Protein AF-0000000074977029 (afdb_homodimer)

Nearest PDB structures (foldseek):
  6rf0-assembly1_A  TM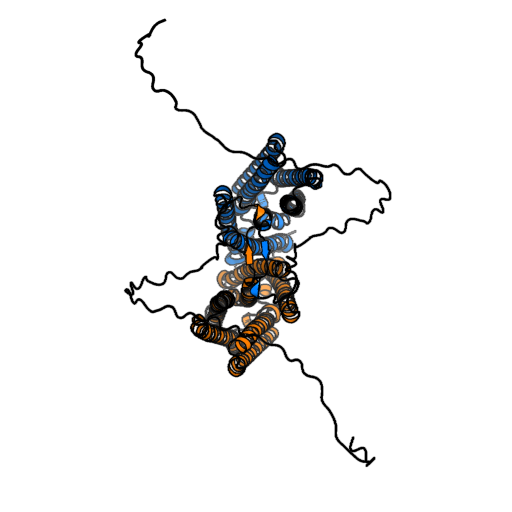=4.846E-01  e=5.371E-01  Dokdonia eikasta
  6ybz-assembly1_D  TM=4.481E-01  e=4.538E-01  Dokdonia eikasta
  4xto-assembly1_B  TM=5.433E-01  e=1.196E+00  Dokdonia eikasta
  4xto-assembly1_C  TM=4.798E-01  e=1.248E+00  Dokdonia eikasta
  4xtn-assembly2_G  TM=5.069E-01  e=1.983E+00  Dokdonia eikasta

Organism: Psilocybe cubensis (NCBI:txid181762)

Foldseek 3Di:
DPPPPPDFDDDPVNCLAVVLLVLLLVVLVVLLVLLVVLLVLLCVQCVPDDVVVVVLLVVLNVLSVVLNVVSVVLCCQCCNVCNRPVVSVFFCVCVLCSFLQSLLVLLLSLQLVLLVVLCVLVVHNVLSVVLNVLSVQLNQLSNQLSVLSVVQRTLVSSPDPRNLVSLLSNLVSSLVSLVSSLVSLVVSLVVLVPDDPVPVNVLSNQLSVLSNVLSVVLNVLSVVLSVQCPDNPRPRNSNNSRSNSSSSSSSSSSCSSSSNGQDADDVVVDPDDDRPSPPVPPDDPDPPPPPDDDPDDDPDDDPPPDDDDPPDDDPDDDDDDDDPPDD/DPPPPPDFDDDPPNCLAVVLLVLLLVVLVVLLVLLVVLLVLLCVQCVPDDPVVVVLLVVLNVLSVVLNVVSVVLCCQVCNVCNRPVVSVFFCVCVLCSFLQSLLVLLLSLQLVLLVVLCVLVVHNVLSVVLNVLSVQLNQLSNQLSVLSVVQRTLVSSPDPRNLVSLLSNLVSSLVSLVSSLVSLVVSLVVLVPDDPVPVNVLSNQLSVLSNVLSVVLNVLSVVLSVQVPDNPRPRNSNNSRSNSSSSSSSSSSCSSSSNGQDDDDVVVDPDDDRPSPPVCPDPPPDPPVDDDDPDDDPDDDPPVDDDDPDDDDDDDDDDDDPPPPD

Solvent-accessible surface area (backbone atoms only — not comparable to full-atom values): 35075 Å² total; per-residue (Å²): 129,82,77,74,32,58,71,30,68,46,64,91,68,43,34,61,47,31,33,28,41,54,51,13,51,32,50,30,27,16,43,47,20,29,36,51,51,46,53,50,50,40,55,69,49,44,76,81,54,60,63,69,59,52,50,49,52,51,49,53,46,50,52,50,49,51,32,50,53,48,48,48,51,50,49,37,43,34,51,11,68,19,50,41,36,57,72,48,59,34,43,33,80,64,51,24,50,46,31,35,32,49,24,23,52,45,44,31,53,44,48,44,51,51,23,52,54,44,23,65,72,64,72,38,61,62,66,24,47,54,42,45,50,36,32,50,49,12,28,52,15,11,45,48,29,15,51,52,42,56,71,40,49,30,54,84,60,42,85,41,71,67,44,45,52,24,41,36,38,16,23,47,28,45,19,51,37,26,48,50,51,24,52,54,40,50,54,50,48,67,60,52,76,72,59,89,57,57,67,67,45,50,52,48,45,50,44,38,53,43,45,32,52,37,25,48,50,42,20,50,43,25,44,50,24,34,54,31,58,65,41,82,90,41,86,27,55,23,44,23,41,47,54,29,47,36,44,45,35,54,41,37,50,43,52,47,64,45,62,59,52,33,64,40,65,55,67,83,74,58,73,91,76,82,81,69,71,73,66,85,69,83,66,75,82,70,77,81,71,81,76,76,85,84,84,78,80,82,84,80,90,78,89,73,86,79,95,88,81,82,76,78,80,81,83,80,80,88,86,93,82,90,70,85,81,71,124,127,83,78,74,31,57,71,31,68,45,64,91,68,43,34,61,49,32,33,28,43,54,52,12,50,31,51,29,26,16,43,47,20,30,36,52,50,47,53,50,50,40,54,68,51,44,76,81,54,59,65,70,60,53,50,49,54,52,49,53,46,51,52,51,49,50,31,50,53,47,49,48,50,49,48,36,44,32,52,11,69,19,53,42,36,56,70,48,59,35,42,34,79,63,50,22,49,46,31,36,32,48,26,24,51,45,42,31,52,43,48,45,51,51,23,52,52,44,23,65,72,64,72,36,61,62,67,26,46,54,42,46,50,36,32,50,48,10,30,52,15,12,44,48,29,13,53,51,39,56,71,38,49,30,53,85,60,43,85,40,73,66,43,47,51,24,41,36,39,16,25,46,28,45,19,52,38,27,48,50,51,24,51,53,41,50,53,49,50,67,59,52,77,73,59,89,59,57,67,66,43,49,51,48,46,50,44,38,52,42,46,34,52,38,25,49,50,44,19,50,44,25,46,51,25,34,55,30,56,66,40,81,90,41,87,26,55,24,42,23,41,48,53,29,45,36,46,45,34,52,40,36,50,43,53,46,64,46,62,60,52,34,67,38,66,51,69,83,72,59,70,91,72,82,80,70,74,77,66,85,70,84,65,74,82,69,79,82,72,82,74,81,76,84,76,82,78,77,90,76,88,76,88,69,86,80,94,85,91,80,86,74,89,76,88,79,86,88,87,91,82,87,81,72,71,78,121

Sequence (654 aa):
MSSNGTVVNIPDNIVVKTGPRILGFLFHWGLFGALCVQVYLYHLAFPRDPKRNKILVWTVFALEFTQTMMITNSAFTVFGSGYGQFADFNKVDLAWFEVPIITGIVAFIAEAFYAYRISVLAQSYWVAGVILLLATVQLAGALAAGIILKRAVLFSHLLGRSYSISAGIWNGGSAACDVIIAVVMTYYLLKRGSGTMKETNALLKRVITLVIETGSITAAVAILDLVLVVLPSQPSYYLTPSETLAKFYSNSMMVVLNSRMRIGIEPGYEGGSNSTTARIRTGVTTAATHTMDTDAYELGDGIVVAREQVLFPNGKESSIGQKGYLVMSSNGTVVNIPDNIVVKTGPRILGFLFHWGLFGALCVQVYLYHLAFPRDPKRNKILVWTVFALEFTQTMMITNSAFTVFGSGYGQFADFNKVDLAWFEVPIITGIVAFIAEAFYAYRISVLAQSYWVAGVILLLATVQLAGALAAGIILKRAVLFSHLLGRSYSISAGIWNGGSAACDVIIAVVMTYYLLKRGSGTMKETNALLKRVITLVIETGSITAAVAILDLVLVVLPSQPSYYLTPSETLAKFYSNSMMVVLNSRMRIGIEPGYEGGSNSTTARIRTGVTTAATHTMDTDAYELGDGIVVAREQVLFPNGKESSIGQKGYLV

InterPro domains:
  IPR045339 Domain of unknown function DUF6534 [PF20152] (174-261)

pLDDT: mean 74.31, std 27.16, range [16.58, 98.5]

Secondary structure (DSSP, 8-state):
-----EEEEE-TTHHHHHHHHHHHHHHHHHHHHHHHHHHHHHHHH-TT--HHHHHHHHHHHHHHHHHHHHHHHHHIIIIIITTT-HHHHTB-TTHHIIIIIHHHHHHHHHHHHHHHHHHHHHT-HHHHHHHHHHHHHHHHHHHHHHHHHHHH-BGGGTTTHHHHHHHHHHHHHHHHHHHHHHHHHHHHHHHHTT-S-HHHHHHHHHHHHHHHHHHHHHHHHHHHHHHHHH-TT-TTTTHHHHHHHHHHHHHHHHHHHHTTEEEEE-GGGS-SS------------------------------------------------------/-----EEEEE-TTHHHHHHHHHHHHHHHHHHHHHHHHHHHHHHHH-TT--HHHHHHHHHHHHHHHHHHHHHHHHHIIIIIITTT-HHHHTB-TTHHIIIIIHHHHHHHHHHHHHHHHHHHHHT-HHHHHHHHHHHHHHHHHHHHHHHHHHHH-BGGGT-SHHHHHHHHHHHHHHHHHHHHHHHHHHHHHHHHTT-S-HHHHHHHHHHHHHHHHHHHHHHHHHHHHHHHHH-TT-TTTTHHHHHHHHHHHHHHHHHHHHTTEEEEE-GGGS-SS------------------------------------------------------

Structure (mmCIF, N/CA/C/O backbone):
data_AF-0000000074977029-model_v1
#
loop_
_entity.id
_entity.type
_entity.pdbx_description
1 polymer 'DUF6534 domain-containing protein'
#
loop_
_atom_site.group_PDB
_atom_site.id
_atom_site.type_symbol
_atom_site.label_atom_id
_atom_site.label_alt_id
_atom_site.label_comp_id
_atom_site.label_asym_id
_atom_site.label_entity_id
_atom_site.label_seq_id
_atom_site.pdbx_PDB_ins_code
_atom_site.Cartn_x
_atom_site.Cartn_y
_atom_site.Cartn_z
_atom_site.occupancy
_atom_site.B_iso_or_equiv
_atom_site.auth_se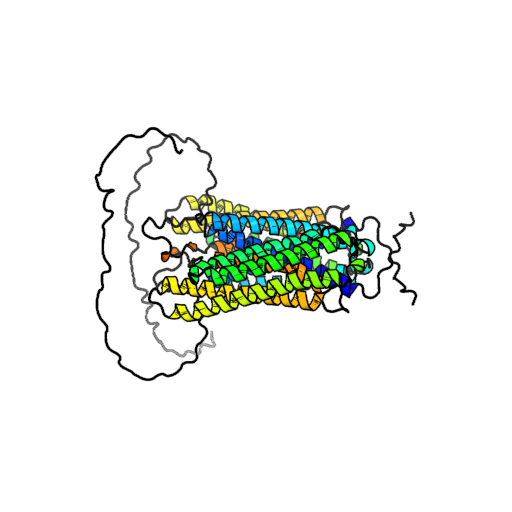q_id
_atom_site.auth_comp_id
_atom_site.auth_asym_id
_atom_site.auth_atom_id
_atom_site.pdbx_PDB_model_num
ATOM 1 N N . MET A 1 1 ? -14.078 -33.531 -25.422 1 25.72 1 MET A N 1
ATOM 2 C CA . MET A 1 1 ? -12.742 -33 -25.719 1 25.72 1 MET A CA 1
ATOM 3 C C . MET A 1 1 ? -11.805 -33.188 -24.531 1 25.72 1 MET A C 1
ATOM 5 O O . MET A 1 1 ? -12.133 -32.781 -23.406 1 25.72 1 MET A O 1
ATOM 9 N N . SER A 1 2 ? -11.031 -34.188 -24.5 1 31.23 2 SER A N 1
ATOM 10 C CA . SER A 1 2 ? -10.086 -34.625 -23.469 1 31.23 2 SER A CA 1
ATOM 11 C C . SER A 1 2 ? -9.211 -33.469 -23.016 1 31.23 2 SER A C 1
ATOM 13 O O . SER A 1 2 ? -8.453 -32.875 -23.797 1 31.23 2 SER A O 1
ATOM 15 N N . SER A 1 3 ? -9.672 -32.438 -22.281 1 39.19 3 SER A N 1
ATOM 16 C CA . SER A 1 3 ? -8.969 -31.234 -21.859 1 39.19 3 SER A CA 1
ATOM 17 C C . SER A 1 3 ? -7.535 -31.547 -21.438 1 39.19 3 SER A C 1
ATOM 19 O O . SER A 1 3 ? -7.312 -32.281 -20.469 1 39.19 3 SER A O 1
ATOM 21 N N . ASN A 1 4 ? -6.688 -31.812 -22.359 1 38.78 4 ASN A N 1
ATOM 22 C CA . ASN A 1 4 ? -5.285 -32.188 -22.25 1 38.78 4 ASN A CA 1
ATOM 23 C C . ASN A 1 4 ? -4.531 -31.297 -21.281 1 38.78 4 ASN A C 1
ATOM 25 O O . ASN A 1 4 ? -4.266 -30.125 -21.609 1 38.78 4 ASN A O 1
ATOM 29 N N . GLY A 1 5 ? -4.941 -31.281 -20.062 1 49.22 5 GLY A N 1
ATOM 30 C CA . GLY A 1 5 ? -4.145 -30.594 -19.062 1 49.22 5 GLY A CA 1
ATOM 31 C C . GLY A 1 5 ? -2.66 -30.891 -19.188 1 49.22 5 GLY A C 1
ATOM 32 O O . GLY A 1 5 ? -2.26 -31.859 -19.812 1 49.22 5 GLY A O 1
ATOM 33 N N . THR A 1 6 ? -1.832 -29.906 -19.531 1 51.75 6 THR A N 1
ATOM 34 C CA . THR A 1 6 ? -0.381 -30.047 -19.547 1 51.75 6 THR A CA 1
ATOM 35 C C . THR A 1 6 ? 0.128 -30.625 -18.234 1 51.75 6 THR A C 1
ATOM 37 O O . THR A 1 6 ? -0.274 -30.156 -17.156 1 51.75 6 THR A O 1
ATOM 40 N N . VAL A 1 7 ? 0.616 -31.828 -18.203 1 51.88 7 VAL A N 1
ATOM 41 C CA . VAL A 1 7 ? 1.271 -32.469 -17.078 1 51.88 7 VAL A CA 1
ATOM 42 C C . VAL A 1 7 ? 2.58 -31.766 -16.766 1 51.88 7 VAL A C 1
ATOM 44 O O . VAL A 1 7 ? 3.41 -31.547 -17.641 1 51.88 7 VAL A O 1
ATOM 47 N N . VAL A 1 8 ? 2.457 -30.906 -15.758 1 59.94 8 VAL A N 1
ATOM 48 C CA . VAL A 1 8 ? 3.693 -30.219 -15.391 1 59.94 8 VAL A CA 1
ATOM 49 C C . VAL A 1 8 ? 4.262 -30.844 -14.109 1 59.94 8 VAL A C 1
ATOM 51 O O . VAL A 1 8 ? 3.51 -31.328 -13.266 1 59.94 8 VAL A O 1
ATOM 54 N N . ASN A 1 9 ? 5.613 -31.109 -14.109 1 60.03 9 ASN A N 1
ATOM 55 C CA . ASN A 1 9 ? 6.344 -31.578 -12.938 1 60.03 9 ASN A CA 1
ATOM 56 C C . ASN A 1 9 ? 6.672 -30.438 -11.984 1 60.03 9 ASN A C 1
ATOM 58 O O . ASN A 1 9 ? 7.402 -29.516 -12.344 1 60.03 9 ASN A O 1
ATOM 62 N N . ILE A 1 10 ? 5.938 -30.422 -10.867 1 65.31 10 ILE A N 1
ATOM 63 C CA . ILE A 1 10 ? 6.199 -29.422 -9.828 1 65.31 10 ILE A CA 1
ATOM 64 C C . ILE A 1 10 ? 7.082 -30.031 -8.742 1 65.31 10 ILE A C 1
ATOM 66 O O . ILE A 1 10 ? 6.805 -31.125 -8.25 1 65.31 10 ILE A O 1
ATOM 70 N N . PRO A 1 11 ? 8.188 -29.406 -8.516 1 68 11 PRO A N 1
ATOM 71 C CA . PRO A 1 11 ? 9.039 -29.906 -7.438 1 68 11 PRO A CA 1
ATOM 72 C C . PRO A 1 11 ? 8.312 -29.969 -6.094 1 68 11 PRO A C 1
ATOM 74 O O . PRO A 1 11 ? 7.387 -29.188 -5.855 1 68 11 PRO A O 1
ATOM 77 N N . ASP A 1 12 ? 8.609 -30.938 -5.23 1 66.19 12 ASP A N 1
ATOM 78 C CA . ASP A 1 12 ? 7.949 -31.188 -3.953 1 66.19 12 ASP A CA 1
ATOM 79 C C . ASP A 1 12 ? 8.008 -29.969 -3.049 1 66.19 12 ASP A C 1
ATOM 81 O O . ASP A 1 12 ? 7.055 -29.672 -2.322 1 66.19 12 ASP A O 1
ATOM 85 N N . ASN A 1 13 ? 9.102 -29.25 -3.059 1 79 13 ASN A N 1
ATOM 86 C CA . ASN A 1 13 ? 9.211 -28.109 -2.15 1 79 13 ASN A CA 1
ATOM 87 C C . ASN A 1 13 ? 9.078 -26.781 -2.896 1 79 13 ASN A C 1
ATOM 89 O O . ASN A 1 13 ? 9.898 -25.891 -2.717 1 79 13 ASN A O 1
ATOM 93 N N . ILE A 1 14 ? 7.906 -26.734 -3.611 1 81.94 14 ILE A N 1
ATOM 94 C CA . ILE A 1 14 ? 7.719 -25.562 -4.469 1 81.94 14 ILE A CA 1
ATOM 95 C C . ILE A 1 14 ? 7.441 -24.328 -3.613 1 81.94 14 ILE A C 1
ATOM 97 O O . ILE A 1 14 ? 7.742 -23.203 -4.02 1 81.94 14 ILE A O 1
ATOM 101 N N . VAL A 1 15 ? 7.035 -24.562 -2.338 1 84.75 15 VAL A N 1
ATOM 102 C CA . VAL A 1 15 ? 6.648 -23.469 -1.455 1 84.75 15 VAL A CA 1
ATOM 103 C C . VAL A 1 15 ? 7.883 -22.672 -1.054 1 84.75 15 VAL A C 1
ATOM 105 O O . VAL A 1 15 ? 7.797 -21.453 -0.821 1 84.75 15 VAL A O 1
ATOM 108 N N . VAL A 1 16 ? 8.977 -23.266 -1.018 1 83.31 16 VAL A N 1
ATOM 109 C CA . VAL A 1 16 ? 10.211 -22.594 -0.631 1 83.31 16 VAL A CA 1
ATOM 110 C C . VAL A 1 16 ? 10.633 -21.609 -1.72 1 83.31 16 VAL A C 1
ATOM 112 O O . VAL A 1 16 ? 11.266 -20.594 -1.433 1 83.31 16 VAL A O 1
ATOM 115 N N . LYS A 1 17 ? 10.164 -21.859 -2.895 1 83.75 17 LYS A N 1
ATOM 116 C CA . LYS A 1 17 ? 10.508 -20.984 -4.012 1 83.75 17 LYS A CA 1
ATOM 117 C C . LYS A 1 17 ? 9.414 -19.953 -4.262 1 83.75 17 LYS A C 1
ATOM 119 O O . LYS A 1 17 ? 9.703 -18.766 -4.422 1 83.75 17 LYS A O 1
ATOM 124 N N . THR A 1 18 ? 8.227 -20.422 -4.238 1 89.12 18 THR A N 1
ATOM 125 C CA . THR A 1 18 ? 7.117 -19.547 -4.613 1 89.12 18 THR A CA 1
ATOM 126 C C . THR A 1 18 ? 6.688 -18.688 -3.434 1 89.12 18 THR A C 1
ATOM 128 O O . THR A 1 18 ? 6.227 -17.562 -3.621 1 89.12 18 THR A O 1
ATOM 131 N N . GLY A 1 19 ? 6.887 -19.125 -2.25 1 90.69 19 GLY A N 1
ATOM 132 C CA . GLY A 1 19 ? 6.438 -18.422 -1.059 1 90.69 19 GLY A CA 1
ATOM 133 C C . GLY A 1 19 ? 7.086 -17.062 -0.894 1 90.69 19 GLY A C 1
ATOM 134 O O . GLY A 1 19 ? 6.391 -16.047 -0.839 1 90.69 19 GLY A O 1
ATOM 135 N N . PRO A 1 20 ? 8.344 -17.031 -0.88 1 91.12 20 PRO A N 1
ATOM 136 C CA . PRO A 1 20 ? 9.016 -15.742 -0.727 1 91.12 20 PRO A CA 1
ATOM 137 C C . PRO A 1 20 ? 8.703 -14.781 -1.869 1 91.12 20 PRO A C 1
ATOM 139 O O . PRO A 1 20 ? 8.609 -13.57 -1.652 1 91.12 20 PRO A O 1
ATOM 142 N N . ARG A 1 21 ? 8.492 -15.328 -2.979 1 91.94 21 ARG A N 1
ATOM 143 C CA . ARG A 1 21 ? 8.234 -14.477 -4.133 1 91.94 21 ARG A CA 1
ATOM 144 C C . ARG A 1 21 ? 6.863 -13.812 -4.031 1 91.94 21 ARG A C 1
ATOM 146 O O . ARG A 1 21 ? 6.73 -12.609 -4.277 1 91.94 21 ARG A O 1
ATOM 153 N N . ILE A 1 22 ? 5.875 -14.539 -3.68 1 94.44 22 ILE A N 1
ATOM 154 C CA . ILE A 1 22 ? 4.535 -13.969 -3.572 1 94.44 22 ILE A CA 1
ATOM 155 C C . ILE A 1 22 ? 4.5 -12.945 -2.436 1 94.44 22 ILE A C 1
ATOM 157 O O . ILE A 1 22 ? 3.889 -11.883 -2.566 1 94.44 22 ILE A O 1
ATOM 161 N N . LEU A 1 23 ? 5.168 -13.25 -1.339 1 94.81 23 LEU A N 1
ATOM 162 C CA . LEU A 1 23 ? 5.223 -12.297 -0.235 1 94.81 23 LEU A CA 1
ATOM 163 C C . LEU A 1 23 ? 5.941 -11.023 -0.655 1 94.81 23 LEU A C 1
ATOM 165 O O . LEU A 1 23 ? 5.535 -9.922 -0.274 1 94.81 23 LEU A O 1
ATOM 169 N N . GLY A 1 24 ? 6.98 -11.211 -1.408 1 96.06 24 GLY A N 1
ATOM 170 C CA . GLY A 1 24 ? 7.688 -10.055 -1.928 1 96.06 24 GLY A CA 1
ATOM 171 C C . GLY A 1 24 ? 6.809 -9.141 -2.764 1 96.06 24 GLY A C 1
ATOM 172 O O . GLY A 1 24 ? 6.848 -7.918 -2.607 1 96.06 24 GLY A O 1
ATOM 173 N N . PHE A 1 25 ? 5.984 -9.742 -3.59 1 97.06 25 PHE A N 1
ATOM 174 C CA . PHE A 1 25 ? 5.086 -8.969 -4.441 1 97.06 25 PHE A CA 1
ATOM 175 C C . PHE A 1 25 ? 4.051 -8.234 -3.6 1 97.06 25 PHE A C 1
ATOM 177 O O . PHE A 1 25 ? 3.764 -7.062 -3.852 1 97.06 25 PHE A O 1
ATOM 184 N N . LEU A 1 26 ? 3.533 -8.891 -2.633 1 97.62 26 LEU A N 1
ATOM 185 C CA . LEU A 1 26 ? 2.496 -8.289 -1.801 1 97.62 26 LEU A CA 1
ATOM 186 C C . LEU A 1 26 ? 3.055 -7.129 -0.987 1 97.62 26 LEU A C 1
ATOM 188 O O . LEU A 1 26 ? 2.479 -6.039 -0.979 1 97.62 26 LEU A O 1
ATOM 192 N N . PHE A 1 27 ? 4.172 -7.359 -0.434 1 97.38 27 PHE A N 1
ATOM 193 C CA . PHE A 1 27 ? 4.773 -6.309 0.38 1 97.38 27 PHE A CA 1
ATOM 194 C C . PHE A 1 27 ? 5.211 -5.137 -0.487 1 97.38 27 PHE A C 1
ATOM 196 O O . PHE A 1 27 ? 5.129 -3.98 -0.064 1 97.38 27 PHE A O 1
ATOM 203 N N . HIS A 1 28 ? 5.66 -5.461 -1.647 1 98.25 28 HIS A N 1
ATOM 204 C CA . HIS A 1 28 ? 6.031 -4.418 -2.598 1 98.25 28 HIS A CA 1
ATOM 205 C C . HIS A 1 28 ? 4.859 -3.482 -2.873 1 98.25 28 HIS A C 1
ATOM 207 O O . HIS A 1 28 ? 5.004 -2.26 -2.785 1 98.25 28 HIS A O 1
ATOM 213 N N . TRP A 1 29 ? 3.773 -3.994 -3.1 1 98.31 29 TRP A N 1
ATOM 214 C CA . TRP A 1 29 ? 2.584 -3.197 -3.387 1 98.31 29 TRP A CA 1
ATOM 215 C C . TRP A 1 29 ? 2.123 -2.441 -2.145 1 98.31 29 TRP A C 1
ATOM 217 O O . TRP A 1 29 ? 1.643 -1.311 -2.242 1 98.31 29 TRP A O 1
ATOM 227 N N . GLY A 1 30 ? 2.201 -3.109 -0.98 1 98.25 30 GLY A N 1
ATOM 228 C CA . GLY A 1 30 ? 1.888 -2.408 0.255 1 98.25 30 GLY A CA 1
ATOM 229 C C . GLY A 1 30 ? 2.719 -1.156 0.458 1 98.25 30 GLY A C 1
ATOM 230 O O . GLY A 1 30 ? 2.18 -0.094 0.781 1 98.25 30 GLY A O 1
ATOM 231 N N . LEU A 1 31 ? 3.955 -1.314 0.226 1 98.25 31 LEU A N 1
ATOM 232 C CA . LEU A 1 31 ? 4.867 -0.188 0.393 1 98.25 31 LEU A CA 1
ATOM 233 C C . LEU A 1 31 ? 4.648 0.856 -0.696 1 98.25 31 LEU A C 1
ATOM 235 O O . LEU A 1 31 ? 4.812 2.055 -0.455 1 98.25 31 LEU A O 1
ATOM 239 N N . PHE A 1 32 ? 4.262 0.383 -1.893 1 98.5 32 PHE A N 1
ATOM 240 C CA . PHE A 1 32 ? 3.953 1.32 -2.967 1 98.5 32 PHE A CA 1
ATOM 241 C C . PHE A 1 32 ? 2.721 2.148 -2.623 1 98.5 32 PHE A C 1
ATOM 243 O O . PHE A 1 32 ? 2.668 3.344 -2.92 1 98.5 32 PHE A O 1
ATOM 250 N N . GLY A 1 33 ? 1.747 1.508 -2.049 1 97.81 33 GLY A N 1
ATOM 251 C CA . GLY A 1 33 ? 0.595 2.258 -1.575 1 97.81 33 GLY A CA 1
ATOM 252 C C . GLY A 1 33 ? 0.956 3.332 -0.568 1 97.81 33 GLY A C 1
ATOM 253 O O . GLY A 1 33 ? 0.473 4.465 -0.659 1 97.81 33 GLY A O 1
ATOM 254 N N . ALA A 1 34 ? 1.788 2.977 0.327 1 96.81 34 ALA A N 1
ATOM 255 C CA . ALA A 1 34 ? 2.273 3.945 1.307 1 96.81 34 ALA A CA 1
ATOM 256 C C . ALA A 1 34 ? 3 5.102 0.624 1 96.81 34 ALA A C 1
ATOM 258 O O . ALA A 1 34 ? 2.814 6.262 0.99 1 96.81 34 ALA A O 1
ATOM 259 N N . LEU A 1 35 ? 3.779 4.758 -0.342 1 97.75 35 LEU A N 1
ATOM 260 C CA . LEU A 1 35 ? 4.539 5.766 -1.075 1 97.75 35 LEU A CA 1
ATOM 261 C C . LEU A 1 35 ? 3.605 6.73 -1.795 1 97.75 35 LEU A C 1
ATOM 263 O O . LEU A 1 35 ? 3.85 7.941 -1.813 1 97.75 35 LEU A O 1
ATOM 267 N N . CYS A 1 36 ? 2.551 6.207 -2.332 1 96.62 36 CYS A N 1
ATOM 268 C CA . CYS A 1 36 ? 1.604 7.047 -3.055 1 96.62 36 CYS A CA 1
ATOM 269 C C . CYS A 1 36 ? 1.003 8.109 -2.139 1 96.62 36 CYS A C 1
ATOM 271 O O . CYS A 1 36 ? 0.92 9.281 -2.506 1 96.62 36 CYS A O 1
ATOM 273 N N . VAL A 1 37 ? 0.635 7.707 -0.985 1 94.06 37 VAL A N 1
ATOM 274 C CA . VAL A 1 37 ? 0.034 8.648 -0.046 1 94.06 37 VAL A CA 1
ATOM 275 C C . VAL A 1 37 ? 1.078 9.664 0.407 1 94.06 37 VAL A C 1
ATOM 277 O O . VAL A 1 37 ? 0.786 10.859 0.515 1 94.06 37 VAL A O 1
ATOM 280 N N . GLN A 1 38 ? 2.285 9.219 0.581 1 94.38 38 GLN A N 1
ATOM 281 C CA . GLN A 1 38 ? 3.35 10.117 1.024 1 94.38 38 GLN A CA 1
ATOM 282 C C . GLN A 1 38 ? 3.662 11.164 -0.036 1 94.38 38 GLN A C 1
ATOM 284 O O . GLN A 1 38 ? 3.889 12.336 0.287 1 94.38 38 GLN A O 1
ATOM 289 N N . VAL A 1 39 ? 3.697 10.719 -1.235 1 94.94 39 VAL A N 1
ATOM 290 C CA . VAL A 1 39 ? 3.967 11.656 -2.326 1 94.94 39 VAL A CA 1
ATOM 291 C C . VAL A 1 39 ? 2.818 12.656 -2.447 1 94.94 39 VAL A C 1
ATOM 293 O O . VAL A 1 39 ? 3.043 13.844 -2.664 1 94.94 39 VAL A O 1
ATOM 296 N N . TYR A 1 40 ? 1.659 12.18 -2.262 1 91.19 40 TYR A N 1
ATOM 297 C CA . TYR A 1 40 ? 0.489 13.047 -2.295 1 91.19 40 TYR A CA 1
ATOM 298 C C . TYR A 1 40 ? 0.558 14.102 -1.192 1 91.19 40 TYR A C 1
ATOM 300 O O . TYR A 1 40 ? 0.298 15.281 -1.434 1 91.19 40 TYR A O 1
ATOM 308 N N . LEU A 1 41 ? 0.879 13.719 -0.046 1 88.12 41 LEU A N 1
ATOM 309 C CA . LEU A 1 41 ? 1.008 14.625 1.089 1 88.12 41 LEU A CA 1
ATOM 310 C C . LEU A 1 41 ? 2.104 15.656 0.84 1 88.12 41 LEU A C 1
ATOM 312 O O . LEU A 1 41 ? 1.947 16.828 1.185 1 88.12 41 LEU A O 1
ATOM 316 N N . TYR A 1 42 ? 3.172 15.18 0.252 1 90.81 42 TYR A N 1
ATOM 317 C CA . TYR A 1 42 ? 4.258 16.078 -0.09 1 90.81 42 TYR A CA 1
ATOM 318 C C . TYR A 1 42 ? 3.775 17.188 -1.02 1 90.81 42 TYR A C 1
ATOM 320 O O . TYR A 1 42 ? 4.098 18.359 -0.82 1 90.81 42 TYR A O 1
ATOM 328 N N . HIS A 1 43 ? 2.994 16.859 -1.938 1 88.56 43 HIS A N 1
ATOM 329 C CA . HIS A 1 43 ? 2.506 17.828 -2.914 1 88.56 43 HIS A CA 1
ATOM 330 C C . HIS A 1 43 ? 1.53 18.812 -2.275 1 88.56 43 HIS A C 1
ATOM 332 O O . HIS A 1 43 ? 1.469 19.969 -2.672 1 88.56 43 HIS A O 1
ATOM 338 N N . LEU A 1 44 ? 0.869 18.391 -1.274 1 82.69 44 LEU A N 1
ATOM 339 C CA . LEU A 1 44 ? -0.083 19.25 -0.58 1 82.69 44 LEU A CA 1
ATOM 340 C C . LEU A 1 44 ? 0.634 20.172 0.392 1 82.69 44 LEU A C 1
ATOM 342 O O . LEU A 1 44 ? 0.28 21.344 0.508 1 82.69 44 LEU A O 1
ATOM 346 N N . ALA A 1 45 ? 1.576 19.656 0.944 1 81.69 45 ALA A N 1
ATOM 347 C CA . ALA A 1 45 ? 2.238 20.375 2.025 1 81.69 45 ALA A CA 1
ATOM 348 C C . ALA A 1 45 ? 3.277 21.359 1.475 1 81.69 45 ALA A C 1
ATOM 350 O O . ALA A 1 45 ? 3.518 22.406 2.061 1 81.69 45 ALA A O 1
ATOM 351 N N . PHE A 1 46 ? 3.871 20.984 0.337 1 85.44 46 PHE A N 1
ATOM 352 C CA . PHE A 1 46 ? 5.004 21.781 -0.12 1 85.44 46 PHE A CA 1
ATOM 353 C C . PHE A 1 46 ? 4.848 22.156 -1.592 1 85.44 46 PHE A C 1
ATOM 355 O O . PHE A 1 46 ? 5.719 21.844 -2.408 1 85.44 46 PHE A O 1
ATOM 362 N N . PRO A 1 47 ? 3.873 22.906 -1.905 1 80 47 PRO A N 1
ATOM 363 C CA . PRO A 1 47 ? 3.686 23.281 -3.307 1 80 47 PRO A CA 1
ATOM 364 C C . PRO A 1 47 ? 4.793 24.203 -3.818 1 80 47 PRO A C 1
ATOM 366 O O . PRO A 1 47 ? 5.051 24.25 -5.023 1 80 47 PRO A O 1
ATOM 369 N N . ARG A 1 48 ? 5.512 24.922 -2.902 1 82.94 48 ARG A N 1
ATOM 370 C CA . ARG A 1 48 ? 6.531 25.875 -3.312 1 82.94 48 ARG A CA 1
ATOM 371 C C . ARG A 1 48 ? 7.922 25.406 -2.912 1 82.94 48 ARG A C 1
ATOM 373 O O . ARG A 1 48 ? 8.836 26.203 -2.725 1 82.94 48 ARG A O 1
ATOM 380 N N . ASP A 1 49 ? 8.109 24.188 -2.771 1 87.88 49 ASP A N 1
ATOM 381 C CA . ASP A 1 49 ? 9.414 23.625 -2.459 1 87.88 49 ASP A CA 1
ATOM 382 C C . ASP A 1 49 ? 10.398 23.844 -3.602 1 87.88 49 ASP A C 1
ATOM 384 O O . ASP A 1 49 ? 9.992 24.031 -4.754 1 87.88 49 ASP A O 1
ATOM 388 N N . PRO A 1 50 ? 11.641 24 -3.217 1 88.25 50 PRO A N 1
ATOM 389 C CA . PRO A 1 50 ? 12.641 24.156 -4.27 1 88.25 50 PRO A CA 1
ATOM 390 C C . PRO A 1 50 ? 12.523 23.094 -5.363 1 88.25 50 PRO A C 1
ATOM 392 O O . PRO A 1 50 ? 12.141 21.953 -5.082 1 88.25 50 PRO A O 1
ATOM 395 N N . LYS A 1 51 ? 12.828 23.453 -6.578 1 90.5 51 LYS A N 1
ATOM 396 C CA . LYS A 1 51 ? 12.695 22.578 -7.742 1 90.5 51 LYS A CA 1
ATOM 397 C C . LYS A 1 51 ? 13.523 21.312 -7.574 1 90.5 51 LYS A C 1
ATOM 399 O O . LYS A 1 51 ? 13.125 20.234 -8.039 1 90.5 51 LYS A O 1
ATOM 404 N N . ARG A 1 52 ? 14.656 21.453 -6.938 1 88 52 ARG A N 1
ATOM 405 C CA . ARG A 1 52 ? 15.523 20.297 -6.738 1 88 52 ARG A CA 1
ATOM 406 C C . ARG A 1 52 ? 14.789 19.172 -6.004 1 88 52 ARG A C 1
ATOM 408 O O . ARG A 1 52 ? 14.875 18.016 -6.395 1 88 52 ARG A O 1
ATOM 415 N N . ASN A 1 53 ? 14.086 19.531 -4.949 1 91.25 53 ASN A N 1
ATOM 416 C CA . ASN A 1 53 ? 13.344 18.531 -4.188 1 91.25 53 ASN A CA 1
ATOM 417 C C . ASN A 1 53 ? 12.164 17.984 -4.988 1 91.25 53 ASN A C 1
ATOM 419 O O . ASN A 1 53 ? 11.883 16.781 -4.934 1 91.25 53 ASN A O 1
ATOM 423 N N . LYS A 1 54 ? 11.555 18.812 -5.742 1 93.12 54 LYS A N 1
ATOM 424 C CA . LYS A 1 54 ? 10.422 18.359 -6.551 1 93.12 54 LYS A CA 1
ATOM 425 C C . LYS A 1 54 ? 10.859 17.375 -7.629 1 93.12 54 LYS A C 1
ATOM 427 O O . LYS A 1 54 ? 10.203 16.359 -7.852 1 93.12 54 LYS A O 1
ATOM 432 N N . ILE A 1 55 ? 11.938 17.719 -8.203 1 93.25 55 ILE A N 1
ATOM 433 C CA . ILE A 1 55 ? 12.469 16.828 -9.234 1 93.25 55 ILE A CA 1
ATOM 434 C C . ILE A 1 55 ? 12.867 15.492 -8.625 1 93.25 55 ILE A C 1
ATOM 436 O O . ILE A 1 55 ? 12.633 14.438 -9.211 1 93.25 55 ILE A O 1
ATOM 440 N N . LEU A 1 56 ? 13.453 15.594 -7.512 1 94.75 56 LEU A N 1
ATOM 441 C CA . LEU A 1 56 ? 13.859 14.383 -6.809 1 94.75 56 LEU A CA 1
ATOM 442 C C . LEU A 1 56 ? 12.656 13.492 -6.516 1 94.75 56 LEU A C 1
ATOM 444 O O . LEU A 1 56 ? 12.68 12.289 -6.816 1 94.75 56 LEU A O 1
ATOM 448 N N . VAL A 1 57 ? 11.594 14.078 -5.922 1 96 57 VAL A N 1
ATOM 449 C CA . VAL A 1 57 ? 10.398 13.336 -5.539 1 96 57 VAL A CA 1
ATOM 450 C C . VAL A 1 57 ? 9.75 12.727 -6.777 1 96 57 VAL A C 1
ATOM 452 O O . VAL A 1 57 ? 9.414 11.539 -6.789 1 96 57 VAL A O 1
ATOM 455 N N . TRP A 1 58 ? 9.672 13.438 -7.887 1 96.31 58 TRP A N 1
ATOM 456 C CA . TRP A 1 58 ? 9.016 12.945 -9.086 1 96.31 58 TRP A CA 1
ATOM 457 C C . TRP A 1 58 ? 9.867 11.891 -9.789 1 96.31 58 TRP A C 1
ATOM 459 O O . TRP A 1 58 ? 9.336 10.945 -10.375 1 96.31 58 TRP A O 1
ATOM 469 N N . THR A 1 59 ? 11.133 12.078 -9.711 1 96.88 59 THR A N 1
ATOM 470 C CA . THR A 1 59 ? 12.016 11.086 -10.305 1 96.88 59 THR A CA 1
ATOM 471 C C . THR A 1 59 ? 11.906 9.75 -9.57 1 96.88 59 THR A C 1
ATOM 473 O O . THR A 1 59 ? 11.75 8.703 -10.195 1 96.88 59 THR A O 1
ATOM 476 N N . VAL A 1 60 ? 11.977 9.844 -8.273 1 97.44 60 VAL A N 1
ATOM 477 C CA . VAL A 1 60 ? 11.883 8.625 -7.473 1 97.44 60 VAL A CA 1
ATOM 478 C C . VAL A 1 60 ? 10.516 7.98 -7.66 1 97.44 60 VAL A C 1
ATOM 480 O O . VAL A 1 60 ? 10.414 6.762 -7.793 1 97.44 60 VAL A O 1
ATOM 483 N N . PHE A 1 61 ? 9.492 8.766 -7.758 1 98.12 61 PHE A N 1
ATOM 484 C CA . PHE A 1 61 ? 8.148 8.227 -7.945 1 98.12 61 PHE A CA 1
ATOM 485 C C . PHE A 1 61 ? 8.023 7.543 -9.305 1 98.12 61 PHE A C 1
ATOM 487 O O . PHE A 1 61 ? 7.414 6.477 -9.414 1 98.12 61 PHE A O 1
ATOM 494 N N . ALA A 1 62 ? 8.539 8.164 -10.281 1 97.88 62 ALA A N 1
ATOM 495 C CA . ALA A 1 62 ? 8.492 7.586 -11.625 1 97.88 62 ALA A CA 1
ATOM 496 C C . ALA A 1 62 ? 9.203 6.242 -11.664 1 97.88 62 ALA A C 1
ATOM 498 O O . ALA A 1 62 ? 8.711 5.289 -12.273 1 97.88 62 ALA A O 1
ATOM 499 N N . LEU A 1 63 ? 10.336 6.191 -11.062 1 98.19 63 LEU A N 1
ATOM 500 C CA . LEU A 1 63 ? 11.078 4.941 -11 1 98.19 63 LEU A CA 1
ATOM 501 C C . LEU A 1 63 ? 10.297 3.879 -10.242 1 98.19 63 LEU A C 1
ATOM 503 O O . LEU A 1 63 ? 10.203 2.732 -10.688 1 98.19 63 LEU A O 1
ATOM 507 N N . GLU A 1 64 ? 9.703 4.289 -9.156 1 98.44 64 GLU A N 1
ATOM 508 C CA . GLU A 1 64 ? 8.945 3.365 -8.32 1 98.44 64 GLU A CA 1
ATOM 509 C C . GLU A 1 64 ? 7.68 2.891 -9.039 1 98.44 64 GLU A C 1
ATOM 511 O O . GLU A 1 64 ? 7.285 1.73 -8.898 1 98.44 64 GLU A O 1
ATOM 516 N N . PHE A 1 65 ? 7.109 3.789 -9.734 1 97.81 65 PHE A N 1
ATOM 517 C CA . PHE A 1 65 ? 5.938 3.42 -10.516 1 97.81 65 PHE A CA 1
ATOM 518 C C . PHE A 1 65 ? 6.305 2.414 -11.602 1 97.81 65 PHE A C 1
ATOM 520 O O . PHE A 1 65 ? 5.629 1.396 -11.766 1 97.81 65 PHE A O 1
ATOM 527 N N . THR A 1 66 ? 7.332 2.752 -12.242 1 97.81 66 THR A N 1
ATOM 528 C CA . THR A 1 66 ? 7.809 1.853 -13.289 1 97.81 66 THR A CA 1
ATOM 529 C C . THR A 1 66 ? 8.148 0.482 -12.711 1 97.81 66 THR A C 1
ATOM 531 O O . THR A 1 66 ? 7.762 -0.546 -13.266 1 97.81 66 THR A O 1
ATOM 534 N N . GLN A 1 67 ? 8.828 0.453 -11.633 1 98.12 67 GLN A N 1
ATOM 535 C CA . GLN A 1 67 ? 9.188 -0.808 -10.992 1 98.12 67 GLN A CA 1
ATOM 536 C C . GLN A 1 67 ? 7.945 -1.6 -10.594 1 98.12 67 GLN A C 1
ATOM 538 O O . GLN A 1 67 ? 7.898 -2.818 -10.773 1 98.12 67 GLN A O 1
ATOM 543 N N . THR A 1 68 ? 7 -0.887 -10.039 1 98.25 68 THR A N 1
ATOM 544 C CA . THR A 1 68 ? 5.781 -1.552 -9.594 1 98.25 68 THR A CA 1
ATOM 545 C C . THR A 1 68 ? 5.035 -2.16 -10.773 1 98.25 68 THR A C 1
ATOM 547 O O . THR A 1 68 ? 4.512 -3.273 -10.68 1 98.25 68 THR A O 1
ATOM 550 N N . MET A 1 69 ? 5.016 -1.5 -11.891 1 97.38 69 MET A N 1
ATOM 551 C CA . MET A 1 69 ? 4.379 -2.047 -13.086 1 97.38 69 MET A CA 1
ATOM 552 C C . MET A 1 69 ? 5.129 -3.275 -13.586 1 97.38 69 MET A C 1
ATOM 554 O O . MET A 1 69 ? 4.512 -4.262 -13.992 1 97.38 69 MET A O 1
ATOM 558 N N . MET A 1 70 ? 6.387 -3.197 -13.531 1 97 70 MET A N 1
ATOM 559 C CA . MET A 1 70 ? 7.195 -4.328 -13.977 1 97 70 MET A CA 1
ATOM 560 C C . MET A 1 70 ? 7.031 -5.52 -13.039 1 97 70 MET A C 1
ATOM 562 O O . MET A 1 70 ? 6.914 -6.66 -13.484 1 97 70 MET A O 1
ATOM 566 N N . ILE A 1 71 ? 7.031 -5.227 -11.758 1 96.56 71 ILE A N 1
ATOM 567 C CA . ILE A 1 71 ? 6.867 -6.281 -10.766 1 96.56 71 ILE A CA 1
ATOM 568 C C . ILE A 1 71 ? 5.477 -6.898 -10.898 1 96.56 71 ILE A C 1
ATOM 570 O O . ILE A 1 71 ? 5.309 -8.109 -10.727 1 96.56 71 ILE A O 1
ATOM 574 N N . THR A 1 72 ? 4.543 -6.055 -11.188 1 96.31 72 THR A N 1
ATOM 575 C CA . THR A 1 72 ? 3.197 -6.559 -11.438 1 96.31 72 THR A CA 1
ATOM 576 C C . THR A 1 72 ? 3.182 -7.488 -12.648 1 96.31 72 THR A C 1
ATOM 578 O O . THR A 1 72 ? 2.545 -8.539 -12.617 1 96.31 72 THR A O 1
ATOM 581 N N . ASN A 1 73 ? 3.857 -7.105 -13.695 1 95.25 73 ASN A N 1
ATOM 582 C CA . ASN A 1 73 ? 3.971 -7.961 -14.875 1 95.25 73 ASN A CA 1
ATOM 583 C C . ASN A 1 73 ? 4.656 -9.281 -14.539 1 95.25 73 ASN A C 1
ATOM 585 O O . ASN A 1 73 ? 4.242 -10.344 -15.016 1 95.25 73 ASN A O 1
ATOM 589 N N . SER A 1 74 ? 5.656 -9.195 -13.758 1 94.06 74 SER A N 1
ATOM 590 C CA . SER A 1 74 ? 6.355 -10.406 -13.344 1 94.06 74 SER A CA 1
ATOM 591 C C . SER A 1 74 ? 5.445 -11.312 -12.508 1 94.06 74 SER A C 1
ATOM 593 O O . SER A 1 74 ? 5.441 -12.531 -12.688 1 94.06 74 SER A O 1
ATOM 595 N N . ALA A 1 75 ? 4.742 -10.711 -11.586 1 94.38 75 ALA A N 1
ATOM 596 C CA . ALA A 1 75 ? 3.797 -11.477 -10.773 1 94.38 75 ALA A CA 1
ATOM 597 C C . ALA A 1 75 ? 2.742 -12.148 -11.656 1 94.38 75 ALA A C 1
ATOM 599 O O . ALA A 1 75 ? 2.393 -13.312 -11.438 1 94.38 75 ALA A O 1
ATOM 600 N N . PHE A 1 76 ? 2.316 -11.406 -12.641 1 92.44 76 PHE A N 1
ATOM 601 C CA . PHE A 1 76 ? 1.303 -11.922 -13.555 1 92.44 76 PHE A CA 1
ATOM 602 C C . PHE A 1 76 ? 1.866 -13.055 -14.406 1 92.44 76 PHE A C 1
ATOM 604 O O . PHE A 1 76 ? 1.188 -14.062 -14.641 1 92.44 76 PHE A O 1
ATOM 611 N N . THR A 1 77 ? 3.043 -12.984 -14.789 1 90.81 77 THR A N 1
ATOM 612 C CA . THR A 1 77 ? 3.668 -14.016 -15.617 1 90.81 77 THR A CA 1
ATOM 613 C C . THR A 1 77 ? 3.922 -15.281 -14.805 1 90.81 77 THR A C 1
ATOM 615 O O . THR A 1 77 ? 3.73 -16.391 -15.305 1 90.81 77 THR A O 1
ATOM 618 N N . VAL A 1 78 ? 4.277 -15.117 -13.594 1 90.19 78 VAL A N 1
ATOM 619 C CA . VAL A 1 78 ? 4.648 -16.266 -12.773 1 90.19 78 VAL A CA 1
ATOM 620 C C . VAL A 1 78 ? 3.393 -16.906 -12.172 1 90.19 78 VAL A C 1
ATOM 622 O O . VAL A 1 78 ? 3.232 -18.125 -12.203 1 90.19 78 VAL A O 1
ATOM 625 N N . PHE A 1 79 ? 2.512 -16.078 -11.688 1 92.06 79 PHE A N 1
ATOM 626 C CA . PHE A 1 79 ? 1.401 -16.625 -10.906 1 92.06 79 PHE A CA 1
ATOM 627 C C . PHE A 1 79 ? 0.093 -16.5 -11.68 1 92.06 79 PHE A C 1
ATOM 629 O O . PHE A 1 79 ? -0.907 -17.125 -11.32 1 92.06 79 PHE A O 1
ATOM 636 N N . GLY A 1 80 ? 0.085 -15.719 -12.688 1 90.19 80 GLY A N 1
ATOM 637 C CA . GLY A 1 80 ? -1.09 -15.617 -13.539 1 90.19 80 GLY A CA 1
ATOM 638 C C . GLY A 1 80 ? -1.052 -16.578 -14.719 1 90.19 80 GLY A C 1
ATOM 639 O O . GLY A 1 80 ? -1.546 -17.703 -14.633 1 90.19 80 GLY A O 1
ATOM 640 N N . SER A 1 81 ? -0.343 -16.203 -15.734 1 87.06 81 SER A N 1
ATOM 641 C CA . SER A 1 81 ? -0.263 -17 -16.953 1 87.06 81 SER A CA 1
ATOM 642 C C . SER A 1 81 ? 0.623 -18.219 -16.75 1 87.06 81 SER A C 1
ATOM 644 O O . SER A 1 81 ? 0.411 -19.266 -17.391 1 87.06 81 SER A O 1
ATOM 646 N N . GLY A 1 82 ? 1.558 -18.156 -15.898 1 85.5 82 GLY A N 1
ATOM 647 C CA . GLY A 1 82 ? 2.498 -19.234 -15.688 1 85.5 82 GLY A CA 1
ATOM 648 C C . GLY A 1 82 ? 2.152 -20.109 -14.5 1 85.5 82 GLY A C 1
ATOM 649 O O . GLY A 1 82 ? 2.986 -20.891 -14.031 1 85.5 82 GLY A O 1
ATOM 650 N N . TYR A 1 83 ? 0.981 -20.016 -14.055 1 86.56 83 TYR A N 1
ATOM 651 C CA . TYR A 1 83 ? 0.57 -20.812 -12.914 1 86.56 83 TYR A CA 1
ATOM 652 C C . TYR A 1 83 ? 0.714 -22.297 -13.211 1 86.56 83 TYR A C 1
ATOM 654 O O . TYR A 1 83 ? 0.117 -22.812 -14.164 1 86.56 83 TYR A O 1
ATOM 662 N N . GLY A 1 84 ? 1.543 -22.906 -12.398 1 83.25 84 GLY A N 1
ATOM 663 C CA . GLY A 1 84 ? 1.772 -24.328 -12.555 1 83.25 84 GLY A CA 1
ATOM 664 C C . GLY A 1 84 ? 2.883 -24.641 -13.539 1 83.25 84 GLY A C 1
ATOM 665 O O . GLY A 1 84 ? 3.252 -25.812 -13.711 1 83.25 84 GLY A O 1
ATOM 666 N N . GLN A 1 85 ? 3.348 -23.688 -14.258 1 82.56 85 GLN A N 1
ATOM 667 C CA . GLN A 1 85 ? 4.457 -23.875 -15.188 1 82.56 85 GLN A CA 1
ATOM 668 C C . GLN A 1 85 ? 5.773 -23.406 -14.57 1 82.56 85 GLN A C 1
ATOM 670 O O . GLN A 1 85 ? 6.133 -22.234 -14.672 1 82.56 85 GLN A O 1
ATOM 675 N N . PHE A 1 86 ? 6.473 -24.391 -14.102 1 80.06 86 PHE A N 1
ATOM 676 C CA . PHE A 1 86 ? 7.691 -24.078 -13.367 1 80.06 86 PHE A CA 1
ATOM 677 C C . PHE A 1 86 ? 8.727 -23.453 -14.281 1 80.06 86 PHE A C 1
ATOM 679 O O . PHE A 1 86 ? 9.586 -22.688 -13.82 1 80.06 86 PHE A O 1
ATOM 686 N N . ALA A 1 87 ? 8.625 -23.781 -15.57 1 79.06 87 ALA A N 1
ATOM 687 C CA . ALA A 1 87 ? 9.555 -23.172 -16.516 1 79.06 87 ALA A CA 1
ATOM 688 C C . ALA A 1 87 ? 9.422 -21.641 -16.516 1 79.06 87 ALA A C 1
ATOM 690 O O . ALA A 1 87 ? 10.422 -20.938 -16.594 1 79.06 87 ALA A O 1
ATOM 691 N N . ASP A 1 88 ? 8.227 -21.203 -16.344 1 80.88 88 ASP A N 1
ATOM 692 C CA . ASP A 1 88 ? 7.988 -19.766 -16.312 1 80.88 88 ASP A CA 1
ATOM 693 C C . ASP A 1 88 ? 8.461 -19.156 -14.992 1 80.88 88 ASP A C 1
ATOM 695 O O . ASP A 1 88 ? 8.93 -18.016 -14.961 1 80.88 88 ASP A O 1
ATOM 699 N N . PHE A 1 89 ? 8.391 -19.938 -13.984 1 82.31 89 PHE A N 1
ATOM 700 C CA . PHE A 1 89 ? 8.891 -19.5 -12.688 1 82.31 89 PHE A CA 1
ATOM 701 C C . PHE A 1 89 ? 10.406 -19.344 -12.711 1 82.31 89 PHE A C 1
ATOM 703 O O . PHE A 1 89 ? 10.961 -18.453 -12.07 1 82.31 89 PHE A O 1
ATOM 710 N N . ASN A 1 90 ? 11 -20.125 -13.5 1 82.62 90 ASN A N 1
ATOM 711 C CA . ASN A 1 90 ? 12.461 -20.172 -13.531 1 82.62 90 ASN A CA 1
ATOM 712 C C . ASN A 1 90 ? 13.023 -19.125 -14.484 1 82.62 90 ASN A C 1
ATOM 714 O O . ASN A 1 90 ? 14.227 -18.844 -14.469 1 82.62 90 ASN A O 1
ATOM 718 N N . LYS A 1 91 ? 12.188 -18.422 -15.148 1 86.56 91 LYS A N 1
ATOM 719 C CA . LYS A 1 91 ? 12.648 -17.406 -16.094 1 86.56 91 LYS A CA 1
ATOM 720 C C . LYS A 1 91 ? 12.914 -16.078 -15.375 1 86.56 91 LYS A C 1
ATOM 722 O O . LYS A 1 91 ? 12.102 -15.633 -14.555 1 86.56 91 LYS A O 1
ATOM 727 N N . VAL A 1 92 ? 14.016 -15.469 -15.695 1 86.31 92 VAL A N 1
ATOM 728 C CA . VAL A 1 92 ? 14.375 -14.18 -15.102 1 86.31 92 VAL A CA 1
ATOM 729 C C . VAL A 1 92 ? 13.484 -13.078 -15.68 1 86.31 92 VAL A C 1
ATOM 731 O O . VAL A 1 92 ? 13.07 -12.164 -14.961 1 86.31 92 VAL A O 1
ATOM 734 N N . ASP A 1 93 ? 13.188 -13.102 -16.922 1 88.88 93 ASP A N 1
ATOM 735 C CA . ASP A 1 93 ? 12.383 -12.109 -17.625 1 88.88 93 ASP A CA 1
ATOM 736 C C . ASP A 1 93 ? 12.781 -10.688 -17.219 1 88.88 93 ASP A C 1
ATOM 738 O O . ASP A 1 93 ? 13.938 -10.297 -17.375 1 88.88 93 ASP A O 1
ATOM 742 N N . LEU A 1 94 ? 11.906 -9.898 -16.609 1 91.56 94 LEU A N 1
ATOM 743 C CA . LEU A 1 94 ? 12.172 -8.492 -16.297 1 91.56 94 LEU A CA 1
ATOM 744 C C . LEU A 1 94 ? 12.82 -8.359 -14.93 1 91.56 94 LEU A C 1
ATOM 746 O O . LEU A 1 94 ? 13.219 -7.262 -14.531 1 91.56 94 LEU A O 1
ATOM 750 N N . ALA A 1 95 ? 13.062 -9.438 -14.266 1 89.69 95 ALA A N 1
ATOM 751 C CA . ALA A 1 95 ? 13.562 -9.414 -12.891 1 89.69 95 ALA A CA 1
ATOM 752 C C . ALA A 1 95 ? 14.969 -8.828 -12.828 1 89.69 95 ALA A C 1
ATOM 754 O O . ALA A 1 95 ? 15.367 -8.266 -11.805 1 89.69 95 ALA A O 1
ATOM 755 N N . TRP A 1 96 ? 15.719 -8.906 -13.914 1 91.25 96 TRP A N 1
ATOM 756 C CA . TRP A 1 96 ? 17.078 -8.391 -13.945 1 91.25 96 TRP A CA 1
ATOM 757 C C . TRP A 1 96 ? 17.078 -6.867 -13.859 1 91.25 96 TRP A C 1
ATOM 759 O O . TRP A 1 96 ? 18.031 -6.273 -13.328 1 91.25 96 TRP A O 1
ATOM 769 N N . PHE A 1 97 ? 16.062 -6.258 -14.383 1 94.94 97 PHE A N 1
ATOM 770 C CA . PHE A 1 97 ? 15.992 -4.801 -14.438 1 94.94 97 PHE A CA 1
ATOM 771 C C . PHE A 1 97 ? 15.195 -4.254 -13.258 1 94.94 97 PHE A C 1
ATOM 773 O O . PHE A 1 97 ? 15.609 -3.289 -12.617 1 94.94 97 PHE A O 1
ATOM 780 N N . GLU A 1 98 ? 14.086 -4.852 -12.914 1 94.56 98 GLU A N 1
ATOM 781 C CA . GLU A 1 98 ? 13.156 -4.312 -11.93 1 94.56 98 GLU A CA 1
ATOM 782 C C . GLU A 1 98 ? 13.719 -4.426 -10.516 1 94.56 98 GLU A C 1
ATOM 784 O O . GLU A 1 98 ? 13.391 -3.613 -9.648 1 94.56 98 GLU A O 1
ATOM 789 N N . VAL A 1 99 ? 14.578 -5.418 -10.289 1 94.88 99 VAL A N 1
ATOM 790 C CA . VAL A 1 99 ? 14.984 -5.621 -8.906 1 94.88 99 VAL A CA 1
ATOM 791 C C . VAL A 1 99 ? 16.359 -5 -8.664 1 94.88 99 VAL A C 1
ATOM 793 O O . VAL A 1 99 ? 16.469 -3.936 -8.055 1 94.88 99 VAL A O 1
ATOM 796 N N . PRO A 1 100 ? 17.406 -5.551 -9.289 1 95.25 100 PRO A N 1
ATOM 797 C CA . PRO A 1 100 ? 18.703 -4.988 -8.906 1 95.25 100 PRO A CA 1
ATOM 798 C C . PRO A 1 100 ? 18.938 -3.596 -9.484 1 95.25 100 PRO A C 1
ATOM 800 O O . PRO A 1 100 ? 19.406 -2.699 -8.773 1 95.25 100 PRO A O 1
ATOM 803 N N . ILE A 1 101 ? 18.578 -3.324 -10.664 1 97.06 101 ILE A N 1
ATOM 804 C CA . ILE A 1 101 ? 18.953 -2.086 -11.344 1 97.06 101 ILE A CA 1
ATOM 805 C C . ILE A 1 101 ? 18.125 -0.927 -10.789 1 97.06 101 ILE A C 1
ATOM 807 O O . ILE A 1 101 ? 18.672 0.062 -10.297 1 97.06 101 ILE A O 1
ATOM 811 N N . ILE A 1 102 ? 16.844 -1.052 -10.828 1 98 102 ILE A N 1
ATOM 812 C CA . ILE A 1 102 ? 16 0.044 -10.344 1 98 102 ILE A CA 1
ATOM 813 C C . ILE A 1 102 ? 16.25 0.254 -8.852 1 98 102 ILE A C 1
ATOM 815 O O . ILE A 1 102 ? 16.344 1.392 -8.383 1 98 102 ILE A O 1
ATOM 819 N N . THR A 1 103 ? 16.391 -0.833 -8.109 1 98.06 103 THR A N 1
ATOM 820 C CA . THR A 1 103 ? 16.656 -0.717 -6.684 1 98.06 103 THR A CA 1
ATOM 821 C C . THR A 1 103 ? 17.984 -0.018 -6.434 1 98.06 103 THR A C 1
ATOM 823 O O . THR A 1 103 ? 18.094 0.839 -5.555 1 98.06 103 THR A O 1
ATOM 826 N N . GLY A 1 104 ? 18.984 -0.415 -7.207 1 98.06 104 GLY A N 1
ATOM 827 C CA . GLY A 1 104 ? 20.266 0.24 -7.078 1 98.06 104 GLY A CA 1
ATOM 828 C C . GLY A 1 104 ? 20.219 1.73 -7.359 1 98.06 104 GLY A C 1
ATOM 829 O O . GLY A 1 104 ? 20.828 2.523 -6.645 1 98.06 104 GLY A O 1
ATOM 830 N N . ILE A 1 105 ? 19.469 2.098 -8.312 1 98.19 105 ILE A N 1
ATOM 831 C CA . ILE A 1 105 ? 19.344 3.5 -8.695 1 98.19 105 ILE A CA 1
ATOM 832 C C . ILE A 1 105 ? 18.609 4.262 -7.598 1 98.19 105 ILE A C 1
ATOM 834 O O . ILE A 1 105 ? 19.031 5.348 -7.195 1 98.19 105 ILE A O 1
ATOM 838 N N . VAL A 1 106 ? 17.547 3.695 -7.137 1 98.12 106 VAL A N 1
ATOM 839 C CA . VAL A 1 106 ? 16.75 4.352 -6.105 1 98.12 106 VAL A CA 1
ATOM 840 C C . VAL A 1 106 ? 17.578 4.488 -4.824 1 98.12 106 VAL A C 1
ATOM 842 O O . VAL A 1 106 ? 17.547 5.531 -4.172 1 98.12 106 VAL A O 1
ATOM 845 N N . ALA A 1 107 ? 18.297 3.439 -4.488 1 97.5 107 ALA A N 1
ATOM 846 C CA . ALA A 1 107 ? 19.156 3.49 -3.311 1 97.5 107 ALA A CA 1
ATOM 847 C C . ALA A 1 107 ? 20.219 4.574 -3.457 1 97.5 107 ALA A C 1
ATOM 849 O O . ALA A 1 107 ? 20.484 5.324 -2.514 1 97.5 107 ALA A O 1
ATOM 850 N N . PHE A 1 108 ? 20.766 4.668 -4.625 1 98.06 108 PHE A N 1
ATOM 851 C CA . PHE A 1 108 ? 21.781 5.691 -4.898 1 98.06 108 PHE A CA 1
ATOM 852 C C . PHE A 1 108 ? 21.188 7.086 -4.707 1 98.06 108 PHE A C 1
ATOM 854 O O . PHE A 1 108 ? 21.812 7.941 -4.07 1 98.06 108 PHE A O 1
ATOM 861 N N . ILE A 1 109 ? 20 7.305 -5.254 1 97.31 109 ILE A N 1
ATOM 862 C CA . ILE A 1 109 ? 19.359 8.602 -5.148 1 97.31 109 ILE A CA 1
ATOM 863 C C . ILE A 1 109 ? 19.094 8.938 -3.684 1 97.31 109 ILE A C 1
ATOM 865 O O . ILE A 1 109 ? 19.359 10.055 -3.234 1 97.31 109 ILE A O 1
ATOM 869 N N . ALA A 1 110 ? 18.609 7.98 -2.951 1 95.44 110 ALA A N 1
ATOM 870 C CA . ALA A 1 110 ? 18.328 8.195 -1.534 1 95.44 110 ALA A CA 1
ATOM 871 C C . ALA A 1 110 ? 19.594 8.516 -0.763 1 95.44 110 ALA A C 1
ATOM 873 O O . ALA A 1 110 ? 19.625 9.445 0.045 1 95.44 110 ALA A O 1
ATOM 874 N N . GLU A 1 111 ? 20.625 7.77 -1.038 1 95.88 111 GLU A N 1
ATOM 875 C CA . GLU A 1 111 ? 21.906 7.969 -0.341 1 95.88 111 GLU A CA 1
ATOM 876 C C . GLU A 1 111 ? 22.516 9.312 -0.708 1 95.88 111 GLU A C 1
ATOM 878 O O . GLU A 1 111 ? 23.094 9.992 0.148 1 95.88 111 GLU A O 1
ATOM 883 N N . ALA A 1 112 ? 22.375 9.641 -1.95 1 94.69 112 ALA A N 1
ATOM 884 C CA . ALA A 1 112 ? 22.859 10.953 -2.383 1 94.69 112 ALA A CA 1
ATOM 885 C C . ALA A 1 112 ? 22.078 12.078 -1.71 1 94.69 112 ALA A C 1
ATOM 887 O O . ALA A 1 112 ? 22.641 13.109 -1.344 1 94.69 112 ALA A O 1
ATOM 888 N N . PHE A 1 113 ? 20.859 11.883 -1.562 1 92.38 113 PHE A N 1
ATOM 889 C CA . PHE A 1 113 ? 19.984 12.828 -0.864 1 92.38 113 PHE A CA 1
ATOM 890 C C . PHE A 1 113 ? 20.453 13.031 0.571 1 92.38 113 PHE A C 1
ATOM 892 O O . PHE A 1 113 ? 20.578 14.172 1.029 1 92.38 113 PHE A O 1
ATOM 899 N N . TYR A 1 114 ? 20.75 11.992 1.2 1 90.88 114 TYR A N 1
ATOM 900 C CA . TYR A 1 114 ? 21.188 12.094 2.586 1 90.88 114 TYR A CA 1
ATOM 901 C C . TYR A 1 114 ? 22.594 12.656 2.67 1 90.88 114 TYR A C 1
ATOM 903 O O . TYR A 1 114 ? 22.938 13.383 3.609 1 90.88 114 TYR A O 1
ATOM 911 N N . ALA A 1 115 ? 23.406 12.289 1.676 1 91.88 115 ALA A N 1
ATOM 912 C CA . ALA A 1 115 ? 24.766 12.844 1.629 1 91.88 115 ALA A CA 1
ATOM 913 C C . ALA A 1 115 ? 24.719 14.367 1.521 1 91.88 115 ALA A C 1
ATOM 915 O O . ALA A 1 115 ? 25.484 15.062 2.195 1 91.88 115 ALA A O 1
ATOM 916 N N . TYR A 1 116 ? 23.891 14.836 0.702 1 88.19 116 TYR A N 1
ATOM 917 C CA . TYR A 1 116 ? 23.734 16.281 0.544 1 88.19 116 TYR A CA 1
ATOM 918 C C . TYR A 1 116 ? 23.297 16.922 1.854 1 88.19 116 TYR A C 1
ATOM 920 O O . TYR A 1 116 ? 23.844 17.969 2.252 1 88.19 116 TYR A O 1
ATOM 928 N N . ARG A 1 117 ? 22.406 16.391 2.492 1 82.12 117 ARG A N 1
ATOM 929 C CA . ARG A 1 117 ? 21.906 16.922 3.754 1 82.12 117 ARG A CA 1
ATOM 930 C C . ARG A 1 117 ? 23 16.938 4.816 1 82.12 117 ARG A C 1
ATOM 932 O O . ARG A 1 117 ? 23.094 17.875 5.613 1 82.12 117 ARG A O 1
ATOM 939 N N . ILE A 1 118 ? 23.766 15.938 4.77 1 85.06 118 ILE A N 1
ATOM 940 C CA . ILE A 1 118 ? 24.875 15.828 5.719 1 85.06 118 ILE A CA 1
ATOM 941 C C . ILE A 1 118 ? 25.922 16.891 5.395 1 85.06 118 ILE A C 1
ATOM 943 O O . ILE A 1 118 ? 26.531 17.469 6.301 1 85.06 118 ILE A O 1
ATOM 947 N N . SER A 1 119 ? 26.141 17.109 4.156 1 87.44 119 SER A N 1
ATOM 948 C CA . SER A 1 119 ? 27.109 18.125 3.768 1 87.44 119 SER A CA 1
ATOM 949 C C . SER A 1 119 ? 26.703 19.516 4.262 1 87.44 119 SER A C 1
ATOM 951 O O . SER A 1 119 ? 27.547 20.328 4.648 1 87.44 119 SER A O 1
ATOM 953 N N . VAL A 1 120 ? 25.406 19.734 4.27 1 78.62 120 VAL A N 1
ATOM 954 C CA . VAL A 1 120 ? 24.875 21.016 4.723 1 78.62 120 VAL A CA 1
ATOM 955 C C . VAL A 1 120 ? 24.953 21.094 6.246 1 78.62 120 VAL A C 1
ATOM 957 O O . VAL A 1 120 ? 25.328 22.141 6.797 1 78.62 120 VAL A O 1
ATOM 960 N N . LEU A 1 121 ? 24.672 20.031 6.84 1 76.75 121 LEU A N 1
ATOM 961 C CA . LEU A 1 121 ? 24.656 19.984 8.297 1 76.75 121 LEU A CA 1
ATOM 962 C C . LEU A 1 121 ? 26.078 20.031 8.852 1 76.75 121 LEU A C 1
ATOM 964 O O . LEU A 1 121 ? 26.344 20.719 9.844 1 76.75 121 LEU A O 1
ATOM 968 N N . ALA A 1 122 ? 26.938 19.25 8.242 1 75.69 122 ALA A N 1
ATOM 969 C CA . ALA A 1 122 ? 28.312 19.141 8.711 1 75.69 122 ALA A CA 1
ATOM 970 C C . ALA A 1 122 ? 29.172 20.281 8.148 1 75.69 122 ALA A C 1
ATOM 972 O O . ALA A 1 122 ? 30.281 20.516 8.633 1 75.69 122 ALA A O 1
ATOM 973 N N . GLN A 1 123 ? 28.672 20.984 7.254 1 78.88 123 GLN A N 1
ATOM 974 C CA . GLN A 1 123 ? 29.438 22 6.551 1 78.88 123 GLN A CA 1
ATOM 975 C C . GLN A 1 123 ? 30.781 21.438 6.07 1 78.88 123 GLN A C 1
ATOM 977 O O . GLN A 1 123 ? 31.812 22.094 6.191 1 78.88 123 GLN A O 1
ATOM 982 N N . SER A 1 124 ? 30.844 20.156 5.914 1 80.06 124 SER A N 1
ATOM 983 C CA . SER A 1 124 ? 32.031 19.469 5.395 1 80.06 124 SER A CA 1
ATOM 984 C C . SER A 1 124 ? 31.656 18.547 4.238 1 80.06 124 SER A C 1
ATOM 986 O O . SER A 1 124 ? 30.688 17.766 4.336 1 80.06 124 SER A O 1
ATOM 988 N N . TYR A 1 125 ? 32.469 18.547 3.182 1 87.88 125 TYR A N 1
ATOM 989 C CA . TYR A 1 125 ? 32.188 17.766 1.977 1 87.88 125 TYR A CA 1
ATOM 990 C C . TYR A 1 125 ? 32.875 16.406 2.029 1 87.88 125 TYR A C 1
ATOM 992 O O . TYR A 1 125 ? 32.562 15.508 1.257 1 87.88 125 TYR A O 1
ATOM 1000 N N . TRP A 1 126 ? 33.719 16.25 3.002 1 87.62 126 TRP A N 1
ATOM 1001 C CA . TRP A 1 126 ? 34.469 15.008 3.043 1 87.62 126 TRP A CA 1
ATOM 1002 C C . TRP A 1 126 ? 33.562 13.836 3.41 1 87.62 126 TRP A C 1
ATOM 1004 O O . TRP A 1 126 ? 33.625 12.789 2.754 1 87.62 126 TRP A O 1
ATOM 1014 N N . VAL A 1 127 ? 32.875 14.039 4.422 1 86.19 127 VAL A N 1
ATOM 1015 C CA . VAL A 1 127 ? 31.984 12.961 4.859 1 86.19 127 VAL A CA 1
ATOM 1016 C C . VAL A 1 127 ? 30.953 12.648 3.773 1 86.19 127 VAL A C 1
ATOM 1018 O O . VAL A 1 127 ? 30.703 11.484 3.457 1 86.19 127 VAL A O 1
ATOM 1021 N N . ALA A 1 128 ? 30.406 13.641 3.172 1 91.88 128 ALA A N 1
ATOM 1022 C CA . ALA A 1 128 ? 29.453 13.477 2.074 1 91.88 128 ALA A CA 1
ATOM 1023 C C . ALA A 1 128 ? 30.109 12.758 0.892 1 91.88 128 ALA A C 1
ATOM 1025 O O . ALA A 1 128 ? 29.469 11.945 0.224 1 91.88 128 ALA A O 1
ATOM 1026 N N . GLY A 1 129 ? 31.375 13.062 0.691 1 93.81 129 GLY A N 1
ATOM 1027 C CA . GLY A 1 129 ? 32.094 12.43 -0.396 1 93.81 129 GLY A CA 1
ATOM 1028 C C . GLY A 1 129 ? 32.281 10.938 -0.208 1 93.81 129 GLY A C 1
ATOM 1029 O O . GLY A 1 129 ? 32.125 10.164 -1.156 1 93.81 129 GLY A O 1
ATOM 1030 N N . VAL A 1 130 ? 32.594 10.547 0.946 1 92.06 130 VAL A N 1
ATOM 1031 C CA . VAL A 1 130 ? 32.75 9.133 1.249 1 92.06 130 VAL A CA 1
ATOM 1032 C C . VAL A 1 130 ? 31.438 8.406 1.045 1 92.06 130 VAL A C 1
ATOM 1034 O O . VAL A 1 130 ? 31.406 7.309 0.479 1 92.06 130 VAL A O 1
ATOM 1037 N N . ILE A 1 131 ? 30.312 9 1.495 1 94.12 131 ILE A N 1
ATOM 1038 C CA . ILE A 1 131 ? 28.984 8.414 1.341 1 94.12 131 ILE A CA 1
ATOM 1039 C C . ILE A 1 131 ? 28.656 8.266 -0.143 1 94.12 131 ILE A C 1
ATOM 1041 O O . ILE A 1 131 ? 28.172 7.219 -0.574 1 94.12 131 ILE A O 1
ATOM 1045 N N . LEU A 1 132 ? 29 9.227 -0.893 1 96.25 132 LEU A N 1
ATOM 1046 C CA . LEU A 1 132 ? 28.719 9.188 -2.322 1 96.25 132 LEU A CA 1
ATOM 1047 C C . LEU A 1 132 ? 29.547 8.117 -3.02 1 96.25 132 LEU A C 1
ATOM 1049 O O . LEU A 1 132 ? 29.078 7.473 -3.959 1 96.25 132 LEU A O 1
ATOM 1053 N N . LEU A 1 133 ? 30.734 8.008 -2.545 1 96.44 133 LEU A N 1
ATOM 1054 C CA . LEU A 1 133 ? 31.594 6.973 -3.109 1 96.44 133 LEU A CA 1
ATOM 1055 C C . LEU A 1 133 ? 31.031 5.586 -2.828 1 96.44 133 LEU A C 1
ATOM 1057 O O . LEU A 1 133 ? 30.938 4.75 -3.73 1 96.44 133 LEU A O 1
ATOM 1061 N N . LEU A 1 134 ? 30.688 5.34 -1.668 1 96.38 134 LEU A N 1
ATOM 1062 C CA . LEU A 1 134 ? 30.078 4.059 -1.303 1 96.38 134 LEU A CA 1
ATOM 1063 C C . LEU A 1 134 ? 28.781 3.832 -2.062 1 96.38 134 LEU A C 1
ATOM 1065 O O . LEU A 1 134 ? 28.484 2.707 -2.465 1 96.38 134 LEU A O 1
ATOM 1069 N N . ALA A 1 135 ? 28 4.898 -2.191 1 97.94 135 ALA A N 1
ATOM 1070 C CA . ALA A 1 135 ? 26.75 4.816 -2.957 1 97.94 135 ALA A CA 1
ATOM 1071 C C . ALA A 1 135 ? 27.031 4.426 -4.406 1 97.94 135 ALA A C 1
ATOM 1073 O O . ALA A 1 135 ? 26.266 3.65 -4.996 1 97.94 135 ALA A O 1
ATOM 1074 N N . THR A 1 136 ? 28.078 4.918 -4.938 1 98.19 136 THR A N 1
ATOM 1075 C CA . THR A 1 136 ? 28.453 4.578 -6.305 1 98.19 136 THR A CA 1
ATOM 1076 C C . THR A 1 136 ? 28.875 3.117 -6.402 1 98.19 136 THR A C 1
ATOM 1078 O O . THR A 1 136 ? 28.562 2.434 -7.375 1 98.19 136 THR A O 1
ATOM 1081 N N . VAL A 1 137 ? 29.562 2.682 -5.406 1 97.5 137 VAL A N 1
ATOM 1082 C CA . VAL A 1 137 ? 30.016 1.292 -5.363 1 97.5 137 VAL A CA 1
ATOM 1083 C C . VAL A 1 137 ? 28.797 0.362 -5.312 1 97.5 137 VAL A C 1
ATOM 1085 O O . VAL A 1 137 ? 28.75 -0.637 -6.035 1 97.5 137 VAL A O 1
ATOM 1088 N N . GLN A 1 138 ? 27.875 0.666 -4.445 1 97.88 138 GLN A N 1
ATOM 1089 C CA . GLN A 1 138 ? 26.703 -0.201 -4.371 1 97.88 138 GLN A CA 1
ATOM 1090 C C . GLN A 1 138 ? 25.906 -0.155 -5.672 1 97.88 138 GLN A C 1
ATOM 1092 O O . GLN A 1 138 ? 25.312 -1.156 -6.078 1 97.88 138 GLN A O 1
ATOM 1097 N N . LEU A 1 139 ? 25.844 0.985 -6.332 1 98.5 139 LEU A N 1
ATOM 1098 C CA . LEU A 1 139 ? 25.172 1.085 -7.625 1 98.5 139 LEU A CA 1
ATOM 1099 C C . LEU A 1 139 ? 25.859 0.209 -8.664 1 98.5 139 LEU A C 1
ATOM 1101 O O . LEU A 1 139 ? 25.203 -0.49 -9.43 1 98.5 139 LEU A O 1
ATOM 1105 N N . ALA A 1 140 ? 27.156 0.28 -8.648 1 98.19 140 ALA A N 1
ATOM 1106 C CA . ALA A 1 140 ? 27.922 -0.566 -9.562 1 98.19 140 ALA A CA 1
ATOM 1107 C C . ALA A 1 140 ? 27.641 -2.045 -9.297 1 98.19 140 ALA A C 1
ATOM 1109 O O . ALA A 1 140 ? 27.5 -2.834 -10.234 1 98.19 140 ALA A O 1
ATOM 1110 N N . GLY A 1 141 ? 27.609 -2.395 -8.062 1 97.31 141 GLY A N 1
ATOM 1111 C CA . GLY A 1 141 ? 27.266 -3.76 -7.707 1 97.31 141 GLY A CA 1
ATOM 1112 C C . GLY A 1 141 ? 25.875 -4.164 -8.172 1 97.31 141 GLY A C 1
ATOM 1113 O O . GLY A 1 141 ? 25.688 -5.273 -8.672 1 97.31 141 GLY A O 1
ATOM 1114 N N . ALA A 1 142 ? 24.953 -3.268 -8.023 1 97.81 142 ALA A N 1
ATOM 1115 C CA . ALA A 1 142 ? 23.578 -3.533 -8.445 1 97.81 142 ALA A CA 1
ATOM 1116 C C . ALA A 1 142 ? 23.5 -3.693 -9.961 1 97.81 142 ALA A C 1
ATOM 1118 O O . ALA A 1 142 ? 22.812 -4.59 -10.461 1 97.81 142 ALA A O 1
ATOM 1119 N N . LEU A 1 143 ? 24.172 -2.828 -10.648 1 97.81 143 LEU A N 1
ATOM 1120 C CA . LEU A 1 143 ? 24.203 -2.918 -12.109 1 97.81 143 LEU A CA 1
ATOM 1121 C C . LEU A 1 143 ? 24.844 -4.223 -12.562 1 97.81 143 LEU A C 1
ATOM 1123 O O . LEU A 1 143 ? 24.344 -4.883 -13.477 1 97.81 143 LEU A O 1
ATOM 1127 N N . ALA A 1 144 ? 25.891 -4.59 -11.922 1 96.56 144 ALA A N 1
ATOM 1128 C CA . ALA A 1 144 ? 26.547 -5.852 -12.25 1 96.56 144 ALA A CA 1
ATOM 1129 C C . ALA A 1 144 ? 25.625 -7.039 -11.977 1 96.56 144 ALA A C 1
ATOM 1131 O O . ALA A 1 144 ? 25.547 -7.965 -12.789 1 96.56 144 ALA A O 1
ATOM 1132 N N . ALA A 1 145 ? 25 -6.977 -10.867 1 94 145 ALA A N 1
ATOM 1133 C CA . ALA A 1 145 ? 24.047 -8.039 -10.539 1 94 145 ALA A CA 1
ATOM 1134 C C . ALA A 1 145 ? 22.953 -8.148 -11.586 1 94 145 ALA A C 1
ATOM 1136 O O . ALA A 1 145 ? 22.547 -9.25 -11.969 1 94 145 ALA A O 1
ATOM 1137 N N . GLY A 1 146 ? 22.469 -6.984 -12.031 1 94.81 146 GLY A N 1
ATOM 1138 C CA . GLY A 1 146 ? 21.453 -6.984 -13.07 1 94.81 146 GLY A CA 1
ATOM 1139 C C . GLY A 1 146 ? 21.938 -7.594 -14.375 1 94.81 146 GLY A C 1
ATOM 1140 O O . GLY A 1 146 ? 21.234 -8.383 -15 1 94.81 146 GLY A O 1
ATOM 1141 N N . ILE A 1 147 ? 23.094 -7.289 -14.758 1 94.69 147 ILE A N 1
ATOM 1142 C CA . ILE A 1 147 ? 23.656 -7.793 -16 1 94.69 147 ILE A CA 1
ATOM 1143 C C . ILE A 1 147 ? 23.859 -9.305 -15.906 1 94.69 147 ILE A C 1
ATOM 1145 O O . ILE A 1 147 ? 23.578 -10.039 -16.859 1 94.69 147 ILE A O 1
ATOM 1149 N N . ILE A 1 148 ? 24.328 -9.742 -14.773 1 92.94 148 ILE A N 1
ATOM 1150 C CA . ILE A 1 148 ? 24.547 -11.164 -14.562 1 92.94 148 ILE A CA 1
ATOM 1151 C C . ILE A 1 148 ? 23.203 -11.906 -14.617 1 92.94 148 ILE A C 1
ATOM 1153 O O . ILE A 1 148 ? 23.109 -12.977 -15.219 1 92.94 148 ILE A O 1
ATOM 1157 N N . LEU A 1 149 ? 22.234 -11.336 -14.094 1 90.88 149 LEU A N 1
ATOM 1158 C CA . LEU A 1 149 ? 20.891 -11.922 -14.133 1 90.88 149 LEU A CA 1
ATOM 1159 C C . LEU A 1 149 ? 20.375 -11.977 -15.562 1 90.88 149 LEU A C 1
ATOM 1161 O O . LEU A 1 149 ? 19.766 -12.977 -15.969 1 90.88 149 LEU A O 1
ATOM 1165 N N . LYS A 1 150 ? 20.594 -10.969 -16.266 1 91.31 150 LYS A N 1
ATOM 1166 C CA . LYS A 1 150 ? 20.125 -10.922 -17.656 1 91.31 150 LYS A CA 1
ATOM 1167 C C . LYS A 1 150 ? 20.781 -12.016 -18.5 1 91.31 150 LYS A C 1
ATOM 1169 O O . LYS A 1 150 ? 20.109 -12.664 -19.312 1 91.31 150 LYS A O 1
ATOM 1174 N N . ARG A 1 151 ? 21.984 -12.266 -18.219 1 90.69 151 ARG A N 1
ATOM 1175 C CA . ARG A 1 151 ? 22.734 -13.25 -18.984 1 90.69 151 ARG A CA 1
ATOM 1176 C C . ARG A 1 151 ? 22.359 -14.672 -18.578 1 90.69 151 ARG A C 1
ATOM 1178 O O . ARG A 1 151 ? 22.422 -15.594 -19.391 1 90.69 151 ARG A O 1
ATOM 1185 N N . ALA A 1 152 ? 21.984 -14.898 -17.344 1 86.75 152 ALA A N 1
ATOM 1186 C CA . ALA A 1 152 ? 21.625 -16.219 -16.844 1 86.75 152 ALA A CA 1
ATOM 1187 C C . ALA A 1 152 ? 20.328 -16.719 -17.469 1 86.75 152 ALA A C 1
ATOM 1189 O O . ALA A 1 152 ? 20.125 -17.922 -17.641 1 86.75 152 ALA A O 1
ATOM 1190 N N . VAL A 1 153 ? 19.391 -15.906 -17.875 1 82.5 153 VAL A N 1
ATOM 1191 C CA . VAL A 1 153 ? 18.109 -16.188 -18.531 1 82.5 153 VAL A CA 1
ATOM 1192 C C . VAL A 1 153 ? 17.219 -16.969 -17.578 1 82.5 153 VAL A C 1
ATOM 1194 O O . VAL A 1 153 ? 16.016 -16.734 -17.516 1 82.5 153 VAL A O 1
ATOM 1197 N N . LEU A 1 154 ? 17.875 -17.969 -16.797 1 82.06 154 LEU A N 1
ATOM 1198 C CA . LEU A 1 154 ? 17.156 -18.766 -15.82 1 82.06 154 LEU A CA 1
ATOM 1199 C C . LEU A 1 154 ? 17.734 -18.562 -14.422 1 82.06 154 LEU A C 1
ATOM 1201 O O . LEU A 1 154 ? 18.953 -18.469 -14.25 1 82.06 154 LEU A O 1
ATOM 1205 N N . PHE A 1 155 ? 16.828 -18.531 -13.453 1 79.88 155 PHE A N 1
ATOM 1206 C CA . PHE A 1 155 ? 17.266 -18.375 -12.07 1 79.88 155 PHE A CA 1
ATOM 1207 C C . PHE A 1 155 ? 18.109 -19.578 -11.648 1 79.88 155 PHE A C 1
ATOM 1209 O O . PHE A 1 155 ? 19.031 -19.438 -10.844 1 79.88 155 PHE A O 1
ATOM 1216 N N . SER A 1 156 ? 17.812 -20.688 -12.117 1 75.06 156 SER A N 1
ATOM 1217 C CA . SER A 1 156 ? 18.547 -21.906 -11.758 1 75.06 156 SER A CA 1
ATOM 1218 C C . SER A 1 156 ? 20 -21.828 -12.211 1 75.06 156 SER A C 1
ATOM 1220 O O . SER A 1 156 ? 20.859 -22.531 -11.672 1 75.06 156 SER A O 1
ATOM 1222 N N . HIS A 1 157 ? 20.234 -20.891 -13.117 1 73.56 157 HIS A N 1
ATOM 1223 C CA . HIS A 1 157 ? 21.594 -20.75 -13.625 1 73.56 157 HIS A CA 1
ATOM 1224 C C . HIS A 1 157 ? 22.375 -19.703 -12.836 1 73.56 157 HIS A C 1
ATOM 1226 O O . HIS A 1 157 ? 23.578 -19.516 -13.07 1 73.56 157 HIS A O 1
ATOM 1232 N N . LEU A 1 158 ? 21.672 -18.969 -12.008 1 67.94 158 LEU A N 1
ATOM 1233 C CA . LEU A 1 158 ? 22.281 -17.859 -11.273 1 67.94 158 LEU A CA 1
ATOM 1234 C C . LEU A 1 158 ? 23.188 -18.391 -10.172 1 67.94 158 LEU A C 1
ATOM 1236 O O . LEU A 1 158 ? 24.156 -17.719 -9.781 1 67.94 158 LEU A O 1
ATOM 1240 N N . LEU A 1 159 ? 22.938 -19.516 -9.523 1 58.97 159 LEU A N 1
ATOM 1241 C CA . LEU A 1 159 ? 23.547 -19.906 -8.258 1 58.97 159 LEU A CA 1
ATOM 1242 C C . LEU A 1 159 ? 25.062 -20 -8.398 1 58.97 159 LEU A C 1
ATOM 1244 O O . LEU A 1 159 ? 25.75 -20.531 -7.52 1 58.97 159 LEU A O 1
ATOM 1248 N N . GLY A 1 160 ? 25.469 -19.125 -9.289 1 64.12 160 GLY A N 1
ATOM 1249 C CA . GLY A 1 160 ? 26.922 -19.203 -9.281 1 64.12 160 GLY A CA 1
ATOM 1250 C C . GLY A 1 160 ? 27.578 -18.109 -8.469 1 64.12 160 GLY A C 1
ATOM 1251 O O . GLY A 1 160 ? 26.891 -17.266 -7.883 1 64.12 160 GLY A O 1
ATOM 1252 N N . ARG A 1 161 ? 28.766 -18.219 -8.133 1 75.38 161 ARG A N 1
ATOM 1253 C CA . ARG A 1 161 ? 29.641 -17.359 -7.344 1 75.38 161 ARG A CA 1
ATOM 1254 C C . ARG A 1 161 ? 29.609 -15.922 -7.848 1 75.38 161 ARG A C 1
ATOM 1256 O O . ARG A 1 161 ? 29.656 -14.977 -7.055 1 75.38 161 ARG A O 1
ATOM 1263 N N . SER A 1 162 ? 29.312 -15.695 -9.086 1 82.75 162 SER A N 1
ATOM 1264 C CA . SER A 1 162 ? 29.375 -14.359 -9.664 1 82.75 162 SER A CA 1
ATOM 1265 C C . SER A 1 162 ? 28.203 -13.5 -9.203 1 82.75 162 SER A C 1
ATOM 1267 O O . SER A 1 162 ? 28.375 -12.32 -8.883 1 82.75 162 SER A O 1
ATOM 1269 N N . TYR A 1 163 ? 27.062 -14.023 -9.117 1 86.44 163 TYR A N 1
ATOM 1270 C CA . TYR A 1 163 ? 25.906 -13.258 -8.664 1 86.44 163 TYR A CA 1
ATOM 1271 C C . TYR A 1 163 ? 26.016 -12.938 -7.18 1 86.44 163 TYR A C 1
ATOM 1273 O O . TYR A 1 163 ? 25.688 -11.828 -6.754 1 86.44 163 TYR A O 1
ATOM 1281 N N . SER A 1 164 ? 26.516 -13.875 -6.457 1 86.06 164 SER A N 1
ATOM 1282 C CA . SER A 1 164 ? 26.641 -13.672 -5.016 1 86.06 164 SER A CA 1
ATOM 1283 C C . SER A 1 164 ? 27.594 -12.523 -4.699 1 86.06 164 SER A C 1
ATOM 1285 O O . SER A 1 164 ? 27.359 -11.742 -3.777 1 86.06 164 SER A O 1
ATOM 1287 N N . ILE A 1 165 ? 28.609 -12.398 -5.422 1 89.69 165 ILE A N 1
ATOM 1288 C CA . ILE A 1 165 ? 29.594 -11.344 -5.199 1 89.69 165 ILE A CA 1
ATOM 1289 C C . ILE A 1 165 ? 28.984 -9.992 -5.566 1 89.69 165 ILE A C 1
ATOM 1291 O O . ILE A 1 165 ? 29.078 -9.031 -4.789 1 89.69 165 ILE A O 1
ATOM 1295 N N . SER A 1 166 ? 28.406 -9.93 -6.715 1 92.69 166 SER A N 1
ATOM 1296 C CA . SER A 1 166 ? 27.828 -8.664 -7.156 1 92.69 166 SER A CA 1
ATOM 1297 C C . SER A 1 166 ? 26.688 -8.242 -6.238 1 92.69 166 SER A C 1
ATOM 1299 O O . SER A 1 166 ? 26.578 -7.074 -5.863 1 92.69 166 SER A O 1
ATOM 1301 N N . ALA A 1 167 ? 25.844 -9.195 -5.891 1 92.06 167 ALA A N 1
ATOM 1302 C CA . ALA A 1 167 ? 24.766 -8.914 -4.961 1 92.06 167 ALA A CA 1
ATOM 1303 C C . ALA A 1 167 ? 25.297 -8.523 -3.586 1 92.06 167 ALA A C 1
ATOM 1305 O O . ALA A 1 167 ? 24.703 -7.695 -2.893 1 92.06 167 ALA A O 1
ATOM 1306 N N . GLY A 1 168 ? 26.406 -9.133 -3.24 1 92.69 168 GLY A N 1
ATOM 1307 C CA . GLY A 1 168 ? 27.062 -8.766 -1.994 1 92.69 168 GLY A CA 1
ATOM 1308 C C . GLY A 1 168 ? 27.562 -7.336 -1.982 1 92.69 168 GLY A C 1
ATOM 1309 O O . GLY A 1 168 ? 27.375 -6.617 -0.997 1 92.69 168 GLY A O 1
ATOM 1310 N N . ILE A 1 169 ? 28.109 -6.941 -3.031 1 95.12 169 ILE A N 1
ATOM 1311 C CA . ILE A 1 169 ? 28.609 -5.57 -3.166 1 95.12 169 ILE A CA 1
ATOM 1312 C C . ILE A 1 169 ? 27.422 -4.602 -3.158 1 95.12 169 ILE A C 1
ATOM 1314 O O . ILE A 1 169 ? 27.484 -3.551 -2.516 1 95.12 169 ILE A O 1
ATOM 1318 N N . TRP A 1 170 ? 26.375 -4.953 -3.822 1 96.81 170 TRP A N 1
ATOM 1319 C CA . TRP A 1 170 ? 25.156 -4.148 -3.887 1 96.81 170 TRP A CA 1
ATOM 1320 C C . TRP A 1 170 ? 24.531 -3.994 -2.506 1 96.81 170 TRP A C 1
ATOM 1322 O O . TRP A 1 170 ? 24.516 -2.895 -1.946 1 96.81 170 TRP A O 1
ATOM 1332 N N . ASN A 1 171 ? 24.203 -5.074 -1.9 1 95.88 171 ASN A N 1
ATOM 1333 C CA . ASN A 1 171 ? 23.484 -5.039 -0.626 1 95.88 171 ASN A CA 1
ATOM 1334 C C . ASN A 1 171 ? 24.422 -4.656 0.522 1 95.88 171 ASN A C 1
ATOM 1336 O O . ASN A 1 171 ? 24.031 -3.891 1.407 1 95.88 171 ASN A O 1
ATOM 1340 N N . GLY A 1 172 ? 25.594 -5.207 0.504 1 94.94 172 GLY A N 1
ATOM 1341 C CA . GLY A 1 172 ? 26.562 -4.832 1.519 1 94.94 172 GLY A CA 1
ATOM 1342 C C . GLY A 1 172 ? 26.969 -3.371 1.446 1 94.94 172 GLY A C 1
ATOM 1343 O O . GLY A 1 172 ? 27.078 -2.701 2.475 1 94.94 172 GLY A O 1
ATOM 1344 N N . GLY A 1 173 ? 27.203 -2.951 0.258 1 95.94 173 GLY A N 1
ATOM 1345 C CA . GLY A 1 173 ? 27.5 -1.54 0.068 1 95.94 173 GLY A CA 1
ATOM 1346 C C . GLY A 1 173 ? 26.375 -0.625 0.506 1 95.94 173 GLY A C 1
ATOM 1347 O O . GLY A 1 173 ? 26.625 0.417 1.119 1 95.94 173 GLY A O 1
ATOM 1348 N N . SER A 1 174 ? 25.172 -0.962 0.147 1 96.12 174 SER A N 1
ATOM 1349 C CA . SER A 1 174 ? 24 -0.182 0.556 1 96.12 174 SER A CA 1
ATOM 1350 C C . SER A 1 174 ? 23.891 -0.124 2.076 1 96.12 174 SER A C 1
ATOM 1352 O O . SER A 1 174 ? 23.688 0.951 2.646 1 96.12 174 SER A O 1
ATOM 1354 N N . ALA A 1 175 ? 24.016 -1.294 2.66 1 95.19 175 ALA A N 1
ATOM 1355 C CA . ALA A 1 175 ? 23.906 -1.354 4.117 1 95.19 175 ALA A CA 1
ATOM 1356 C C . ALA A 1 175 ? 25 -0.514 4.781 1 95.19 175 ALA A C 1
ATOM 1358 O O . ALA A 1 175 ? 24.719 0.225 5.73 1 95.19 175 ALA A O 1
ATOM 1359 N N . ALA A 1 176 ? 26.156 -0.647 4.32 1 94.69 176 ALA A N 1
ATOM 1360 C CA . ALA A 1 176 ? 27.266 0.121 4.871 1 94.69 176 ALA A CA 1
ATOM 1361 C C . ALA A 1 176 ? 27.016 1.62 4.746 1 94.69 176 ALA A C 1
ATOM 1363 O O . ALA A 1 176 ? 27.25 2.375 5.695 1 94.69 176 ALA A O 1
ATOM 1364 N N . CYS A 1 177 ? 26.609 2.002 3.613 1 95.12 177 CYS A N 1
ATOM 1365 C CA . CYS A 1 177 ? 26.297 3.408 3.375 1 95.12 177 CYS A CA 1
ATOM 1366 C C . CYS A 1 177 ? 25.234 3.9 4.348 1 95.12 177 CYS A C 1
ATOM 1368 O O . CYS A 1 177 ? 25.391 4.953 4.969 1 95.12 177 CYS A O 1
ATOM 1370 N N . ASP A 1 178 ? 24.203 3.162 4.508 1 94.38 178 ASP A N 1
ATOM 1371 C CA . ASP A 1 178 ? 23.094 3.543 5.383 1 94.38 178 ASP A CA 1
ATOM 1372 C C . ASP A 1 178 ? 23.547 3.627 6.836 1 94.38 178 ASP A C 1
ATOM 1374 O O . ASP A 1 178 ? 23.141 4.531 7.57 1 94.38 178 ASP A O 1
ATOM 1378 N N . VAL A 1 179 ? 24.391 2.717 7.191 1 90.94 179 VAL A N 1
ATOM 1379 C CA . VAL A 1 179 ? 24.906 2.717 8.555 1 90.94 179 VAL A CA 1
ATOM 1380 C C . VAL A 1 179 ? 25.75 3.959 8.789 1 90.94 179 VAL A C 1
ATOM 1382 O O . VAL A 1 179 ? 25.625 4.625 9.82 1 90.94 179 VAL A O 1
ATOM 1385 N N . ILE A 1 180 ? 26.547 4.285 7.879 1 91.75 180 ILE A N 1
ATOM 1386 C CA . ILE A 1 180 ? 27.391 5.461 7.992 1 91.75 180 ILE A CA 1
ATOM 1387 C C . ILE A 1 180 ? 26.531 6.719 8.078 1 91.75 180 ILE A C 1
ATOM 1389 O O . ILE A 1 180 ? 26.781 7.602 8.898 1 91.75 180 ILE A O 1
ATOM 1393 N N . ILE A 1 181 ? 25.547 6.809 7.273 1 91.25 181 ILE A N 1
ATOM 1394 C CA . ILE A 1 181 ? 24.641 7.949 7.289 1 91.25 181 ILE A CA 1
ATOM 1395 C C . ILE A 1 181 ? 23.984 8.062 8.664 1 91.25 181 ILE A C 1
ATOM 1397 O O . ILE A 1 181 ? 23.953 9.148 9.258 1 91.25 181 ILE A O 1
ATOM 1401 N N . ALA A 1 182 ? 23.516 6.941 9.172 1 86.94 182 ALA A N 1
ATOM 1402 C CA . ALA A 1 182 ? 22.844 6.941 10.469 1 86.94 182 ALA A CA 1
ATOM 1403 C C . ALA A 1 182 ? 23.812 7.359 11.578 1 86.94 182 ALA A C 1
ATOM 1405 O O . ALA A 1 182 ? 23.453 8.156 12.453 1 86.94 182 ALA A O 1
ATOM 1406 N N . VAL A 1 183 ? 25 6.879 11.5 1 86 183 VAL A N 1
ATOM 1407 C CA . VAL A 1 183 ? 26 7.16 12.531 1 86 183 VAL A CA 1
ATOM 1408 C C . VAL A 1 183 ? 26.391 8.633 12.477 1 86 183 VAL A C 1
ATOM 1410 O O . VAL A 1 183 ? 26.469 9.305 13.508 1 86 183 VAL A O 1
ATOM 1413 N N . VAL A 1 184 ? 26.609 9.156 11.336 1 86.19 184 VAL A N 1
ATOM 1414 C CA . VAL A 1 184 ? 27.016 10.555 11.164 1 86.19 184 VAL A CA 1
ATOM 1415 C C . VAL A 1 184 ? 25.875 11.469 11.609 1 86.19 184 VAL A C 1
ATOM 1417 O O . VAL A 1 184 ? 26.109 12.461 12.305 1 86.19 184 VAL A O 1
ATOM 1420 N N . MET A 1 185 ? 24.703 11.133 11.18 1 83.5 185 MET A N 1
ATOM 1421 C CA . MET A 1 185 ? 23.547 11.93 11.578 1 83.5 185 MET A CA 1
ATOM 1422 C C . MET A 1 185 ? 23.359 11.898 13.094 1 83.5 185 MET A C 1
ATOM 1424 O O . MET A 1 185 ? 23 12.906 13.695 1 83.5 185 MET A O 1
ATOM 1428 N N . THR A 1 186 ? 23.562 10.766 13.672 1 79.5 186 THR A N 1
ATOM 1429 C CA . THR A 1 186 ? 23.469 10.641 15.125 1 79.5 186 THR A CA 1
ATOM 1430 C C . THR A 1 186 ? 24.516 11.516 15.812 1 79.5 186 THR A C 1
ATOM 1432 O O . THR A 1 186 ? 24.219 12.172 16.812 1 79.5 186 THR A O 1
ATOM 1435 N N . TYR A 1 187 ? 25.656 11.516 15.289 1 81.88 187 TYR A N 1
ATOM 1436 C CA . TYR A 1 187 ? 26.734 12.344 15.812 1 81.88 187 TYR A CA 1
ATOM 1437 C C . TYR A 1 187 ? 26.344 13.82 15.797 1 81.88 187 TYR A C 1
ATOM 1439 O O . TYR A 1 187 ? 26.516 14.523 16.797 1 81.88 187 TYR A O 1
ATOM 1447 N N . TYR A 1 188 ? 25.75 14.305 14.773 1 77.94 188 TYR A N 1
ATOM 1448 C CA . TYR A 1 188 ? 25.391 15.711 14.648 1 77.94 188 TYR A CA 1
ATOM 1449 C C . TYR A 1 188 ? 24.156 16.031 15.484 1 77.94 188 TYR A C 1
ATOM 1451 O O . TYR A 1 188 ? 24 17.156 15.969 1 77.94 188 TYR A O 1
ATOM 1459 N N . LEU A 1 189 ? 23.281 15.07 15.594 1 74.88 189 LEU A N 1
ATOM 1460 C CA . LEU A 1 189 ? 22.141 15.242 16.5 1 74.88 189 LEU A CA 1
ATOM 1461 C C . LEU A 1 189 ? 22.625 15.484 17.922 1 74.88 189 LEU A C 1
ATOM 1463 O O . LEU A 1 189 ? 22.078 16.344 18.625 1 74.88 189 LEU A O 1
ATOM 1467 N N . LEU A 1 190 ? 23.609 14.852 18.328 1 73.69 190 LEU A N 1
ATOM 1468 C CA . LEU A 1 190 ? 24.141 14.961 19.672 1 73.69 190 LEU A CA 1
ATOM 1469 C C . LEU A 1 190 ? 24.906 16.266 19.859 1 73.69 190 LEU A C 1
ATOM 1471 O O . LEU A 1 190 ? 24.875 16.859 20.938 1 73.69 190 LEU A O 1
ATOM 1475 N N . LYS A 1 191 ? 25.391 16.75 18.875 1 73.06 191 LYS A N 1
ATOM 1476 C CA . LYS A 1 191 ? 26.188 17.969 18.938 1 73.06 191 LYS A CA 1
ATOM 1477 C C . LYS A 1 191 ? 25.297 19.203 18.875 1 73.06 191 LYS A C 1
ATOM 1479 O O . LYS A 1 191 ? 25.578 20.219 19.516 1 73.06 191 LYS A O 1
ATOM 1484 N N . ARG A 1 192 ? 24.234 19.281 18.047 1 64.56 192 ARG A N 1
ATOM 1485 C CA . ARG A 1 192 ? 23.359 20.422 17.859 1 64.56 192 ARG A CA 1
ATOM 1486 C C . ARG A 1 192 ? 22.391 20.562 19.031 1 64.56 192 ARG A C 1
ATOM 1488 O O . ARG A 1 192 ? 21.828 21.641 19.25 1 64.56 192 ARG A O 1
ATOM 1495 N N . GLY A 1 193 ? 21.891 19.578 19.797 1 57.28 193 GLY A N 1
ATOM 1496 C CA . GLY A 1 193 ? 21.078 19.781 20.984 1 57.28 193 GLY A CA 1
ATOM 1497 C C . GLY A 1 193 ? 21.578 20.922 21.859 1 57.28 193 GLY A C 1
ATOM 1498 O O . GLY A 1 193 ? 20.844 21.375 22.75 1 57.28 193 GLY A O 1
ATOM 1499 N N . SER A 1 194 ? 22.672 21.516 21.562 1 52.03 194 SER A N 1
ATOM 1500 C CA . SER A 1 194 ? 23.234 22.484 22.484 1 52.03 194 SER A CA 1
ATOM 1501 C C . SER A 1 194 ? 22.984 23.922 22.016 1 52.03 194 SER A C 1
ATOM 1503 O O . SER A 1 194 ? 23.297 24.875 22.719 1 52.03 194 SER A O 1
ATOM 1505 N N . GLY A 1 195 ? 22.266 24.062 20.875 1 50.91 195 GLY A N 1
ATOM 1506 C CA . GLY A 1 195 ? 22.266 25.453 20.422 1 50.91 195 GLY A CA 1
ATOM 1507 C C . GLY A 1 195 ? 20.969 26.172 20.734 1 50.91 195 GLY A C 1
ATOM 1508 O O . GLY A 1 195 ? 20 25.562 21.156 1 50.91 195 GLY A O 1
ATOM 1509 N N . THR A 1 196 ? 20.875 27.609 20.672 1 47.72 196 THR A N 1
ATOM 1510 C CA . THR A 1 196 ? 19.953 28.641 21.156 1 47.72 196 THR A CA 1
ATOM 1511 C C . THR A 1 196 ? 18.672 28.656 20.328 1 47.72 196 THR A C 1
ATOM 1513 O O . THR A 1 196 ? 17.672 29.266 20.719 1 47.72 196 THR A O 1
ATOM 1516 N N . MET A 1 197 ? 18.703 28.328 18.938 1 54 197 MET A N 1
ATOM 1517 C CA . MET A 1 197 ? 17.469 28.469 18.188 1 54 197 MET A CA 1
ATOM 1518 C C . MET A 1 197 ? 16.609 27.219 18.281 1 54 197 MET A C 1
ATOM 1520 O O . MET A 1 197 ? 16.781 26.281 17.484 1 54 197 MET A O 1
ATOM 1524 N N . LYS A 1 198 ? 15.695 27.266 19.203 1 57.34 198 LYS A N 1
ATOM 1525 C CA . LYS A 1 198 ? 14.977 26.125 19.734 1 57.34 198 LYS A CA 1
ATOM 1526 C C . LYS A 1 198 ? 14.094 25.484 18.656 1 57.34 198 LYS A C 1
ATOM 1528 O O . LYS A 1 198 ? 14.086 24.266 18.5 1 57.34 198 LYS A O 1
ATOM 1533 N N . GLU A 1 199 ? 13.398 26.391 17.797 1 59.12 199 GLU A N 1
ATOM 1534 C CA . GLU A 1 199 ? 12.438 25.828 16.844 1 59.12 199 GLU A CA 1
ATOM 1535 C C . GLU A 1 199 ? 13.141 25.125 15.695 1 59.12 199 GLU A C 1
ATOM 1537 O O . GLU A 1 199 ? 12.758 24.016 15.312 1 59.12 199 GLU A O 1
ATOM 1542 N N . THR A 1 200 ? 14.141 25.844 15.148 1 62.03 200 THR A N 1
ATOM 1543 C CA . THR A 1 200 ? 14.938 25.25 14.078 1 62.03 200 THR A CA 1
ATOM 1544 C C . THR A 1 200 ? 15.68 24.016 14.578 1 62.03 200 THR A C 1
ATOM 1546 O O . THR A 1 200 ? 15.781 23.016 13.867 1 62.03 200 THR A O 1
ATOM 1549 N N . ASN A 1 201 ? 15.898 24.094 15.883 1 70.38 201 ASN A N 1
ATOM 1550 C CA . ASN A 1 201 ? 16.609 22.953 16.453 1 70.38 201 ASN A CA 1
ATOM 1551 C C . ASN A 1 201 ? 15.695 21.75 16.656 1 70.38 201 ASN A C 1
ATOM 1553 O O . ASN A 1 201 ? 16.109 20.609 16.469 1 70.38 201 ASN A O 1
ATOM 1557 N N . ALA A 1 202 ? 14.406 22.156 16.922 1 71.81 202 ALA A N 1
ATOM 1558 C CA . ALA A 1 202 ? 13.461 21.062 17.125 1 71.81 202 ALA A CA 1
ATOM 1559 C C . ALA A 1 202 ? 13.156 20.359 15.812 1 71.81 202 ALA A C 1
ATOM 1561 O O . ALA A 1 202 ? 13.078 19.125 15.773 1 71.81 202 ALA A O 1
ATOM 1562 N N . LEU A 1 203 ? 13.008 21.094 14.828 1 72.44 203 LEU A N 1
ATOM 1563 C CA . LEU A 1 203 ? 12.758 20.531 13.508 1 72.44 203 LEU A CA 1
ATOM 1564 C C . LEU A 1 203 ? 13.953 19.719 13.023 1 72.44 203 LEU A C 1
ATOM 1566 O O . LEU A 1 203 ? 13.797 18.625 12.492 1 72.44 203 LEU A O 1
ATOM 1570 N N . LEU A 1 204 ? 15.039 20.312 13.258 1 73 204 LEU A N 1
ATOM 1571 C CA . LEU A 1 204 ? 16.266 19.641 12.844 1 73 204 LEU A CA 1
ATOM 1572 C C . LEU A 1 204 ? 16.453 18.328 13.594 1 73 204 LEU A C 1
ATOM 1574 O O . LEU A 1 204 ? 16.828 17.312 13 1 73 204 LEU A O 1
ATOM 1578 N N . LYS A 1 205 ? 16.156 18.359 14.836 1 76.44 205 LYS A N 1
ATOM 1579 C CA . LYS A 1 205 ? 16.25 17.141 15.633 1 76.44 205 LYS A CA 1
ATOM 1580 C C . LYS A 1 205 ? 15.258 16.078 15.125 1 76.44 205 LYS A C 1
ATOM 1582 O O . LYS A 1 205 ? 15.602 14.898 15.062 1 76.44 205 LYS A O 1
ATOM 1587 N N . ARG A 1 206 ? 14.164 16.547 14.742 1 77.69 206 ARG A N 1
ATOM 1588 C CA . ARG A 1 206 ? 13.156 15.625 14.219 1 77.69 206 ARG A CA 1
ATOM 1589 C C . ARG A 1 206 ? 13.617 15 12.906 1 77.69 206 ARG A C 1
ATOM 1591 O O . ARG A 1 206 ? 13.523 13.781 12.719 1 77.69 206 ARG A O 1
ATOM 1598 N N . VAL A 1 207 ? 14.102 15.773 12.109 1 73.06 207 VAL A N 1
ATOM 1599 C CA . VAL A 1 207 ? 14.586 15.297 10.812 1 73.06 207 VAL A CA 1
ATOM 1600 C C . VAL A 1 207 ? 15.742 14.328 11.016 1 73.06 207 VAL A C 1
ATOM 1602 O O . VAL A 1 207 ? 15.781 13.258 10.406 1 73.06 207 VAL A O 1
ATOM 1605 N N . ILE A 1 208 ? 16.594 14.664 11.891 1 74.69 208 ILE A N 1
ATOM 1606 C CA . ILE A 1 208 ? 17.766 13.828 12.148 1 74.69 208 ILE A CA 1
ATOM 1607 C C . ILE A 1 208 ? 17.312 12.484 12.719 1 74.69 208 ILE A C 1
ATOM 1609 O O . ILE A 1 208 ? 17.781 11.43 12.273 1 74.69 208 ILE A O 1
ATOM 1613 N N . THR A 1 209 ? 16.422 12.5 13.633 1 79.06 209 THR A N 1
ATOM 1614 C CA . THR A 1 209 ? 15.945 11.266 14.242 1 79.06 209 THR A CA 1
ATOM 1615 C C . THR A 1 209 ? 15.258 10.383 13.211 1 79.06 209 THR A C 1
ATOM 1617 O O . THR A 1 209 ? 15.453 9.164 13.195 1 79.06 209 THR A O 1
ATOM 1620 N N . LEU A 1 210 ? 14.562 10.961 12.359 1 77.44 210 LEU A N 1
ATOM 1621 C CA . LEU A 1 210 ? 13.875 10.211 11.312 1 77.44 210 LEU A CA 1
ATOM 1622 C C . LEU A 1 210 ? 14.875 9.602 10.336 1 77.44 210 LEU A C 1
ATOM 1624 O O . LEU A 1 210 ? 14.695 8.477 9.875 1 77.44 210 LEU A O 1
ATOM 1628 N N . VAL A 1 211 ? 15.883 10.336 10.078 1 75.25 211 VAL A N 1
ATOM 1629 C CA . VAL A 1 211 ? 16.906 9.828 9.18 1 75.25 211 VAL A CA 1
ATOM 1630 C C . VAL A 1 211 ? 17.594 8.609 9.805 1 75.25 211 VAL A C 1
ATOM 1632 O O . VAL A 1 211 ? 17.844 7.617 9.117 1 75.25 211 VAL A O 1
ATOM 1635 N N . ILE A 1 212 ? 17.797 8.68 11.023 1 77.5 212 ILE A N 1
ATOM 1636 C CA . ILE A 1 212 ? 18.406 7.559 11.734 1 77.5 212 ILE A CA 1
ATOM 1637 C C . ILE A 1 212 ? 17.469 6.355 11.711 1 77.5 212 ILE A C 1
ATOM 1639 O O . ILE A 1 212 ? 17.891 5.238 11.406 1 77.5 212 ILE A O 1
ATOM 1643 N N . GLU A 1 213 ? 16.266 6.609 11.953 1 81.69 213 GLU A N 1
ATOM 1644 C CA . GLU A 1 213 ? 15.281 5.535 12.008 1 81.69 213 GLU A CA 1
ATOM 1645 C C . GLU A 1 213 ? 15.07 4.902 10.641 1 81.69 213 GLU A C 1
ATOM 1647 O O . GLU A 1 213 ? 15.109 3.676 10.5 1 81.69 213 GLU A O 1
ATOM 1652 N N . THR A 1 214 ? 14.852 5.707 9.695 1 83 214 THR A N 1
ATOM 1653 C CA . THR A 1 214 ? 14.602 5.203 8.352 1 83 214 THR A CA 1
ATOM 1654 C C . THR A 1 214 ? 15.867 4.578 7.77 1 83 214 THR A C 1
ATOM 1656 O O . THR A 1 214 ? 15.797 3.566 7.07 1 83 214 THR A O 1
ATOM 1659 N N . GLY A 1 215 ? 17.031 5.203 8.086 1 85.25 215 GLY A N 1
ATOM 1660 C CA . GLY A 1 215 ? 18.297 4.617 7.668 1 85.25 215 GLY A CA 1
ATOM 1661 C C . GLY A 1 215 ? 18.562 3.256 8.281 1 85.25 215 GLY A C 1
ATOM 1662 O O . GLY A 1 215 ? 19.078 2.357 7.617 1 85.25 215 GLY A O 1
ATOM 1663 N N . SER A 1 216 ? 18.141 3.145 9.516 1 87.31 216 SER A N 1
ATOM 1664 C CA . SER A 1 216 ? 18.297 1.86 10.195 1 87.31 216 SER A CA 1
ATOM 1665 C C . SER A 1 216 ? 17.406 0.795 9.555 1 87.31 216 SER A C 1
ATOM 1667 O O . SER A 1 216 ? 17.812 -0.359 9.414 1 87.31 216 SER A O 1
ATOM 1669 N N . ILE A 1 217 ? 16.266 1.176 9.117 1 91.31 217 ILE A N 1
ATOM 1670 C CA . ILE A 1 217 ? 15.344 0.227 8.508 1 91.31 217 ILE A CA 1
ATOM 1671 C C . ILE A 1 217 ? 15.891 -0.221 7.152 1 91.31 217 ILE A C 1
ATOM 1673 O O . ILE A 1 217 ? 15.914 -1.415 6.848 1 91.31 217 ILE A O 1
ATOM 1677 N N . THR A 1 218 ? 16.328 0.71 6.328 1 94.75 218 THR A N 1
ATOM 1678 C CA . THR A 1 218 ? 16.875 0.358 5.023 1 94.75 218 THR A CA 1
ATOM 1679 C C . THR A 1 218 ? 18.141 -0.479 5.172 1 94.75 218 THR A C 1
ATOM 1681 O O . THR A 1 218 ? 18.344 -1.434 4.422 1 94.75 218 THR A O 1
ATOM 1684 N N . ALA A 1 219 ? 18.953 -0.157 6.176 1 94.38 219 ALA A N 1
ATOM 1685 C CA . ALA A 1 219 ? 20.156 -0.952 6.441 1 94.38 219 ALA A CA 1
ATOM 1686 C C . ALA A 1 219 ? 19.781 -2.377 6.852 1 94.38 219 ALA A C 1
ATOM 1688 O O . ALA A 1 219 ? 20.391 -3.34 6.379 1 94.38 219 ALA A O 1
ATOM 1689 N N . ALA A 1 220 ? 18.812 -2.48 7.703 1 94.44 220 ALA A N 1
ATOM 1690 C CA . ALA A 1 220 ? 18.391 -3.793 8.172 1 94.44 220 ALA A CA 1
ATOM 1691 C C . ALA A 1 220 ? 17.891 -4.652 7.02 1 94.44 220 ALA A C 1
ATOM 1693 O O . ALA A 1 220 ? 18.219 -5.836 6.93 1 94.44 220 ALA A O 1
ATOM 1694 N N . VAL A 1 221 ? 17.109 -4.078 6.172 1 95.94 221 VAL A N 1
ATOM 1695 C CA . VAL A 1 221 ? 16.547 -4.82 5.047 1 95.94 221 VAL A CA 1
ATOM 1696 C C . VAL A 1 221 ? 17.672 -5.188 4.07 1 95.94 221 VAL A C 1
ATOM 1698 O O . VAL A 1 221 ? 17.688 -6.293 3.525 1 95.94 221 VAL A O 1
ATOM 1701 N N . ALA A 1 222 ? 18.594 -4.289 3.875 1 95.88 222 ALA A N 1
ATOM 1702 C CA . ALA A 1 222 ? 19.719 -4.574 2.994 1 95.88 222 ALA A CA 1
ATOM 1703 C C . ALA A 1 222 ? 20.594 -5.691 3.562 1 95.88 222 ALA A C 1
ATOM 1705 O O . ALA A 1 222 ? 21.047 -6.562 2.822 1 95.88 222 ALA A O 1
ATOM 1706 N N . ILE A 1 223 ? 20.797 -5.676 4.82 1 94.44 223 ILE A N 1
ATOM 1707 C CA . ILE A 1 223 ? 21.578 -6.723 5.473 1 94.44 223 ILE A CA 1
ATOM 1708 C C . ILE A 1 223 ? 20.844 -8.055 5.371 1 94.44 223 ILE A C 1
ATOM 1710 O O . ILE A 1 223 ? 21.453 -9.094 5.102 1 94.44 223 ILE A O 1
ATOM 1714 N N . LEU A 1 224 ? 19.562 -7.988 5.648 1 93.62 224 LEU A N 1
ATOM 1715 C CA . LEU A 1 224 ? 18.766 -9.195 5.516 1 93.62 224 LEU A CA 1
ATOM 1716 C C . LEU A 1 224 ? 18.891 -9.781 4.109 1 93.62 224 LEU A C 1
ATOM 1718 O O . LEU A 1 224 ? 19.062 -10.992 3.945 1 93.62 224 LEU A O 1
ATOM 1722 N N . ASP A 1 225 ? 18.781 -8.922 3.135 1 93.94 225 ASP A N 1
ATOM 1723 C CA . ASP A 1 225 ? 18.922 -9.359 1.75 1 93.94 225 ASP A CA 1
ATOM 1724 C C . ASP A 1 225 ? 20.297 -9.969 1.507 1 93.94 225 ASP A C 1
ATOM 1726 O O . ASP A 1 225 ? 20.406 -11.023 0.877 1 93.94 225 ASP A O 1
ATOM 1730 N N . LEU A 1 226 ? 21.344 -9.391 2.035 1 91.94 226 LEU A N 1
ATOM 1731 C CA . LEU A 1 226 ? 22.703 -9.867 1.894 1 91.94 226 LEU A CA 1
ATOM 1732 C C . LEU A 1 226 ? 22.875 -11.25 2.508 1 91.94 226 LEU A C 1
ATOM 1734 O O . LEU A 1 226 ? 23.422 -12.156 1.874 1 91.94 226 LEU A O 1
ATOM 1738 N N . VAL A 1 227 ? 22.344 -11.438 3.689 1 90.69 227 VAL A N 1
ATOM 1739 C CA . VAL A 1 227 ? 22.453 -12.711 4.402 1 90.69 227 VAL A CA 1
ATOM 1740 C C . VAL A 1 227 ? 21.719 -13.805 3.643 1 90.69 227 VAL A C 1
ATOM 1742 O O . VAL A 1 227 ? 22.234 -14.914 3.473 1 90.69 227 VAL A O 1
ATOM 1745 N N . LEU A 1 228 ? 20.594 -13.461 3.109 1 89.5 228 LEU A N 1
ATOM 1746 C CA . LEU A 1 228 ? 19.766 -14.461 2.443 1 89.5 228 LEU A CA 1
ATOM 1747 C C . LEU A 1 228 ? 20.328 -14.812 1.073 1 89.5 228 LEU A C 1
ATOM 1749 O O . LEU A 1 228 ? 20.188 -15.945 0.609 1 89.5 228 LEU A O 1
ATOM 1753 N N . VAL A 1 229 ? 20.953 -13.898 0.422 1 84.81 229 VAL A N 1
ATOM 1754 C CA . VAL A 1 229 ? 21.531 -14.156 -0.892 1 84.81 229 VAL A CA 1
ATOM 1755 C C . VAL A 1 229 ? 22.75 -15.062 -0.748 1 84.81 229 VAL A C 1
ATOM 1757 O O . VAL A 1 229 ? 23.031 -15.891 -1.62 1 84.81 229 VAL A O 1
ATOM 1760 N N . VAL A 1 230 ? 23.469 -14.961 0.325 1 81.06 230 VAL A N 1
ATOM 1761 C CA . VAL A 1 230 ? 24.719 -15.703 0.51 1 81.06 230 VAL A CA 1
ATOM 1762 C C . VAL A 1 230 ? 24.422 -17.062 1.131 1 81.06 230 VAL A C 1
ATOM 1764 O O . VAL A 1 230 ? 25.203 -18 0.982 1 81.06 230 VAL A O 1
ATOM 1767 N N . LEU A 1 231 ? 23.234 -17.25 1.684 1 77.06 231 LEU A N 1
ATOM 1768 C CA . LEU A 1 231 ? 22.906 -18.547 2.291 1 77.06 231 LEU A CA 1
ATOM 1769 C C . LEU A 1 231 ? 22.625 -19.594 1.222 1 77.06 231 LEU A C 1
ATOM 1771 O O . LEU A 1 231 ? 21.828 -19.359 0.315 1 77.06 231 LEU A O 1
ATOM 1775 N N . PRO A 1 232 ? 23.391 -20.656 1.087 1 63.25 232 PRO A N 1
ATOM 1776 C CA . PRO A 1 232 ? 23.344 -21.672 0.027 1 63.25 232 PRO A CA 1
ATOM 1777 C C . PRO A 1 232 ? 22 -22.391 -0.045 1 63.25 232 PRO A C 1
ATOM 1779 O O . PRO A 1 232 ? 21.562 -22.781 -1.13 1 63.25 232 PRO A O 1
ATOM 1782 N N . SER A 1 233 ? 21.344 -22.75 0.983 1 58.28 233 SER A N 1
ATOM 1783 C CA . SER A 1 233 ? 20.25 -23.719 0.992 1 58.28 233 SER A CA 1
ATOM 1784 C C . SER A 1 233 ? 18.922 -23.062 0.679 1 58.28 233 SER A C 1
ATOM 1786 O O . SER A 1 233 ? 17.922 -23.766 0.475 1 58.28 233 SER A O 1
ATOM 1788 N N . GLN A 1 234 ? 18.938 -21.75 0.521 1 60.62 234 GLN A N 1
ATOM 1789 C CA . GLN A 1 234 ? 17.594 -21.188 0.44 1 60.62 234 GLN A CA 1
ATOM 1790 C C . GLN A 1 234 ? 17.484 -20.156 -0.675 1 60.62 234 GLN A C 1
ATOM 1792 O O . GLN A 1 234 ? 17.531 -18.953 -0.417 1 60.62 234 GLN A O 1
ATOM 1797 N N . PRO A 1 235 ? 17.297 -20.734 -1.963 1 65.06 235 PRO A N 1
ATOM 1798 C CA . PRO A 1 235 ? 17.641 -19.875 -3.094 1 65.06 235 PRO A CA 1
ATOM 1799 C C . PRO A 1 235 ? 16.609 -18.766 -3.344 1 65.06 235 PRO A C 1
ATOM 1801 O O . PRO A 1 235 ? 16.922 -17.766 -3.984 1 65.06 235 PRO A O 1
ATOM 1804 N N . SER A 1 236 ? 15.469 -18.859 -2.621 1 80.38 236 SER A N 1
ATOM 1805 C CA . SER A 1 236 ? 14.531 -17.844 -3.117 1 80.38 236 SER A CA 1
ATOM 1806 C C . SER A 1 236 ? 14.102 -16.891 -2.006 1 80.38 236 SER A C 1
ATOM 1808 O O . SER A 1 236 ? 13.367 -15.938 -2.252 1 80.38 236 SER A O 1
ATOM 1810 N N . TYR A 1 237 ? 14.664 -17 -0.782 1 85 237 TYR A N 1
ATOM 1811 C CA . TYR A 1 237 ? 14.227 -16.172 0.341 1 85 237 TYR A CA 1
ATOM 1812 C C . TYR A 1 237 ? 14.664 -14.727 0.158 1 85 237 TYR A C 1
ATOM 1814 O O . TYR A 1 237 ? 14 -13.805 0.648 1 85 237 TYR A O 1
ATOM 1822 N N . TYR A 1 238 ? 15.719 -14.539 -0.543 1 87.75 238 TYR A N 1
ATOM 1823 C CA . TYR A 1 238 ? 16.25 -13.195 -0.728 1 87.75 238 TYR A CA 1
ATOM 1824 C C . TYR A 1 238 ? 15.336 -12.367 -1.624 1 87.75 238 TYR A C 1
ATOM 1826 O O . TYR A 1 238 ? 15.438 -11.133 -1.655 1 87.75 238 TYR A O 1
ATOM 1834 N N . LEU A 1 239 ? 14.43 -13 -2.273 1 88.31 239 LEU A N 1
ATOM 1835 C CA . LEU A 1 239 ? 13.578 -12.297 -3.227 1 88.31 239 LEU A CA 1
ATOM 1836 C C . LEU A 1 239 ? 12.633 -11.344 -2.508 1 88.31 239 LEU A C 1
ATOM 1838 O O . LEU A 1 239 ? 12.32 -10.266 -3.02 1 88.31 239 LEU A O 1
ATOM 1842 N N . THR A 1 240 ? 12.219 -11.688 -1.312 1 92.56 240 THR A N 1
ATOM 1843 C CA . THR A 1 240 ? 11.289 -10.844 -0.572 1 92.56 240 THR A CA 1
ATOM 1844 C C . THR A 1 240 ? 11.938 -9.508 -0.207 1 92.56 240 THR A C 1
ATOM 1846 O O . THR A 1 240 ? 11.445 -8.445 -0.587 1 92.56 240 THR A O 1
ATOM 1849 N N . PRO A 1 241 ? 13.031 -9.547 0.449 1 94.5 241 PRO A N 1
ATOM 1850 C CA . PRO A 1 241 ? 13.641 -8.258 0.776 1 94.5 241 PRO A CA 1
ATOM 1851 C C . PRO A 1 241 ? 14.18 -7.535 -0.454 1 94.5 241 PRO A C 1
ATOM 1853 O O . PRO A 1 241 ? 14.164 -6.301 -0.507 1 94.5 241 PRO A O 1
ATOM 1856 N N . SER A 1 242 ? 14.641 -8.242 -1.431 1 93.25 242 SER A N 1
ATOM 1857 C CA . SER A 1 242 ? 15.188 -7.617 -2.631 1 93.25 242 SER A CA 1
ATOM 1858 C C . SER A 1 242 ? 14.117 -6.836 -3.385 1 93.25 242 SER A C 1
ATOM 1860 O O . SER A 1 242 ? 14.375 -5.738 -3.887 1 93.25 242 SER A O 1
ATOM 1862 N N . GLU A 1 243 ? 12.93 -7.363 -3.424 1 94.69 243 GLU A N 1
ATOM 1863 C CA . GLU A 1 243 ? 11.844 -6.742 -4.176 1 94.69 243 GLU A CA 1
ATOM 1864 C C . GLU A 1 243 ? 11.266 -5.547 -3.422 1 94.69 243 GLU A C 1
ATOM 1866 O O . GLU A 1 243 ? 10.602 -4.695 -4.016 1 94.69 243 GLU A O 1
ATOM 1871 N N . THR A 1 244 ? 11.5 -5.477 -2.191 1 97.06 244 THR A N 1
ATOM 1872 C CA . THR A 1 244 ? 10.875 -4.426 -1.397 1 97.06 244 THR A CA 1
ATOM 1873 C C . THR A 1 244 ? 11.891 -3.348 -1.032 1 97.06 244 THR A C 1
ATOM 1875 O O . THR A 1 244 ? 11.516 -2.246 -0.622 1 97.06 244 THR A O 1
ATOM 1878 N N . LEU A 1 245 ? 13.164 -3.6 -1.184 1 97.06 245 LEU A N 1
ATOM 1879 C CA . LEU A 1 245 ? 14.234 -2.736 -0.694 1 97.06 245 LEU A CA 1
ATOM 1880 C C . LEU A 1 245 ? 14.117 -1.334 -1.283 1 97.06 245 LEU A C 1
ATOM 1882 O O . LEU A 1 245 ? 14.25 -0.341 -0.565 1 97.06 245 LEU A O 1
ATOM 1886 N N . ALA A 1 246 ? 13.883 -1.226 -2.545 1 97.75 246 ALA A N 1
ATOM 1887 C CA . ALA A 1 246 ? 13.734 0.077 -3.191 1 97.75 246 ALA A CA 1
ATOM 1888 C C . ALA A 1 246 ? 12.633 0.896 -2.535 1 97.75 246 ALA A C 1
ATOM 1890 O O . ALA A 1 246 ? 12.773 2.107 -2.344 1 97.75 246 ALA A O 1
ATOM 1891 N N . LYS A 1 247 ? 11.547 0.253 -2.168 1 98 247 LYS A N 1
ATOM 1892 C CA . LYS A 1 247 ? 10.406 0.937 -1.565 1 98 247 LYS A CA 1
ATOM 1893 C C . LYS A 1 247 ? 10.75 1.469 -0.178 1 98 247 LYS A C 1
ATOM 1895 O O . LYS A 1 247 ? 10.227 2.5 0.246 1 98 247 LYS A O 1
ATOM 1900 N N . PHE A 1 248 ? 11.594 0.71 0.486 1 96.94 248 PHE A N 1
ATOM 1901 C CA . PHE A 1 248 ? 12.023 1.2 1.788 1 96.94 248 PHE A CA 1
ATOM 1902 C C . PHE A 1 248 ? 12.836 2.48 1.642 1 96.94 248 PHE A C 1
ATOM 1904 O O . PHE A 1 248 ? 12.688 3.41 2.438 1 96.94 248 PHE A O 1
ATOM 1911 N N . TYR A 1 249 ? 13.656 2.555 0.649 1 97.06 249 TYR A N 1
ATOM 1912 C CA . TYR A 1 249 ? 14.445 3.758 0.403 1 97.06 249 TYR A CA 1
ATOM 1913 C C . TYR A 1 249 ? 13.539 4.934 0.051 1 97.06 249 TYR A C 1
ATOM 1915 O O . TYR A 1 249 ? 13.68 6.023 0.614 1 97.06 249 TYR A O 1
ATOM 1923 N N . SER A 1 250 ? 12.641 4.719 -0.842 1 97.25 250 SER A N 1
ATOM 1924 C CA . SER A 1 250 ? 11.773 5.797 -1.308 1 97.25 250 SER A CA 1
ATOM 1925 C C . SER A 1 250 ? 10.852 6.281 -0.196 1 97.25 250 SER A C 1
ATOM 1927 O O . SER A 1 250 ? 10.688 7.488 0.002 1 97.25 250 SER A O 1
ATOM 1929 N N . ASN A 1 251 ? 10.266 5.328 0.489 1 96.31 251 ASN A N 1
ATOM 1930 C CA . ASN A 1 251 ? 9.398 5.707 1.602 1 96.31 251 ASN A CA 1
ATOM 1931 C C . ASN A 1 251 ? 10.18 6.445 2.688 1 96.31 251 ASN A C 1
ATOM 1933 O O . ASN A 1 251 ? 9.68 7.402 3.275 1 96.31 251 ASN A O 1
ATOM 1937 N N . SER A 1 252 ? 11.391 5.98 2.961 1 93.38 252 SER A N 1
ATOM 1938 C CA . SER A 1 252 ? 12.227 6.641 3.957 1 93.38 252 SER A CA 1
ATOM 1939 C C . SER A 1 252 ? 12.523 8.078 3.562 1 93.38 252 SER A C 1
ATOM 1941 O O . SER A 1 252 ? 12.453 8.984 4.395 1 93.38 252 SER A O 1
ATOM 1943 N N . MET A 1 253 ? 12.852 8.281 2.344 1 93.62 253 MET A N 1
ATOM 1944 C CA . MET A 1 253 ? 13.117 9.625 1.842 1 93.62 253 MET A CA 1
ATOM 1945 C C . MET A 1 253 ? 11.883 10.508 1.977 1 93.62 253 MET A C 1
ATOM 1947 O O . MET A 1 253 ? 11.977 11.656 2.426 1 93.62 253 MET A O 1
ATOM 1951 N N . MET A 1 254 ? 10.742 9.969 1.673 1 94.12 254 MET A N 1
ATOM 1952 C CA . MET A 1 254 ? 9.5 10.742 1.711 1 94.12 254 MET A CA 1
ATOM 1953 C C . MET A 1 254 ? 9.117 11.078 3.146 1 94.12 254 MET A C 1
ATOM 1955 O O . MET A 1 254 ? 8.609 12.172 3.42 1 94.12 254 MET A O 1
ATOM 1959 N N . VAL A 1 255 ? 9.336 10.133 4.031 1 90.75 255 VAL A N 1
ATOM 1960 C CA . VAL A 1 255 ? 9.039 10.375 5.438 1 90.75 255 VAL A CA 1
ATOM 1961 C C . VAL A 1 255 ? 9.867 11.555 5.941 1 90.75 255 VAL A C 1
ATOM 1963 O O . VAL A 1 255 ? 9.352 12.414 6.664 1 90.75 255 VAL A O 1
ATOM 1966 N N . VAL A 1 256 ? 11.094 11.641 5.531 1 87.56 256 VAL A N 1
ATOM 1967 C CA . VAL A 1 256 ? 11.984 12.711 5.965 1 87.56 256 VAL A CA 1
ATOM 1968 C C . VAL A 1 256 ? 11.547 14.039 5.336 1 87.56 256 VAL A C 1
ATOM 1970 O O . VAL A 1 256 ? 11.484 15.062 6.016 1 87.56 256 VAL A O 1
ATOM 1973 N N . LEU A 1 257 ? 11.195 14.031 4.094 1 88 257 LEU A N 1
ATOM 1974 C CA . LEU A 1 257 ? 10.742 15.242 3.422 1 88 257 LEU A CA 1
ATOM 1975 C C . LEU A 1 257 ? 9.43 15.742 4.023 1 88 257 LEU A C 1
ATOM 1977 O O . LEU A 1 257 ? 9.242 16.938 4.203 1 88 257 LEU A O 1
ATOM 1981 N N . ASN A 1 258 ? 8.57 14.844 4.41 1 87.31 258 ASN A N 1
ATOM 1982 C CA . ASN A 1 258 ? 7.246 15.188 4.93 1 87.31 258 ASN A CA 1
ATOM 1983 C C . ASN A 1 258 ? 7.305 15.57 6.406 1 87.31 258 ASN A C 1
ATOM 1985 O O . ASN A 1 258 ? 6.363 16.172 6.934 1 87.31 258 ASN A O 1
ATOM 1989 N N . SER A 1 259 ? 8.359 15.25 7.012 1 83.06 259 SER A N 1
ATOM 1990 C CA . SER A 1 259 ? 8.484 15.555 8.438 1 83.06 259 SER A CA 1
ATOM 1991 C C . SER A 1 259 ? 8.555 17.062 8.672 1 83.06 259 SER A C 1
ATOM 1993 O O . SER A 1 259 ? 8.367 17.516 9.805 1 83.06 259 SER A O 1
ATOM 1995 N N . ARG A 1 260 ? 8.75 17.719 7.664 1 76 260 ARG A N 1
ATOM 1996 C CA . ARG A 1 260 ? 8.797 19.172 7.758 1 76 260 ARG A CA 1
ATOM 1997 C C . ARG A 1 260 ? 7.395 19.766 7.859 1 76 260 ARG A C 1
ATOM 1999 O O . ARG A 1 260 ? 7.234 20.953 8.172 1 76 260 ARG A O 1
ATOM 2006 N N . MET A 1 261 ? 6.48 18.938 7.629 1 77.12 261 MET A N 1
ATOM 2007 C CA . MET A 1 261 ? 5.094 19.406 7.617 1 77.12 261 MET A CA 1
ATOM 2008 C C . MET A 1 261 ? 4.578 19.609 9.039 1 77.12 261 MET A C 1
ATOM 2010 O O . MET A 1 261 ? 4.922 18.859 9.945 1 77.12 261 MET A O 1
ATOM 2014 N N . ARG A 1 262 ? 3.893 20.781 9.266 1 69.12 262 ARG A N 1
ATOM 2015 C CA . ARG A 1 262 ? 3.145 21.016 10.5 1 69.12 262 ARG A CA 1
ATOM 2016 C C . ARG A 1 262 ? 1.697 20.562 10.352 1 69.12 262 ARG A C 1
ATOM 2018 O O . ARG A 1 262 ? 1.017 20.922 9.391 1 69.12 262 ARG A O 1
ATOM 2025 N N . ILE A 1 263 ? 1.447 19.672 11.195 1 62.91 263 ILE A N 1
ATOM 2026 C CA . ILE A 1 263 ? 0.078 19.172 11.188 1 62.91 263 ILE A CA 1
ATOM 2027 C C . ILE A 1 263 ? -0.728 19.859 12.297 1 62.91 263 ILE A C 1
ATOM 2029 O O . ILE A 1 263 ? -0.29 19.906 13.445 1 62.91 263 ILE A O 1
ATOM 2033 N N . GLY A 1 264 ? -1.486 20.828 12.031 1 61.34 264 GLY A N 1
ATOM 2034 C CA . GLY A 1 264 ? -2.316 21.5 13.016 1 61.34 264 GLY A CA 1
ATOM 2035 C C . GLY A 1 264 ? -3.803 21.344 12.75 1 61.34 264 GLY A C 1
ATOM 2036 O O . GLY A 1 264 ? -4.199 20.75 11.75 1 61.34 264 GLY A O 1
ATOM 2037 N N . ILE A 1 265 ? -4.566 21.469 13.914 1 56.78 265 ILE A N 1
ATOM 2038 C CA . ILE A 1 265 ? -6.02 21.5 13.781 1 56.78 265 ILE A CA 1
ATOM 2039 C C . ILE A 1 265 ? -6.469 22.875 13.336 1 56.78 265 ILE A C 1
ATOM 2041 O O . ILE A 1 265 ? -5.867 23.891 13.711 1 56.78 265 ILE A O 1
ATOM 2045 N N . GLU A 1 266 ? -7.324 23.016 12.438 1 51.75 266 GLU A N 1
ATOM 2046 C CA . GLU A 1 266 ? -7.875 24.312 12.07 1 51.75 266 GLU A CA 1
ATOM 2047 C C . GLU A 1 266 ? -8.438 25.047 13.289 1 51.75 266 GLU A C 1
ATOM 2049 O O . GLU A 1 266 ? -9.117 24.438 14.125 1 51.75 266 GLU A O 1
ATOM 2054 N N . PRO A 1 267 ? -7.855 26.281 13.734 1 45.16 267 PRO A N 1
ATOM 2055 C CA . PRO A 1 267 ? -8.297 27.047 14.906 1 45.16 267 PRO A CA 1
ATOM 2056 C C . PRO A 1 267 ? -9.812 27.031 15.086 1 45.16 267 PRO A C 1
ATOM 2058 O O . PRO A 1 267 ? -10.305 27.281 16.188 1 45.16 267 PRO A O 1
ATOM 2061 N N . GLY A 1 268 ? -10.602 27.125 14.133 1 42.09 268 GLY A N 1
ATOM 2062 C CA . GLY A 1 268 ? -12.016 27.344 14.391 1 42.09 268 GLY A CA 1
ATOM 2063 C C . GLY A 1 268 ? -12.633 26.234 15.234 1 42.09 268 GLY A C 1
ATOM 2064 O O . GLY A 1 268 ? -13.805 26.312 15.602 1 42.09 268 GLY A O 1
ATOM 2065 N N . TYR A 1 269 ? -12.164 25.109 15.18 1 39.72 269 TYR A N 1
ATOM 2066 C CA . TYR A 1 269 ? -12.844 24.094 15.961 1 39.72 269 TYR A CA 1
ATOM 2067 C C . TYR A 1 269 ? -12.523 24.234 17.438 1 39.72 269 TYR A C 1
ATOM 2069 O O . TYR A 1 269 ? -13.023 23.453 18.266 1 39.72 269 TYR A O 1
ATOM 2077 N N . GLU A 1 270 ? -11.266 24.625 17.953 1 35.06 270 GLU A N 1
ATOM 2078 C CA . GLU A 1 270 ? -11.18 24.844 19.391 1 35.06 270 GLU A CA 1
ATOM 2079 C C . GLU A 1 270 ? -11.969 26.078 19.812 1 35.06 270 GLU A C 1
ATOM 2081 O O . GLU A 1 270 ? -11.727 27.188 19.312 1 35.06 270 GLU A O 1
ATOM 2086 N N . GLY A 1 271 ? -13.18 26.281 20.203 1 32.62 271 GLY A N 1
ATOM 2087 C CA . GLY A 1 271 ? -13.539 27.422 21.031 1 32.62 271 GLY A CA 1
ATOM 2088 C C . GLY A 1 271 ? -12.344 28.047 21.734 1 32.62 271 GLY A C 1
ATOM 2089 O O . GLY A 1 271 ? -11.203 27.641 21.516 1 32.62 271 GLY A O 1
ATOM 2090 N N . GLY A 1 272 ? -12.484 28.609 23.203 1 31.11 272 GLY A N 1
ATOM 2091 C CA . GLY A 1 272 ? -11.672 29.438 24.062 1 31.11 272 GLY A CA 1
ATOM 2092 C C . GLY A 1 272 ? -10.219 29.016 24.125 1 31.11 272 GLY A C 1
ATOM 2093 O O . GLY A 1 272 ? -9.312 29.844 24.141 1 31.11 272 GLY A O 1
ATOM 2094 N N . SER A 1 273 ? -9.867 27.828 24.891 1 30.8 273 SER A N 1
ATOM 2095 C CA . SER A 1 273 ? -8.594 27.797 25.609 1 30.8 273 SER A CA 1
ATOM 2096 C C . SER A 1 273 ? -7.414 27.719 24.641 1 30.8 273 SER A C 1
ATOM 2098 O O . SER A 1 273 ? -7.586 27.406 23.469 1 30.8 273 SER A O 1
ATOM 2100 N N . ASN A 1 274 ? -6.074 27.516 25.219 1 28.78 274 ASN A N 1
ATOM 2101 C CA . ASN A 1 274 ? -4.652 27.562 24.891 1 28.78 274 ASN A CA 1
ATOM 2102 C C . ASN A 1 274 ? -4.309 26.625 23.734 1 28.78 274 ASN A C 1
ATOM 2104 O O . ASN A 1 274 ? -4.59 25.438 23.797 1 28.78 274 ASN A O 1
ATOM 2108 N N . SER A 1 275 ? -4.363 27.062 22.578 1 34.5 275 SER A N 1
ATOM 2109 C CA . SER A 1 275 ? -3.846 26.5 21.328 1 34.5 275 SER A CA 1
ATOM 2110 C C . SER A 1 275 ? -2.605 25.641 21.578 1 34.5 275 SER A C 1
ATOM 2112 O O . SER A 1 275 ? -1.486 26.156 21.609 1 34.5 275 SER A O 1
ATOM 2114 N N . THR A 1 276 ? -2.604 24.703 22.594 1 29.2 276 THR A N 1
ATOM 2115 C CA . THR A 1 276 ? -1.424 23.859 22.703 1 29.2 276 THR A CA 1
ATOM 2116 C C . THR A 1 276 ? -1.166 23.109 21.391 1 29.2 276 THR A C 1
ATOM 2118 O O . THR A 1 276 ? -1.986 22.297 20.969 1 29.2 276 THR A O 1
ATOM 2121 N N . THR A 1 277 ? -0.672 23.75 20.469 1 32.62 277 THR A N 1
ATOM 2122 C CA . THR A 1 277 ? -0.033 23.125 19.328 1 32.62 277 THR A CA 1
ATOM 2123 C C . THR A 1 277 ? 0.612 21.797 19.719 1 32.62 277 THR A C 1
ATOM 2125 O O . THR A 1 277 ? 1.525 21.766 20.547 1 32.62 277 THR A O 1
ATOM 2128 N N . ALA A 1 278 ? -0.142 20.797 19.891 1 33.25 278 ALA A N 1
ATOM 2129 C CA . ALA A 1 278 ? 0.478 19.516 20.188 1 33.25 278 ALA A CA 1
ATOM 2130 C C . ALA A 1 278 ? 1.636 19.234 19.234 1 33.25 278 ALA A C 1
ATOM 2132 O O . ALA A 1 278 ? 1.429 19.047 18.031 1 33.25 278 ALA A O 1
ATOM 2133 N N . ARG A 1 279 ? 2.768 19.75 19.453 1 34.28 279 ARG A N 1
ATOM 2134 C CA . ARG A 1 279 ? 4.086 19.344 18.969 1 34.28 279 ARG A CA 1
ATOM 2135 C C . ARG A 1 279 ? 4.305 17.844 19.156 1 34.28 279 ARG A C 1
ATOM 2137 O O . ARG A 1 279 ? 4.129 17.328 20.266 1 34.28 279 ARG A O 1
ATOM 2144 N N . ILE A 1 280 ? 3.943 17.078 18.344 1 31.86 280 ILE A N 1
ATOM 2145 C CA . ILE A 1 280 ? 4.281 15.664 18.438 1 31.86 280 ILE A CA 1
ATOM 2146 C C . ILE A 1 280 ? 5.691 15.508 19 1 31.86 280 ILE A C 1
ATOM 2148 O O . ILE A 1 280 ? 6.676 15.82 18.328 1 31.86 280 ILE A O 1
ATOM 2152 N N . ARG A 1 281 ? 5.938 15.766 20.375 1 28.08 281 ARG A N 1
ATOM 2153 C CA . ARG A 1 281 ? 7.148 15.391 21.094 1 28.08 281 ARG A CA 1
ATOM 2154 C C . ARG A 1 281 ? 7.363 13.883 21.062 1 28.08 281 ARG A C 1
ATOM 2156 O O . ARG A 1 281 ? 6.613 13.133 21.688 1 28.08 281 ARG A O 1
ATOM 2163 N N . THR A 1 282 ? 7.715 13.289 20.047 1 29.09 282 THR A N 1
ATOM 2164 C CA . THR A 1 282 ? 8.227 11.93 20.219 1 29.09 282 THR A CA 1
ATOM 2165 C C . THR A 1 282 ? 9.297 11.883 21.297 1 29.09 282 THR A C 1
ATOM 2167 O O . THR A 1 282 ? 10.445 12.25 21.062 1 29.09 282 THR A O 1
ATOM 2170 N N . GLY A 1 283 ? 9.102 12.359 22.562 1 26.42 283 GLY A N 1
ATOM 2171 C CA . GLY A 1 283 ? 10 12.344 23.719 1 26.42 283 GLY A CA 1
ATOM 2172 C C . GLY A 1 283 ? 10.477 10.945 24.078 1 26.42 283 GLY A C 1
ATOM 2173 O O . GLY A 1 283 ? 9.664 10.055 24.312 1 26.42 283 GLY A O 1
ATOM 2174 N N . VAL A 1 284 ? 11.562 10.5 23.547 1 26 284 VAL A N 1
ATOM 2175 C CA . VAL A 1 284 ? 12.289 9.445 24.234 1 26 284 VAL A CA 1
ATOM 2176 C C . VAL A 1 284 ? 12.383 9.766 25.734 1 26 284 VAL A C 1
ATOM 2178 O O . VAL A 1 284 ? 12.719 10.891 26.109 1 26 284 VAL A O 1
ATOM 2181 N N . THR A 1 285 ? 11.656 9.031 26.625 1 26.23 285 THR A N 1
ATOM 2182 C CA . THR A 1 285 ? 11.844 8.969 28.062 1 26.23 285 THR A CA 1
ATOM 2183 C C . THR A 1 285 ? 13.328 8.953 28.422 1 26.23 285 THR A C 1
ATOM 2185 O O . THR A 1 285 ? 14.039 7.988 28.125 1 26.23 285 THR A O 1
ATOM 2188 N N . THR A 1 286 ? 14.078 9.961 28.312 1 24.23 286 THR A N 1
ATOM 2189 C CA . THR A 1 286 ? 15.391 10.016 28.953 1 24.23 286 THR A CA 1
ATOM 2190 C C . THR A 1 286 ? 15.289 9.609 30.422 1 24.23 286 THR A C 1
ATOM 2192 O O . THR A 1 286 ? 14.406 10.078 31.141 1 24.23 286 THR A O 1
ATOM 2195 N N . ALA A 1 287 ? 16 8.5 30.875 1 26.56 287 ALA A N 1
ATOM 2196 C CA . ALA A 1 287 ? 16.344 8.086 32.219 1 26.56 287 ALA A CA 1
ATOM 2197 C C . ALA A 1 287 ? 16.688 9.289 33.094 1 26.56 287 ALA A C 1
ATOM 2199 O O . ALA A 1 287 ? 17.297 10.25 32.625 1 26.56 287 ALA A O 1
ATOM 2200 N N . ALA A 1 288 ? 15.938 9.477 34.188 1 28.03 288 ALA A N 1
ATOM 2201 C CA . ALA A 1 288 ? 16.078 10.344 35.344 1 28.03 288 ALA A CA 1
ATOM 2202 C C . ALA A 1 288 ? 17.516 10.328 35.875 1 28.03 288 ALA A C 1
ATOM 2204 O O . ALA A 1 288 ? 17.922 9.391 36.562 1 28.03 288 ALA A O 1
ATOM 2205 N N . THR A 1 289 ? 18.562 10.492 35.031 1 22.11 289 THR A N 1
ATOM 2206 C CA . THR A 1 289 ? 19.75 10.703 35.875 1 22.11 289 THR A CA 1
ATOM 2207 C C . THR A 1 289 ? 19.547 11.852 36.844 1 22.11 289 THR A C 1
ATOM 2209 O O . THR A 1 289 ? 19.172 12.961 36.438 1 22.11 289 THR A O 1
ATOM 2212 N N . HIS A 1 290 ? 19.328 11.555 38.125 1 23.67 290 HIS A N 1
ATOM 2213 C CA . HIS A 1 290 ? 19.406 12.383 39.312 1 23.67 290 HIS A CA 1
ATOM 2214 C C . HIS A 1 290 ? 20.656 13.258 39.312 1 23.67 290 HIS A C 1
ATOM 2216 O O . HIS A 1 290 ? 21.672 12.898 39.906 1 23.67 290 HIS A O 1
ATOM 2222 N N . THR A 1 291 ? 21.094 13.812 38.188 1 21.48 291 THR A N 1
ATOM 2223 C CA . THR A 1 291 ? 22.25 14.641 38.469 1 21.48 291 THR A CA 1
ATOM 2224 C C . THR A 1 291 ? 21.922 15.734 39.469 1 21.48 291 THR A C 1
ATOM 2226 O O . THR A 1 291 ? 20.891 16.406 39.344 1 21.48 291 THR A O 1
ATOM 2229 N N . MET A 1 292 ? 22.516 15.758 40.625 1 21.53 292 MET A N 1
ATOM 2230 C CA . MET A 1 292 ? 22.656 16.688 41.719 1 21.53 292 MET A CA 1
ATOM 2231 C C . MET A 1 292 ? 22.891 18.109 41.25 1 21.53 292 MET A C 1
ATOM 2233 O O . MET A 1 292 ? 22.219 19.047 41.688 1 21.53 292 MET A O 1
ATOM 2237 N N . ASP A 1 293 ? 24.203 18.438 40.969 1 20.92 293 ASP A N 1
ATOM 2238 C CA . ASP A 1 293 ? 24.859 19.547 41.656 1 20.92 293 ASP A CA 1
ATOM 2239 C C . ASP A 1 293 ? 24.391 20.891 41.094 1 20.92 293 ASP A C 1
ATOM 2241 O O . ASP A 1 293 ? 23.953 21.766 41.844 1 20.92 293 ASP A O 1
ATOM 2245 N N . THR A 1 294 ? 25.281 21.562 40.062 1 20.8 294 THR A N 1
ATOM 2246 C CA . THR A 1 294 ? 26.109 22.766 40.094 1 20.8 294 THR A CA 1
ATOM 2247 C C . THR A 1 294 ? 25.328 23.953 39.531 1 20.8 294 THR A C 1
ATOM 2249 O O . THR A 1 294 ? 24.625 23.844 38.531 1 20.8 294 THR A O 1
ATOM 2252 N N . ASP A 1 295 ? 25.312 25.188 40.25 1 20.55 295 ASP A N 1
ATOM 2253 C CA . ASP A 1 295 ? 24.844 26.562 40.219 1 20.55 295 ASP A CA 1
ATOM 2254 C C . ASP A 1 295 ? 25.312 27.297 38.969 1 20.55 295 ASP A C 1
ATOM 2256 O O . ASP A 1 295 ? 26.172 28.172 39.031 1 20.55 295 ASP A O 1
ATOM 2260 N N . ALA A 1 296 ? 25.656 26.625 37.812 1 20.05 296 ALA A N 1
ATOM 2261 C CA . ALA A 1 296 ? 26.406 27.438 36.875 1 20.05 296 ALA A CA 1
ATOM 2262 C C . ALA A 1 296 ? 25.688 28.75 36.562 1 20.05 296 ALA A C 1
ATOM 2264 O O . ALA A 1 296 ? 24.453 28.812 36.625 1 20.05 296 ALA A O 1
ATOM 2265 N N . TYR A 1 297 ? 26.562 29.859 36.188 1 18.28 297 TYR A N 1
ATOM 2266 C CA . TYR A 1 297 ? 26.672 31.297 35.969 1 18.28 297 TYR A CA 1
ATOM 2267 C C . TYR A 1 297 ? 25.766 31.719 34.812 1 18.28 297 TYR A C 1
ATOM 2269 O O . TYR A 1 297 ? 25.547 30.953 33.875 1 18.28 297 TYR A O 1
ATOM 2277 N N . GLU A 1 298 ? 25.141 32.906 34.844 1 18.81 298 GLU A N 1
ATOM 2278 C CA . GLU A 1 298 ? 24.188 33.844 34.25 1 18.81 298 GLU A CA 1
ATOM 2279 C C . GLU A 1 298 ? 24.688 34.312 32.875 1 18.81 298 GLU A C 1
ATOM 2281 O O . GLU A 1 298 ? 25.469 35.25 32.781 1 18.81 298 GLU A O 1
ATOM 2286 N N . LEU A 1 299 ? 25.375 33.5 31.969 1 17.73 299 LEU A N 1
ATOM 2287 C CA . LEU A 1 299 ? 25.906 34.25 30.828 1 17.73 299 LEU A CA 1
ATOM 2288 C C . LEU A 1 299 ? 24.828 35.125 30.219 1 17.73 299 LEU A C 1
ATOM 2290 O O . LEU A 1 299 ? 23.734 34.656 29.891 1 17.73 299 LEU A O 1
ATOM 2294 N N . GLY A 1 300 ? 25.047 36.5 30.156 1 17.69 300 GLY A N 1
ATOM 2295 C CA . GLY A 1 300 ? 24.5 37.812 29.891 1 17.69 300 GLY A CA 1
ATOM 2296 C C . GLY A 1 300 ? 23.969 37.969 28.484 1 17.69 300 GLY A C 1
ATOM 2297 O O . GLY A 1 300 ? 24.047 37.062 27.672 1 17.69 300 GLY A O 1
ATOM 2298 N N . ASP A 1 301 ? 24.484 39.125 27.578 1 19.5 301 ASP A N 1
ATOM 2299 C CA . ASP A 1 301 ? 23.906 40.281 26.875 1 19.5 301 ASP A CA 1
ATOM 2300 C C . ASP A 1 301 ? 23.422 39.875 25.484 1 19.5 301 ASP A C 1
ATOM 2302 O O . ASP A 1 301 ? 23.812 38.812 24.969 1 19.5 301 ASP A O 1
ATOM 2306 N N . GLY A 1 302 ? 22.781 41 24.594 1 19.22 302 GLY A N 1
ATOM 2307 C CA . GLY A 1 302 ? 21.797 41.469 23.609 1 19.22 302 GLY A CA 1
ATOM 2308 C C . GLY A 1 302 ? 22.312 41.438 22.188 1 19.22 302 GLY A C 1
ATOM 2309 O O . GLY A 1 302 ? 22.203 42.406 21.453 1 19.22 302 GLY A O 1
ATOM 2310 N N . ILE A 1 303 ? 23.391 40.688 21.797 1 18.61 303 ILE A N 1
ATOM 2311 C CA . ILE A 1 303 ? 23.969 41.125 20.516 1 18.61 303 ILE A CA 1
ATOM 2312 C C . ILE A 1 303 ? 22.891 41.156 19.438 1 18.61 303 ILE A C 1
ATOM 2314 O O . ILE A 1 303 ? 22.281 40.125 19.141 1 18.61 303 ILE A O 1
ATOM 2318 N N . VAL A 1 304 ? 22.516 42.438 18.984 1 19.47 304 VAL A N 1
ATOM 2319 C CA . VAL A 1 304 ? 21.641 43.062 18.016 1 19.47 304 VAL A CA 1
ATOM 2320 C C . VAL A 1 304 ? 22.188 42.844 16.609 1 19.47 304 VAL A C 1
ATOM 2322 O O . VAL A 1 304 ? 23.266 43.312 16.266 1 19.47 304 VAL A O 1
ATOM 2325 N N . VAL A 1 305 ? 22.328 41.844 15.922 1 20.55 305 VAL A N 1
ATOM 2326 C CA . VAL A 1 305 ? 22.938 41.781 14.602 1 20.55 305 VAL A CA 1
ATOM 2327 C C . VAL A 1 305 ? 22.094 42.562 13.602 1 20.55 305 VAL A C 1
ATOM 2329 O O . VAL A 1 305 ? 20.969 42.156 13.273 1 20.55 305 VAL A O 1
ATOM 2332 N N . ALA A 1 306 ? 22.328 43.969 13.477 1 19.55 306 ALA A N 1
ATOM 2333 C CA . ALA A 1 306 ? 21.594 44.906 12.648 1 19.55 306 ALA A CA 1
ATOM 2334 C C . ALA A 1 306 ? 21.75 44.562 11.172 1 19.55 306 ALA A C 1
ATOM 2336 O O . ALA A 1 306 ? 20.75 44.344 10.477 1 19.55 306 ALA A O 1
ATOM 2337 N N . ARG A 1 307 ? 22.641 45.469 10.195 1 19.25 307 ARG A N 1
ATOM 2338 C CA . ARG A 1 307 ? 22.266 46.5 9.242 1 19.25 307 ARG A CA 1
ATOM 2339 C C . ARG A 1 307 ? 22.234 45.969 7.82 1 19.25 307 ARG A C 1
ATOM 2341 O O . ARG A 1 307 ? 22.781 44.875 7.551 1 19.25 307 ARG A O 1
ATOM 2348 N N . GLU A 1 308 ? 22.422 47 6.645 1 19.58 308 GLU A N 1
ATOM 2349 C CA . GLU A 1 308 ? 21.891 47.531 5.391 1 19.58 308 GLU A CA 1
ATOM 2350 C C . GLU A 1 308 ? 22.609 46.938 4.191 1 19.58 308 GLU A C 1
ATOM 2352 O O . GLU A 1 308 ? 21.984 46.344 3.311 1 19.58 308 GLU A O 1
ATOM 2357 N N . GLN A 1 309 ? 23.719 47.75 3.391 1 19.81 309 GLN A N 1
ATOM 2358 C CA . GLN A 1 309 ? 23.656 48.469 2.117 1 19.81 309 GLN A CA 1
ATOM 2359 C C . GLN A 1 309 ? 24.391 47.688 1.021 1 19.81 309 GLN A C 1
ATOM 2361 O O . GLN A 1 309 ? 25.594 47.438 1.123 1 19.81 309 GLN A O 1
ATOM 2366 N N . VAL A 1 310 ? 23.984 46.906 0.188 1 19.61 310 VAL A N 1
ATOM 2367 C CA . VAL A 1 310 ? 24.781 46.281 -0.837 1 19.61 310 VAL A CA 1
ATOM 2368 C C . VAL A 1 310 ? 25.047 47.25 -1.985 1 19.61 310 VAL A C 1
ATOM 2370 O O . VAL A 1 310 ? 24.125 47.562 -2.74 1 19.61 310 VAL A O 1
ATOM 2373 N N . LEU A 1 311 ? 25.719 48.5 -1.813 1 21.02 311 LEU A N 1
ATOM 2374 C CA . LEU A 1 311 ? 25.781 49.281 -3.043 1 21.02 311 LEU A CA 1
ATOM 2375 C C . LEU A 1 311 ? 26.828 48.719 -4 1 21.02 311 LEU A C 1
ATOM 2377 O O . LEU A 1 311 ? 28 48.594 -3.654 1 21.02 311 LEU A O 1
ATOM 2381 N N . PHE A 1 312 ? 26.641 47.812 -4.859 1 18.55 312 PHE A N 1
ATOM 2382 C CA . PHE A 1 312 ? 27.75 47.438 -5.723 1 18.55 312 PHE A CA 1
ATOM 2383 C C . PHE A 1 312 ? 28.078 48.562 -6.699 1 18.55 312 PHE A C 1
ATOM 2385 O O . PHE A 1 312 ? 27.172 49.125 -7.34 1 18.55 312 PHE A O 1
ATOM 2392 N N . PRO A 1 313 ? 29.203 49.219 -6.621 1 19.42 313 PRO A N 1
ATOM 2393 C CA . PRO A 1 313 ? 29.688 50.344 -7.438 1 19.42 313 PRO A CA 1
ATOM 2394 C C . PRO A 1 313 ? 29.625 50.062 -8.938 1 19.42 313 PRO A C 1
ATOM 2396 O O . PRO A 1 313 ? 29.594 48.875 -9.344 1 19.42 313 PRO A O 1
ATOM 2399 N N . ASN A 1 314 ? 29.547 51.156 -9.812 1 20.2 314 ASN A N 1
ATOM 2400 C CA . ASN A 1 314 ? 29.453 51.594 -11.203 1 20.2 314 ASN A CA 1
ATOM 2401 C C . ASN A 1 314 ? 30.656 51.125 -12.016 1 20.2 314 ASN A C 1
ATOM 2403 O O . ASN A 1 314 ? 31.781 51.531 -11.719 1 20.2 314 ASN A O 1
ATOM 2407 N N . GLY A 1 315 ? 30.844 49.906 -12.359 1 19.47 315 GLY A N 1
ATOM 2408 C CA . GLY A 1 315 ? 31.953 49.625 -13.25 1 19.47 315 GLY A CA 1
ATOM 2409 C C . GLY A 1 315 ? 32.094 50.656 -14.367 1 19.47 315 GLY A C 1
ATOM 2410 O O . GLY A 1 315 ? 31.125 50.969 -15.062 1 19.47 315 GLY A O 1
ATOM 2411 N N . LYS A 1 316 ? 33.031 51.531 -14.328 1 20.47 316 LYS A N 1
ATOM 2412 C CA . LYS A 1 316 ? 33.625 52.438 -15.297 1 20.47 316 LYS A CA 1
ATOM 2413 C C . LYS A 1 316 ? 33.844 51.75 -16.641 1 20.47 316 LYS A C 1
ATOM 2415 O O . LYS A 1 316 ? 34.25 50.594 -16.688 1 20.47 316 LYS A O 1
ATOM 2420 N N . GLU A 1 317 ? 33.656 52.344 -17.891 1 21.53 317 GLU A N 1
ATOM 2421 C CA . GLU A 1 317 ? 33.469 52.281 -19.344 1 21.53 317 GLU A CA 1
ATOM 2422 C C . GLU A 1 317 ? 34.781 51.938 -20.031 1 21.53 317 GLU A C 1
ATOM 2424 O O . GLU A 1 317 ? 34.781 51.562 -21.203 1 21.53 317 GLU A O 1
ATOM 2429 N N . SER A 1 318 ? 36.062 52.219 -19.422 1 19.28 318 SER A N 1
ATOM 2430 C CA . SER A 1 318 ? 36.969 52.812 -20.391 1 19.28 318 SER A CA 1
ATOM 2431 C C . SER A 1 318 ? 37.156 51.938 -21.609 1 19.28 318 SER A C 1
ATOM 2433 O O . SER A 1 318 ? 36.906 50.719 -21.547 1 19.28 318 SER A O 1
ATOM 2435 N N . SER A 1 319 ? 38.062 52.375 -22.672 1 19.19 319 SER A N 1
ATOM 2436 C CA . SER A 1 319 ? 38.406 52.75 -24.031 1 19.19 319 SER A CA 1
ATOM 2437 C C . SER A 1 319 ? 39.094 51.625 -24.797 1 19.19 319 SER A C 1
ATOM 2439 O O . SER A 1 319 ? 38.656 51.281 -25.891 1 19.19 319 SER A O 1
ATOM 2441 N N . ILE A 1 320 ? 40.594 51.562 -24.859 1 20.12 320 ILE A N 1
ATOM 2442 C CA . ILE A 1 320 ? 41.5 51.656 -26 1 20.12 320 ILE A CA 1
ATOM 2443 C C . ILE A 1 320 ? 41.625 50.281 -26.656 1 20.12 320 ILE A C 1
ATOM 2445 O O . ILE A 1 320 ? 41.438 49.25 -25.984 1 20.12 320 ILE A O 1
ATOM 2449 N N . GLY A 1 321 ? 42.344 50.125 -27.875 1 19.8 321 GLY A N 1
ATOM 2450 C CA . GLY A 1 321 ? 42.781 49.812 -29.234 1 19.8 321 GLY A CA 1
ATOM 2451 C C . GLY A 1 321 ? 43.625 48.562 -29.312 1 19.8 321 GLY A C 1
ATOM 2452 O O . GLY A 1 321 ? 43.562 47.844 -30.297 1 19.8 321 GLY A O 1
ATOM 2453 N N . GLN A 1 322 ? 44.875 48.625 -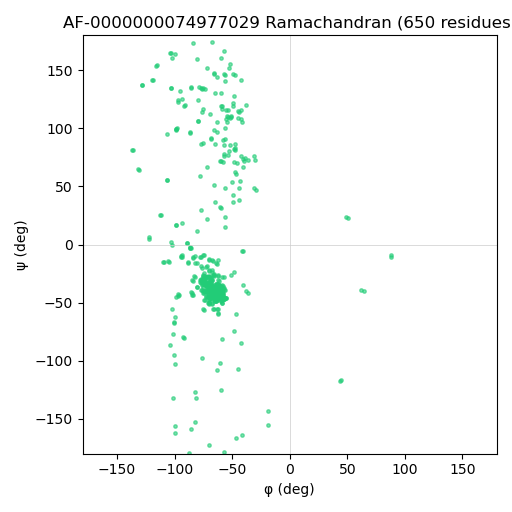28.578 1 18.64 322 GLN A N 1
ATOM 2454 C CA . GLN A 1 322 ? 46.125 48.312 -29.25 1 18.64 322 GLN A CA 1
ATOM 2455 C C . GLN A 1 322 ? 46.219 46.812 -29.516 1 18.64 322 GLN A C 1
ATOM 2457 O O . GLN A 1 322 ? 45.75 46 -28.719 1 18.64 322 GLN A O 1
ATOM 2462 N N . LYS A 1 323 ? 47 46.438 -30.656 1 21.2 323 LYS A N 1
ATOM 2463 C CA . LYS A 1 323 ? 47.594 45.719 -31.781 1 21.2 323 LYS A CA 1
ATOM 2464 C C . LYS A 1 323 ? 48.562 44.625 -31.312 1 21.2 323 LYS A C 1
ATOM 2466 O O . LYS A 1 323 ? 49.094 43.844 -32.125 1 21.2 323 LYS A O 1
ATOM 2471 N N . GLY A 1 324 ? 49.281 44.812 -30.062 1 18.06 324 GLY A N 1
ATOM 2472 C CA . GLY A 1 324 ? 50.5 44.062 -30.234 1 18.06 324 GLY A CA 1
ATOM 2473 C C . GLY A 1 324 ? 50.281 42.562 -30.406 1 18.06 324 GLY A C 1
ATOM 2474 O O . GLY A 1 324 ? 49.406 42 -29.75 1 18.06 324 GLY A O 1
ATOM 2475 N N . TYR A 1 325 ? 50.469 42.156 -31.797 1 19.06 325 TYR A N 1
ATOM 2476 C CA . TYR A 1 325 ? 50.938 40.812 -32.156 1 19.06 325 TYR A CA 1
ATOM 2477 C C . TYR A 1 325 ? 52.031 40.344 -31.234 1 19.06 325 TYR A C 1
ATOM 2479 O O . TYR A 1 325 ? 52.469 39.188 -31.297 1 19.06 325 TYR A O 1
ATOM 2487 N N . LEU A 1 326 ? 52.906 41.469 -30.812 1 17.56 326 LEU A N 1
ATOM 2488 C CA . LEU A 1 326 ? 54.312 41.125 -30.75 1 17.56 326 LEU A CA 1
ATOM 2489 C C . LEU A 1 326 ? 54.531 39.781 -30.062 1 17.56 326 LEU A C 1
ATOM 2491 O O . LEU A 1 326 ? 55.281 38.938 -30.562 1 17.56 326 LEU A O 1
ATOM 2495 N N . VAL A 1 327 ? 54.938 40.219 -29.156 1 16.58 327 VAL A N 1
ATOM 2496 C CA . VAL A 1 327 ? 56.25 40.562 -28.609 1 16.58 327 VAL A CA 1
ATOM 2497 C C . VAL A 1 327 ? 56.75 39.438 -27.688 1 16.58 327 VAL A C 1
ATOM 2499 O O . VAL A 1 327 ? 55.938 38.875 -26.922 1 16.58 327 VAL A O 1
ATOM 2502 N N . MET B 1 1 ? 16.719 -40.562 -7.48 1 25.55 1 MET B N 1
ATOM 2503 C CA . MET B 1 1 ? 15.336 -40.562 -7.016 1 25.55 1 MET B CA 1
ATOM 2504 C C . MET B 1 1 ? 14.438 -39.812 -7.977 1 25.55 1 MET B C 1
ATOM 2506 O O . MET B 1 1 ? 14.734 -38.688 -8.344 1 25.55 1 MET B O 1
ATOM 2510 N N . SER B 1 2 ? 13.742 -40.438 -8.844 1 31.02 2 SER B N 1
ATOM 2511 C CA . SER B 1 2 ? 12.828 -39.969 -9.867 1 31.02 2 SER B CA 1
ATOM 2512 C C . SER B 1 2 ? 11.867 -38.906 -9.305 1 31.02 2 SER B C 1
ATOM 2514 O O . SER B 1 2 ? 11.094 -39.188 -8.391 1 31.02 2 SER B O 1
ATOM 2516 N N . SER B 1 3 ? 12.242 -37.688 -8.969 1 38.81 3 SER B N 1
ATOM 2517 C CA . SER B 1 3 ? 11.477 -36.656 -8.32 1 38.81 3 SER B CA 1
ATOM 2518 C C . SER B 1 3 ? 10.062 -36.562 -8.875 1 38.81 3 SER B C 1
ATOM 2520 O O . SER B 1 3 ? 9.859 -36.312 -10.062 1 38.81 3 SER B O 1
ATOM 2522 N N . ASN B 1 4 ? 9.234 -37.469 -8.5 1 38.66 4 ASN B N 1
ATOM 2523 C CA . ASN B 1 4 ? 7.855 -37.719 -8.914 1 38.66 4 ASN B CA 1
ATOM 2524 C C . ASN B 1 4 ? 7.039 -36.438 -8.891 1 38.66 4 ASN B C 1
ATOM 2526 O O . ASN B 1 4 ? 6.73 -35.906 -7.824 1 38.66 4 ASN B O 1
ATOM 2530 N N . GLY B 1 5 ? 7.438 -35.5 -9.703 1 48.34 5 GLY B N 1
ATOM 2531 C CA . GLY B 1 5 ? 6.586 -34.312 -9.875 1 48.34 5 GLY B CA 1
ATOM 2532 C C . GLY B 1 5 ? 5.121 -34.688 -10.039 1 48.34 5 GLY B C 1
ATOM 2533 O O . GLY B 1 5 ? 4.781 -35.812 -10.344 1 48.34 5 GLY B O 1
ATOM 2534 N N . THR B 1 6 ? 4.27 -34.312 -9.086 1 51.34 6 THR B N 1
ATOM 2535 C CA . THR B 1 6 ? 2.828 -34.5 -9.211 1 51.34 6 THR B CA 1
ATOM 2536 C C . THR B 1 6 ? 2.318 -33.938 -10.539 1 51.34 6 THR B C 1
ATOM 2538 O O . THR B 1 6 ? 2.682 -32.844 -10.93 1 51.34 6 THR B O 1
ATOM 2541 N N . VAL B 1 7 ? 1.903 -34.781 -11.469 1 51.47 7 VAL B N 1
ATOM 2542 C CA . VAL B 1 7 ? 1.26 -34.438 -12.727 1 51.47 7 VAL B CA 1
ATOM 2543 C C . VAL B 1 7 ? -0.088 -33.75 -12.453 1 51.47 7 VAL B C 1
ATOM 2545 O O . VAL B 1 7 ? -0.914 -34.312 -11.711 1 51.47 7 VAL B O 1
ATOM 2548 N N . VAL B 1 8 ? -0.024 -32.438 -12.492 1 59.59 8 VAL B N 1
ATOM 2549 C CA . VAL B 1 8 ? -1.298 -31.766 -12.273 1 59.59 8 VAL B CA 1
ATOM 2550 C C . VAL B 1 8 ? -1.859 -31.266 -13.602 1 59.59 8 VAL B C 1
ATOM 2552 O O . VAL B 1 8 ? -1.103 -30.922 -14.516 1 59.59 8 VAL B O 1
ATOM 2555 N N . ASN B 1 9 ? -3.209 -31.516 -13.828 1 60.16 9 ASN B N 1
ATOM 2556 C CA . ASN B 1 9 ? -3.939 -31 -14.984 1 60.16 9 ASN B CA 1
ATOM 2557 C C . ASN B 1 9 ? -4.352 -29.547 -14.797 1 60.16 9 ASN B C 1
ATOM 2559 O O . AS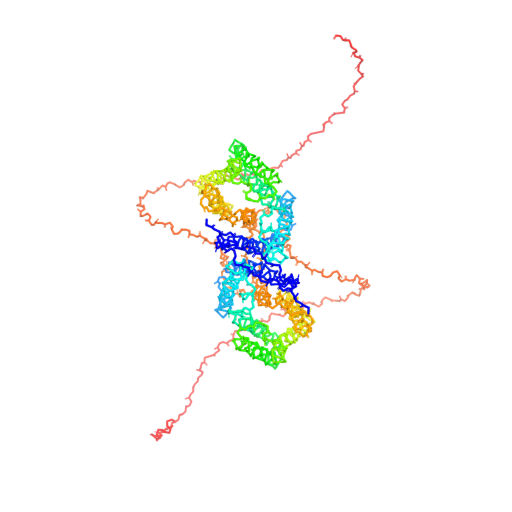N B 1 9 ? -5.129 -29.234 -13.891 1 60.16 9 ASN B O 1
ATOM 2563 N N . ILE B 1 10 ? -3.637 -28.672 -15.523 1 65.25 10 ILE B N 1
ATOM 2564 C CA . ILE B 1 10 ? -3.975 -27.25 -15.484 1 65.25 10 ILE B CA 1
ATOM 2565 C C . ILE B 1 10 ? -4.848 -26.906 -16.688 1 65.25 10 ILE B C 1
ATOM 2567 O O . ILE B 1 10 ? -4.52 -27.25 -17.828 1 65.25 10 ILE B O 1
ATOM 2571 N N . PRO B 1 11 ? -5.996 -26.359 -16.422 1 67.88 11 PRO B N 1
ATOM 2572 C CA . PRO B 1 11 ? -6.844 -25.953 -17.531 1 67.88 11 PRO B CA 1
ATOM 2573 C C . PRO B 1 11 ? -6.152 -24.969 -18.469 1 67.88 11 PRO B C 1
ATOM 2575 O O . PRO B 1 11 ? -5.27 -24.219 -18.031 1 67.88 11 PRO B O 1
ATOM 2578 N N . ASP B 1 12 ? -6.418 -24.984 -19.781 1 66.31 12 ASP B N 1
ATOM 2579 C CA . ASP B 1 12 ? -5.781 -24.172 -20.812 1 66.31 12 ASP B CA 1
ATOM 2580 C C . ASP B 1 12 ? -5.934 -22.688 -20.531 1 66.31 12 ASP B C 1
ATOM 2582 O O . ASP B 1 12 ? -5.02 -21.906 -20.797 1 66.31 12 ASP B O 1
ATOM 2586 N N . ASN B 1 13 ? -7.059 -22.281 -20.016 1 79.31 13 ASN B N 1
ATOM 2587 C CA . ASN B 1 13 ? -7.258 -20.859 -19.781 1 79.31 13 ASN B CA 1
ATOM 2588 C C . ASN B 1 13 ? -7.176 -20.5 -18.297 1 79.31 13 ASN B C 1
ATOM 2590 O O . ASN B 1 13 ? -8.047 -19.828 -17.766 1 79.31 13 ASN B O 1
ATOM 2594 N N . ILE B 1 14 ? -6.004 -20.906 -17.75 1 81.94 14 ILE B N 1
ATOM 2595 C CA . ILE B 1 14 ? -5.855 -20.766 -16.312 1 81.94 14 ILE B CA 1
ATOM 2596 C C . ILE B 1 14 ? -5.668 -19.281 -15.961 1 81.94 14 ILE B C 1
ATOM 2598 O O . ILE B 1 14 ? -6.02 -18.844 -14.859 1 81.94 14 ILE B O 1
ATOM 2602 N N . VAL B 1 15 ? -5.277 -18.469 -16.969 1 84.81 15 VAL B N 1
ATOM 2603 C CA . VAL B 1 15 ? -4.977 -17.062 -16.75 1 84.81 15 VAL B CA 1
ATOM 2604 C C . VAL B 1 15 ? -6.266 -16.297 -16.453 1 84.81 15 VAL B C 1
ATOM 2606 O O . VAL B 1 15 ? -6.254 -15.32 -15.711 1 84.81 15 VAL B O 1
ATOM 2609 N N . VAL B 1 16 ? -7.328 -16.734 -16.938 1 83.75 16 VAL B N 1
ATOM 2610 C CA . VAL B 1 16 ? -8.617 -16.078 -16.734 1 83.75 16 VAL B CA 1
ATOM 2611 C C . VAL B 1 16 ? -9.062 -16.25 -15.289 1 83.75 16 VAL B C 1
ATOM 2613 O O . VAL B 1 16 ? -9.766 -15.391 -14.742 1 83.75 16 VAL B O 1
ATOM 2616 N N . LYS B 1 17 ? -8.531 -17.25 -14.664 1 83.88 17 LYS B N 1
ATOM 2617 C CA . LYS B 1 17 ? -8.898 -17.516 -13.273 1 83.88 17 LYS B CA 1
ATOM 2618 C C . LYS B 1 17 ? -7.855 -16.953 -12.312 1 83.88 17 LYS B C 1
ATOM 2620 O O . LYS B 1 17 ? -8.195 -16.297 -11.336 1 83.88 17 LYS B O 1
ATOM 2625 N N . THR B 1 18 ? -6.652 -17.188 -12.648 1 89.19 18 THR B N 1
ATOM 2626 C CA . THR B 1 18 ? -5.582 -16.812 -11.727 1 89.19 18 THR B CA 1
ATOM 2627 C C . THR B 1 18 ? -5.234 -15.336 -11.867 1 89.19 18 THR B C 1
ATOM 2629 O O . THR B 1 18 ? -4.844 -14.695 -10.891 1 89.19 18 THR B O 1
ATOM 2632 N N . GLY B 1 19 ? -5.434 -14.766 -13.008 1 90.62 19 GLY B N 1
ATOM 2633 C CA . GLY B 1 19 ? -5.062 -13.391 -13.273 1 90.62 19 GLY B CA 1
ATOM 2634 C C . GLY B 1 19 ? -5.793 -12.391 -12.391 1 90.62 19 GLY B C 1
ATOM 2635 O O . GLY B 1 19 ? -5.164 -11.625 -11.656 1 90.62 19 GLY B O 1
ATOM 2636 N N . PRO B 1 20 ? -7.059 -12.445 -12.414 1 91.12 20 PRO B N 1
ATOM 2637 C CA . PRO B 1 20 ? -7.805 -11.508 -11.578 1 91.12 20 PRO B CA 1
ATOM 2638 C C . PRO B 1 20 ? -7.523 -11.688 -10.086 1 91.12 20 PRO B C 1
ATOM 2640 O O . PRO B 1 20 ? -7.512 -10.719 -9.328 1 91.12 20 PRO B O 1
ATOM 2643 N N . ARG B 1 21 ? -7.242 -12.859 -9.734 1 91.94 21 ARG B N 1
ATOM 2644 C CA . ARG B 1 21 ? -7.004 -13.133 -8.32 1 91.94 21 ARG B CA 1
ATOM 2645 C C . ARG B 1 21 ? -5.68 -12.531 -7.867 1 91.94 21 ARG B C 1
ATOM 2647 O O . ARG B 1 21 ? -5.609 -11.898 -6.812 1 91.94 21 ARG B O 1
ATOM 2654 N N . ILE B 1 22 ? -4.664 -12.695 -8.609 1 94.44 22 ILE B N 1
ATOM 2655 C CA . ILE B 1 22 ? -3.361 -12.156 -8.227 1 94.44 22 ILE B CA 1
ATOM 2656 C C . ILE B 1 22 ? -3.412 -10.625 -8.234 1 94.44 22 ILE B C 1
ATOM 2658 O O . ILE B 1 22 ? -2.863 -9.977 -7.336 1 94.44 22 ILE B O 1
ATOM 2662 N N . LEU B 1 23 ? -4.082 -10.055 -9.219 1 94.88 23 LEU B N 1
ATOM 2663 C CA . LEU B 1 23 ? -4.219 -8.602 -9.258 1 94.88 23 LEU B CA 1
ATOM 2664 C C . LEU B 1 23 ? -5 -8.102 -8.047 1 94.88 23 LEU B C 1
ATOM 2666 O O . LEU B 1 23 ? -4.668 -7.062 -7.473 1 94.88 23 LEU B O 1
ATOM 2670 N N . GLY B 1 24 ? -6.008 -8.844 -7.711 1 96.12 24 GLY B N 1
ATOM 2671 C CA . GLY B 1 24 ? -6.766 -8.5 -6.52 1 96.12 24 GLY B CA 1
ATOM 2672 C C . GLY B 1 24 ? -5.922 -8.453 -5.262 1 96.12 24 GLY B C 1
ATOM 2673 O O . GLY B 1 24 ? -6.031 -7.523 -4.465 1 96.12 24 GLY B O 1
ATOM 2674 N N . PHE B 1 25 ? -5.043 -9.43 -5.125 1 97.06 25 PHE B N 1
ATOM 2675 C CA . PHE B 1 25 ? -4.172 -9.492 -3.961 1 97.06 25 PHE B CA 1
ATOM 2676 C C . PHE B 1 25 ? -3.199 -8.32 -3.951 1 97.06 25 PHE B C 1
ATOM 2678 O O . PHE B 1 25 ? -2.973 -7.703 -2.906 1 97.06 25 PHE B O 1
ATOM 2685 N N . LEU B 1 26 ? -2.662 -8.008 -5.07 1 97.56 26 LEU B N 1
ATOM 2686 C CA . LEU B 1 26 ? -1.68 -6.938 -5.16 1 97.56 26 LEU B CA 1
ATOM 2687 C C . LEU B 1 26 ? -2.32 -5.586 -4.859 1 97.56 26 LEU B C 1
ATOM 2689 O O . LEU B 1 26 ? -1.808 -4.82 -4.039 1 97.56 26 LEU B O 1
ATOM 2693 N N . PHE B 1 27 ? -3.436 -5.387 -5.441 1 97.5 27 PHE B N 1
ATOM 2694 C CA . PHE B 1 27 ? -4.113 -4.113 -5.227 1 97.5 27 PHE B CA 1
ATOM 2695 C C . PHE B 1 27 ? -4.598 -3.994 -3.785 1 97.5 27 PHE B C 1
ATOM 2697 O O . PHE B 1 27 ? -4.59 -2.904 -3.211 1 97.5 27 PHE B O 1
ATOM 2704 N N . HIS B 1 28 ? -5.008 -5.094 -3.256 1 98.25 28 HIS B N 1
ATOM 2705 C CA . HIS B 1 28 ? -5.414 -5.117 -1.855 1 98.25 28 HIS B CA 1
ATOM 2706 C C . HIS B 1 28 ? -4.289 -4.641 -0.946 1 98.25 28 HIS B C 1
ATOM 2708 O O . HIS B 1 28 ? -4.496 -3.766 -0.101 1 98.25 28 HIS B O 1
ATOM 2714 N N . TRP B 1 29 ? -3.174 -5.102 -1.141 1 98.31 29 TRP B N 1
ATOM 2715 C CA . TRP B 1 29 ? -2.023 -4.723 -0.326 1 98.31 29 TRP B CA 1
ATOM 2716 C C . TRP B 1 29 ? -1.628 -3.273 -0.581 1 98.31 29 TRP B C 1
ATOM 2718 O O . TRP B 1 29 ? -1.206 -2.566 0.338 1 98.31 29 TRP B O 1
ATOM 2728 N N . GLY B 1 30 ? -1.699 -2.854 -1.859 1 98.25 30 GLY B N 1
ATOM 2729 C CA . GLY B 1 30 ? -1.451 -1.451 -2.154 1 98.25 30 GLY B CA 1
ATOM 2730 C C . GLY B 1 30 ? -2.355 -0.51 -1.381 1 98.25 30 GLY B C 1
ATOM 2731 O O . GLY B 1 30 ? -1.886 0.466 -0.791 1 98.25 30 GLY B O 1
ATOM 2732 N N . LEU B 1 31 ? -3.578 -0.852 -1.377 1 98.31 31 LEU B N 1
ATOM 2733 C CA . LEU B 1 31 ? -4.555 -0.027 -0.676 1 98.31 31 LEU B CA 1
ATOM 2734 C C . LEU B 1 31 ? -4.367 -0.125 0.833 1 98.31 31 LEU B C 1
ATOM 2736 O O . LEU B 1 31 ? -4.605 0.845 1.558 1 98.31 31 LEU B O 1
ATOM 2740 N N . PHE B 1 32 ? -3.934 -1.311 1.296 1 98.5 32 PHE B N 1
ATOM 2741 C CA . PHE B 1 32 ? -3.65 -1.463 2.719 1 98.5 32 PHE B CA 1
ATOM 2742 C C . PHE B 1 32 ? -2.475 -0.586 3.133 1 98.5 32 PHE B C 1
ATOM 2744 O O . PHE B 1 32 ? -2.479 -0.007 4.219 1 98.5 32 PHE B O 1
ATOM 2751 N N . GLY B 1 33 ? -1.477 -0.532 2.289 1 97.88 33 GLY B N 1
ATOM 2752 C CA . GLY B 1 33 ? -0.379 0.384 2.557 1 97.88 33 GLY B CA 1
ATOM 2753 C C . GLY B 1 33 ? -0.823 1.83 2.67 1 97.88 33 GLY B C 1
ATOM 2754 O O . GLY B 1 33 ? -0.4 2.545 3.582 1 97.88 33 GLY B O 1
ATOM 2755 N N . ALA B 1 34 ? -1.654 2.207 1.779 1 96.94 34 ALA B N 1
ATOM 2756 C CA . ALA B 1 34 ? -2.215 3.555 1.828 1 96.94 34 ALA B CA 1
ATOM 2757 C C . ALA B 1 34 ? -2.988 3.781 3.125 1 96.94 34 ALA B C 1
ATOM 2759 O O . ALA B 1 34 ? -2.875 4.84 3.746 1 96.94 34 ALA B O 1
ATOM 2760 N N . LEU B 1 35 ? -3.723 2.801 3.514 1 97.75 35 LEU B N 1
ATOM 2761 C CA . LEU B 1 35 ? -4.516 2.891 4.734 1 97.75 35 LEU B CA 1
ATOM 2762 C C . LEU B 1 35 ? -3.619 3.053 5.957 1 97.75 35 LEU B C 1
ATOM 2764 O O . LEU B 1 35 ? -3.926 3.834 6.859 1 97.75 35 LEU B O 1
ATOM 2768 N N . CYS B 1 36 ? -2.521 2.363 5.945 1 96.75 36 CYS B N 1
ATOM 2769 C CA . CYS B 1 36 ? -1.604 2.438 7.078 1 96.75 36 CYS B CA 1
ATOM 2770 C C . CYS B 1 36 ? -1.08 3.857 7.262 1 96.75 36 CYS B C 1
ATOM 2772 O O . CYS B 1 36 ? -1.05 4.371 8.383 1 96.75 36 CYS B O 1
ATOM 2774 N N . VAL B 1 37 ? -0.728 4.461 6.203 1 94.25 37 VAL B N 1
ATOM 2775 C CA . VAL B 1 37 ? -0.201 5.82 6.285 1 94.25 37 VAL B CA 1
ATOM 2776 C C . VAL B 1 37 ? -1.311 6.781 6.711 1 94.25 37 VAL B C 1
ATOM 2778 O O . VAL B 1 37 ? -1.085 7.672 7.531 1 94.25 37 VAL B O 1
ATOM 2781 N N . GLN B 1 38 ? -2.506 6.547 6.238 1 94.38 38 GLN B N 1
ATOM 2782 C CA . GLN B 1 38 ? -3.625 7.418 6.578 1 94.38 38 GLN B CA 1
ATOM 2783 C C . GLN B 1 38 ? -3.971 7.32 8.062 1 94.38 38 GLN B C 1
ATOM 2785 O O . GLN B 1 38 ? -4.262 8.328 8.703 1 94.38 38 GLN B O 1
ATOM 2790 N N . VAL B 1 39 ? -3.949 6.113 8.531 1 94.94 39 VAL B N 1
ATOM 2791 C CA . VAL B 1 39 ? -4.246 5.918 9.945 1 94.94 39 VAL B CA 1
ATOM 2792 C C . VAL B 1 39 ? -3.148 6.559 10.797 1 94.94 39 VAL B C 1
ATOM 2794 O O . VAL B 1 39 ? -3.432 7.184 11.82 1 94.94 39 VAL B O 1
ATOM 2797 N N . TYR B 1 40 ? -1.965 6.441 10.344 1 91.12 40 TYR B N 1
ATOM 2798 C CA . TYR B 1 40 ? -0.843 7.066 11.039 1 91.12 40 TYR B CA 1
ATOM 2799 C C . TYR B 1 40 ? -0.997 8.578 11.078 1 91.12 40 TYR B C 1
ATOM 2801 O O . TYR B 1 40 ? -0.8 9.203 12.125 1 91.12 40 TYR B O 1
ATOM 2809 N N . LEU B 1 41 ? -1.324 9.156 10.016 1 88.12 41 LEU B N 1
ATOM 2810 C CA . LEU B 1 41 ? -1.53 10.602 9.922 1 88.12 41 LEU B CA 1
ATOM 2811 C C . LEU B 1 41 ? -2.672 11.039 10.828 1 88.12 41 LEU B C 1
ATOM 2813 O O . LEU B 1 41 ? -2.59 12.094 11.477 1 88.12 41 LEU B O 1
ATOM 2817 N N . TYR B 1 42 ? -3.703 10.227 10.844 1 91 42 TYR B N 1
ATOM 2818 C CA . TYR B 1 42 ? -4.832 10.523 11.719 1 91 42 TYR B CA 1
ATOM 2819 C C . TYR B 1 42 ? -4.387 10.602 13.18 1 91 42 TYR B C 1
ATOM 2821 O O . TYR B 1 42 ? -4.773 11.516 13.906 1 91 42 TYR B O 1
ATOM 2829 N N . HIS B 1 43 ? -3.566 9.727 13.562 1 88.69 43 HIS B N 1
ATOM 2830 C CA . HIS B 1 43 ? -3.105 9.68 14.945 1 88.69 43 HIS B CA 1
ATOM 2831 C C . HIS B 1 43 ? -2.203 10.867 15.266 1 88.69 43 HIS B C 1
ATOM 2833 O O . HIS B 1 43 ? -2.199 11.352 16.391 1 88.69 43 HIS B O 1
ATOM 2839 N N . LEU B 1 44 ? -1.541 11.359 14.297 1 83.06 44 LEU B N 1
ATOM 2840 C CA . LEU B 1 44 ? -0.656 12.5 14.492 1 83.06 44 LEU B CA 1
ATOM 2841 C C . LEU B 1 44 ? -1.449 13.805 14.516 1 83.06 44 LEU B C 1
ATOM 2843 O O . LEU B 1 44 ? -1.161 14.695 15.32 1 83.06 44 LEU B O 1
ATOM 2847 N N . ALA B 1 45 ? -2.395 13.82 13.742 1 81.69 45 ALA B N 1
ATOM 2848 C CA . ALA B 1 45 ? -3.123 15.07 13.539 1 81.69 45 ALA B CA 1
ATOM 2849 C C . ALA B 1 45 ? -4.199 15.25 14.609 1 81.69 45 ALA B C 1
ATOM 2851 O O . ALA B 1 45 ? -4.512 16.375 14.992 1 81.69 45 ALA B O 1
ATOM 2852 N N . PHE B 1 46 ? -4.738 14.125 15.086 1 85.75 46 PHE B N 1
ATOM 2853 C CA . PHE B 1 46 ? -5.902 14.258 15.961 1 85.75 46 PHE B CA 1
ATOM 2854 C C . PHE B 1 46 ? -5.734 13.414 17.219 1 85.75 46 PHE B C 1
ATOM 2856 O O . PHE B 1 46 ? -6.566 12.555 17.516 1 85.75 46 PHE B O 1
ATOM 2863 N N . PRO B 1 47 ? -4.797 13.75 18.016 1 80.25 47 PRO B N 1
ATOM 2864 C CA . PRO B 1 47 ? -4.602 12.977 19.25 1 80.25 47 PRO B CA 1
ATOM 2865 C C . PRO B 1 47 ? -5.746 13.148 20.234 1 80.25 47 PRO B C 1
ATOM 2867 O O . PRO B 1 47 ? -5.988 12.266 21.062 1 80.25 47 PRO B O 1
ATOM 2870 N N . ARG B 1 48 ? -6.516 14.266 20.156 1 83.38 48 ARG B N 1
ATOM 2871 C CA . ARG B 1 48 ? -7.582 14.547 21.109 1 83.38 48 ARG B CA 1
ATOM 2872 C C . ARG B 1 48 ? -8.953 14.453 20.453 1 83.38 48 ARG B C 1
ATOM 2874 O O . ARG B 1 48 ? -9.914 15.086 20.891 1 83.38 48 ARG B O 1
ATOM 2881 N N . ASP B 1 49 ? -9.07 13.742 19.453 1 87.94 49 ASP B N 1
ATOM 2882 C CA . ASP B 1 49 ? -10.352 13.531 18.781 1 87.94 49 ASP B CA 1
ATOM 2883 C C . ASP B 1 49 ? -11.328 12.781 19.672 1 87.94 49 ASP B C 1
ATOM 2885 O O . ASP B 1 49 ? -10.906 12.062 20.594 1 87.94 49 ASP B O 1
ATOM 2889 N N . PRO B 1 50 ? -12.586 13.109 19.516 1 88.62 50 PRO B N 1
ATOM 2890 C CA . PRO B 1 50 ? -13.57 12.375 20.297 1 88.62 50 PRO B CA 1
ATOM 2891 C C . PRO B 1 50 ? -13.367 10.859 20.25 1 88.62 50 PRO B C 1
ATOM 2893 O O . PRO B 1 50 ? -12.922 10.328 19.234 1 88.62 50 PRO B O 1
ATOM 2896 N N . LYS B 1 51 ? -13.664 10.188 21.312 1 90.69 51 LYS B N 1
ATOM 2897 C CA . LYS B 1 51 ? -13.461 8.742 21.453 1 90.69 51 LYS B CA 1
ATOM 2898 C C . LYS B 1 51 ? -14.211 7.973 20.375 1 90.69 51 LYS B C 1
ATOM 2900 O O . LYS B 1 51 ? -13.742 6.938 19.906 1 90.69 51 LYS B O 1
ATOM 2905 N N . ARG B 1 52 ? -15.352 8.469 20.031 1 88.5 52 ARG B N 1
ATOM 2906 C CA . ARG B 1 52 ? -16.156 7.801 19.016 1 88.5 52 ARG B CA 1
ATOM 2907 C C . ARG B 1 52 ? -15.375 7.637 17.703 1 88.5 52 ARG B C 1
ATOM 2909 O O . ARG B 1 52 ? -15.391 6.562 17.109 1 88.5 52 ARG B O 1
ATOM 2916 N N . ASN B 1 53 ? -14.727 8.695 17.266 1 91.5 53 ASN B N 1
ATOM 2917 C CA . ASN B 1 53 ? -13.945 8.633 16.031 1 91.5 53 ASN B CA 1
ATOM 2918 C C . ASN B 1 53 ? -12.727 7.73 16.188 1 91.5 53 ASN B C 1
ATOM 2920 O O . ASN B 1 53 ? -12.375 6.984 15.281 1 91.5 53 ASN B O 1
ATOM 2924 N N . LYS B 1 54 ? -12.141 7.758 17.344 1 93.19 54 LYS B N 1
ATOM 2925 C CA . LYS B 1 54 ? -10.969 6.926 17.578 1 93.19 54 LYS B CA 1
ATOM 2926 C C . LYS B 1 54 ? -11.328 5.441 17.562 1 93.19 54 LYS B C 1
ATOM 2928 O O . LYS B 1 54 ? -10.609 4.633 16.969 1 93.19 54 LYS B O 1
ATOM 2933 N N . ILE B 1 55 ? -12.406 5.18 18.156 1 93.38 55 ILE B N 1
ATOM 2934 C CA . ILE B 1 55 ? -12.859 3.797 18.188 1 93.38 55 ILE B CA 1
ATOM 2935 C C . ILE B 1 55 ? -13.203 3.336 16.781 1 93.38 55 ILE B C 1
ATOM 2937 O O . ILE B 1 55 ? -12.898 2.203 16.391 1 93.38 55 ILE B O 1
ATOM 2941 N N . LEU B 1 56 ? -13.82 4.184 16.078 1 95.06 56 LEU B N 1
ATOM 2942 C CA . LEU B 1 56 ? -14.18 3.875 14.703 1 95.06 56 LEU B CA 1
ATOM 2943 C C . LEU B 1 56 ? -12.938 3.561 13.875 1 95.06 56 LEU B C 1
ATOM 2945 O O . LEU B 1 56 ? -12.883 2.541 13.188 1 95.06 56 LEU B O 1
ATOM 2949 N N . VAL B 1 57 ? -11.906 4.453 13.938 1 96.06 57 VAL B N 1
ATOM 2950 C CA . VAL B 1 57 ? -10.68 4.305 13.156 1 96.06 57 VAL B CA 1
ATOM 2951 C C . VAL B 1 57 ? -9.969 3.012 13.555 1 96.06 57 VAL B C 1
ATOM 2953 O O . VAL B 1 57 ? -9.562 2.227 12.695 1 96.06 57 VAL B O 1
ATOM 2956 N N . TRP B 1 58 ? -9.922 2.67 14.828 1 96.31 58 TRP B N 1
ATOM 2957 C CA . TRP B 1 58 ? -9.203 1.485 15.289 1 96.31 58 TRP B CA 1
ATOM 2958 C C . TRP B 1 58 ? -9.977 0.215 14.953 1 96.31 58 TRP B C 1
ATOM 2960 O O . TRP B 1 58 ? -9.383 -0.826 14.664 1 96.31 58 TRP B O 1
ATOM 2970 N N . THR B 1 59 ? -11.258 0.335 15.008 1 96.94 59 THR B N 1
ATOM 2971 C CA . THR B 1 59 ? -12.07 -0.82 14.641 1 96.94 59 THR B CA 1
ATOM 2972 C C . THR B 1 59 ? -11.898 -1.159 13.164 1 96.94 59 THR B C 1
ATOM 2974 O O . THR B 1 59 ? -11.664 -2.316 12.812 1 96.94 59 THR B O 1
ATOM 2977 N N . VAL B 1 60 ? -12 -0.151 12.367 1 97.5 60 VAL B N 1
A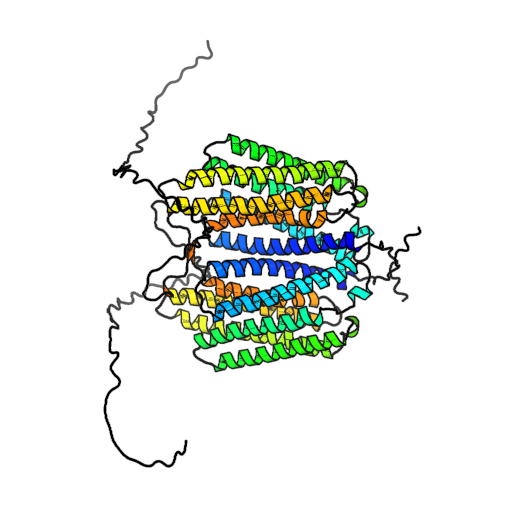TOM 2978 C CA . VAL B 1 60 ? -11.859 -0.365 10.93 1 97.5 60 VAL B CA 1
ATOM 2979 C C . VAL B 1 60 ? -10.453 -0.863 10.617 1 97.5 60 VAL B C 1
ATOM 2981 O O . VAL B 1 60 ? -10.273 -1.771 9.797 1 97.5 60 VAL B O 1
ATOM 2984 N N . PHE B 1 61 ? -9.469 -0.351 11.289 1 98.19 61 PHE B N 1
ATOM 2985 C CA . PHE B 1 61 ? -8.094 -0.772 11.047 1 98.19 61 PHE B CA 1
ATOM 2986 C C . PHE B 1 61 ? -7.891 -2.227 11.453 1 98.19 61 PHE B C 1
ATOM 2988 O O . PHE B 1 61 ? -7.219 -2.988 10.758 1 98.19 61 PHE B O 1
ATOM 2995 N N . ALA B 1 62 ? -8.422 -2.572 12.57 1 97.94 62 ALA B N 1
ATOM 2996 C CA . ALA B 1 62 ? -8.305 -3.949 13.039 1 97.94 62 ALA B CA 1
ATOM 2997 C C . ALA B 1 62 ? -8.945 -4.922 12.047 1 97.94 62 ALA B C 1
ATOM 2999 O O . ALA B 1 62 ? -8.383 -5.984 11.766 1 97.94 62 ALA B O 1
ATOM 3000 N N . LEU B 1 63 ? -10.086 -4.57 11.578 1 98.19 63 LEU B N 1
ATOM 3001 C CA . LEU B 1 63 ? -10.758 -5.398 10.586 1 98.19 63 LEU B CA 1
ATOM 3002 C C . LEU B 1 63 ? -9.93 -5.508 9.312 1 98.19 63 LEU B C 1
ATOM 3004 O O . LEU B 1 63 ? -9.758 -6.602 8.766 1 98.19 63 LEU B O 1
ATOM 3008 N N . GLU B 1 64 ? -9.398 -4.391 8.906 1 98.38 64 GLU B N 1
ATOM 3009 C CA . GLU B 1 64 ? -8.602 -4.348 7.684 1 98.38 64 GLU B CA 1
ATOM 3010 C C . GLU B 1 64 ? -7.297 -5.121 7.84 1 98.38 64 GLU B C 1
ATOM 3012 O O . GLU B 1 64 ? -6.836 -5.77 6.898 1 98.38 64 GLU B O 1
ATOM 3017 N N . PHE B 1 65 ? -6.766 -5 8.984 1 97.81 65 PHE B N 1
ATOM 3018 C CA . PHE B 1 65 ? -5.555 -5.762 9.273 1 97.81 65 PHE B CA 1
ATOM 3019 C C . PHE B 1 65 ? -5.84 -7.262 9.242 1 97.81 65 PHE B C 1
ATOM 3021 O O . PHE B 1 65 ? -5.102 -8.023 8.617 1 97.81 65 PHE B O 1
ATOM 3028 N N . THR B 1 66 ? -6.863 -7.574 9.906 1 97.81 66 THR B N 1
ATOM 3029 C CA . THR B 1 66 ? -7.262 -8.977 9.922 1 97.81 66 THR B CA 1
ATOM 3030 C C . THR B 1 66 ? -7.539 -9.484 8.508 1 97.81 66 THR B C 1
ATOM 3032 O O . THR B 1 66 ? -7.082 -10.562 8.133 1 97.81 66 THR B O 1
ATOM 3035 N N . GLN B 1 67 ? -8.25 -8.734 7.754 1 98.19 67 GLN B N 1
ATOM 3036 C CA . GLN B 1 67 ? -8.555 -9.125 6.383 1 98.19 67 GLN B CA 1
ATOM 3037 C C . GLN B 1 67 ? -7.277 -9.289 5.559 1 98.19 67 GLN B C 1
ATOM 3039 O O . GLN B 1 67 ? -7.156 -10.234 4.777 1 98.19 67 GLN B O 1
ATOM 3044 N N . THR B 1 68 ? -6.387 -8.344 5.738 1 98.25 68 THR B N 1
ATOM 3045 C CA . THR B 1 68 ? -5.145 -8.391 4.977 1 98.25 68 THR B CA 1
ATOM 3046 C C . THR B 1 68 ? -4.332 -9.633 5.336 1 98.25 68 THR B C 1
ATOM 3048 O O . THR B 1 68 ? -3.752 -10.273 4.461 1 98.25 68 THR B O 1
ATOM 3051 N N . MET B 1 69 ? -4.324 -10.031 6.566 1 97.44 69 MET B N 1
ATOM 3052 C CA . MET B 1 69 ? -3.629 -11.25 6.977 1 97.44 69 MET B CA 1
ATOM 3053 C C . MET B 1 69 ? -4.297 -12.484 6.383 1 97.44 69 MET B C 1
ATOM 3055 O O . MET B 1 69 ? -3.617 -13.414 5.934 1 97.44 69 MET B O 1
ATOM 3059 N N . MET B 1 70 ? -5.559 -12.461 6.375 1 97.06 70 MET B N 1
ATOM 3060 C CA . MET B 1 70 ? -6.293 -13.594 5.812 1 97.06 70 MET B CA 1
ATOM 3061 C C . MET B 1 70 ? -6.082 -13.68 4.305 1 97.06 70 MET B C 1
ATOM 3063 O O . MET B 1 70 ? -5.891 -14.766 3.764 1 97.06 70 MET B O 1
ATOM 3067 N N . ILE B 1 71 ? -6.133 -12.523 3.674 1 96.69 71 ILE B N 1
ATOM 3068 C CA . ILE B 1 71 ? -5.93 -12.484 2.229 1 96.69 71 ILE B CA 1
ATOM 3069 C C . ILE B 1 71 ? -4.504 -12.922 1.897 1 96.69 71 ILE B C 1
ATOM 3071 O O . ILE B 1 71 ? -4.273 -13.594 0.89 1 96.69 71 ILE B O 1
ATOM 3075 N N . THR B 1 72 ? -3.613 -12.516 2.74 1 96.38 72 THR B N 1
ATOM 3076 C CA . THR B 1 72 ? -2.236 -12.961 2.566 1 96.38 72 THR B CA 1
ATOM 3077 C C . THR B 1 72 ? -2.139 -14.477 2.689 1 96.38 72 THR B C 1
ATOM 3079 O O . THR B 1 72 ? -1.443 -15.125 1.903 1 96.38 72 THR B O 1
ATOM 3082 N N . ASN B 1 73 ? -2.805 -15.047 3.66 1 95.31 73 ASN B N 1
ATOM 3083 C CA . ASN B 1 73 ? -2.842 -16.5 3.809 1 95.31 73 ASN B CA 1
ATOM 3084 C C . ASN B 1 73 ? -3.461 -17.172 2.588 1 95.31 73 ASN B C 1
ATOM 3086 O O . ASN B 1 73 ? -2.977 -18.203 2.133 1 95.31 73 ASN B O 1
ATOM 3090 N N . SER B 1 74 ? -4.488 -16.594 2.107 1 94.19 74 SER B N 1
ATOM 3091 C CA . SER B 1 74 ? -5.125 -17.125 0.91 1 94.19 74 SER B CA 1
ATOM 3092 C C . SER B 1 74 ? -4.188 -17.062 -0.29 1 94.19 74 SER B C 1
ATOM 3094 O O . SER B 1 74 ? -4.109 -18.016 -1.075 1 94.19 74 SER B O 1
ATOM 3096 N N . ALA B 1 75 ? -3.539 -15.938 -0.449 1 94.5 75 ALA B N 1
ATOM 3097 C CA . ALA B 1 75 ? -2.57 -15.797 -1.533 1 94.5 75 ALA B CA 1
ATOM 3098 C C . ALA B 1 75 ? -1.461 -16.844 -1.415 1 94.5 75 ALA B C 1
ATOM 3100 O O . ALA B 1 75 ? -1.05 -17.438 -2.414 1 94.5 75 ALA B O 1
ATOM 3101 N N . PHE B 1 76 ? -1.054 -17.062 -0.185 1 92.44 76 PHE B N 1
ATOM 3102 C CA . PHE B 1 76 ? 0.008 -18.016 0.069 1 92.44 76 PHE B CA 1
ATOM 3103 C C . PHE B 1 76 ? -0.469 -19.438 -0.221 1 92.44 76 PHE B C 1
ATOM 3105 O O . PHE B 1 76 ? 0.273 -20.25 -0.787 1 92.44 76 PHE B O 1
ATOM 3112 N N . THR B 1 77 ? -1.638 -19.75 0.053 1 90.94 77 THR B N 1
ATOM 3113 C CA . THR B 1 77 ? -2.184 -21.094 -0.17 1 90.94 77 THR B CA 1
ATOM 3114 C C . THR B 1 77 ? -2.381 -21.344 -1.66 1 90.94 77 THR B C 1
ATOM 3116 O O . THR B 1 77 ? -2.107 -22.453 -2.145 1 90.94 77 THR B O 1
ATOM 3119 N N . VAL B 1 78 ? -2.77 -20.359 -2.371 1 90.31 78 VAL B N 1
ATOM 3120 C CA . VAL B 1 78 ? -3.092 -20.547 -3.783 1 90.31 78 VAL B CA 1
ATOM 3121 C C . VAL B 1 78 ? -1.816 -20.453 -4.621 1 90.31 78 VAL B C 1
ATOM 3123 O O . VAL B 1 78 ? -1.585 -21.281 -5.504 1 90.31 78 VAL B O 1
ATOM 3126 N N . PHE B 1 79 ? -0.998 -19.484 -4.305 1 92.12 79 PHE B N 1
ATOM 3127 C CA . PHE B 1 79 ? 0.121 -19.203 -5.195 1 92.12 79 PHE B CA 1
ATOM 3128 C C . PHE B 1 79 ? 1.44 -19.625 -4.559 1 92.12 79 PHE B C 1
ATOM 3130 O O . PHE B 1 79 ? 2.465 -19.703 -5.238 1 92.12 79 PHE B O 1
ATOM 3137 N N . GLY B 1 80 ? 1.425 -19.859 -3.291 1 90.25 80 GLY B N 1
ATOM 3138 C CA . GLY B 1 80 ? 2.615 -20.359 -2.619 1 90.25 80 GLY B CA 1
ATOM 3139 C C . GLY B 1 80 ? 2.658 -21.875 -2.529 1 90.25 80 GLY B C 1
ATOM 3140 O O . GLY B 1 80 ? 3.217 -22.531 -3.406 1 90.25 80 GLY B O 1
ATOM 3141 N N . SER B 1 81 ? 1.956 -22.406 -1.601 1 87.19 81 SER B N 1
ATOM 3142 C CA . SER B 1 81 ? 1.952 -23.844 -1.368 1 87.19 81 SER B CA 1
ATOM 3143 C C . SER B 1 81 ? 1.133 -24.578 -2.428 1 87.19 81 SER B C 1
ATOM 3145 O O . SER B 1 81 ? 1.423 -25.719 -2.76 1 87.19 81 SER B O 1
ATOM 3147 N N . GLY B 1 82 ? 0.177 -23.938 -2.973 1 85.5 82 GLY B N 1
ATOM 3148 C CA . GLY B 1 82 ? -0.703 -24.578 -3.939 1 85.5 82 GLY B CA 1
ATOM 3149 C C . GLY B 1 82 ? -0.339 -24.266 -5.379 1 85.5 82 GLY B C 1
ATOM 3150 O O . GLY B 1 82 ? -1.142 -24.469 -6.289 1 85.5 82 GLY B O 1
ATOM 3151 N N . TYR B 1 83 ? 0.812 -23.797 -5.562 1 86.62 83 TYR B N 1
ATOM 3152 C CA . TYR B 1 83 ? 1.236 -23.453 -6.918 1 86.62 83 TYR B CA 1
ATOM 3153 C C . TYR B 1 83 ? 1.178 -24.672 -7.828 1 86.62 83 TYR B C 1
ATOM 3155 O O . TYR B 1 83 ? 1.823 -25.688 -7.555 1 86.62 83 TYR B O 1
ATOM 3163 N N . GLY B 1 84 ? 0.361 -24.516 -8.836 1 83.19 84 GLY B N 1
ATOM 3164 C CA . GLY B 1 84 ? 0.214 -25.594 -9.805 1 83.19 84 GLY B CA 1
ATOM 3165 C C . GLY B 1 84 ? -0.853 -26.609 -9.414 1 83.19 84 GLY B C 1
ATOM 3166 O O . GLY B 1 84 ? -1.156 -27.516 -10.18 1 83.19 84 GLY B O 1
ATOM 3167 N N . GLN B 1 85 ? -1.351 -26.516 -8.234 1 82.69 85 GLN B N 1
ATOM 3168 C CA . GLN B 1 85 ? -2.422 -27.391 -7.781 1 82.69 85 GLN B CA 1
ATOM 3169 C C . GLN B 1 85 ? -3.781 -26.719 -7.887 1 82.69 85 GLN B C 1
ATOM 3171 O O . GLN B 1 85 ? -4.199 -26.016 -6.961 1 82.69 85 GLN B O 1
ATOM 3176 N N . PHE B 1 86 ? -4.438 -27.062 -8.945 1 80.12 86 PHE B N 1
ATOM 3177 C CA . PHE B 1 86 ? -5.695 -26.391 -9.242 1 80.12 86 PHE B CA 1
ATOM 3178 C C . PHE B 1 86 ? -6.742 -26.703 -8.18 1 80.12 86 PHE B C 1
ATOM 3180 O O . PHE B 1 86 ? -7.656 -25.922 -7.941 1 80.12 86 PHE B O 1
ATOM 3187 N N . ALA B 1 87 ? -6.578 -27.875 -7.559 1 78.81 87 ALA B N 1
ATOM 3188 C CA . ALA B 1 87 ? -7.512 -28.234 -6.492 1 78.81 87 ALA B CA 1
ATOM 3189 C C . ALA B 1 87 ? -7.469 -27.203 -5.363 1 78.81 87 ALA B C 1
ATOM 3191 O O . ALA B 1 87 ? -8.508 -26.859 -4.793 1 78.81 87 ALA B O 1
ATOM 3192 N N . ASP B 1 88 ? -6.305 -26.719 -5.117 1 80.94 88 ASP B N 1
ATOM 3193 C CA . ASP B 1 88 ? -6.152 -25.719 -4.062 1 80.94 88 ASP B CA 1
ATOM 3194 C C . ASP B 1 88 ? -6.691 -24.359 -4.504 1 80.94 88 ASP B C 1
ATOM 3196 O O . ASP B 1 88 ? -7.223 -23.609 -3.689 1 80.94 88 ASP B O 1
ATOM 3200 N N . PHE B 1 89 ? -6.605 -24.125 -5.758 1 82.44 89 PHE B N 1
ATOM 3201 C CA . PHE B 1 89 ? -7.156 -22.891 -6.305 1 82.44 89 PHE B CA 1
ATOM 3202 C C . PHE B 1 89 ? -8.68 -22.891 -6.211 1 82.44 89 PHE B C 1
ATOM 3204 O O . PHE B 1 89 ? -9.289 -21.844 -6.008 1 82.44 89 PHE B O 1
ATOM 3211 N N . ASN B 1 90 ? -9.203 -24.031 -6.289 1 82.69 90 ASN B N 1
ATOM 3212 C CA . ASN B 1 90 ? -10.656 -24.172 -6.332 1 82.69 90 ASN B CA 1
ATOM 3213 C C . ASN B 1 90 ? -11.258 -24.203 -4.934 1 82.69 90 ASN B C 1
ATOM 3215 O O . ASN B 1 90 ? -12.477 -24.094 -4.773 1 82.69 90 ASN B O 1
ATOM 3219 N N . LYS B 1 91 ? -10.445 -24.172 -3.941 1 86.75 91 LYS B N 1
ATOM 3220 C CA . LYS B 1 91 ? -10.938 -24.219 -2.568 1 86.75 91 LYS B CA 1
ATOM 3221 C C . LYS B 1 91 ? -11.297 -22.828 -2.074 1 86.75 91 LYS B C 1
ATOM 3223 O O . LYS B 1 91 ? -10.547 -21.875 -2.285 1 86.75 91 LYS B O 1
ATOM 3228 N N . VAL B 1 92 ? -12.438 -22.703 -1.432 1 86.69 92 VAL B N 1
ATOM 3229 C CA . VAL B 1 92 ? -12.883 -21.422 -0.889 1 86.69 92 VAL B CA 1
ATOM 3230 C C . VAL B 1 92 ? -12.055 -21.062 0.343 1 86.69 92 VAL B C 1
ATOM 3232 O O . VAL B 1 92 ? -11.711 -19.891 0.552 1 86.69 92 VAL B O 1
ATOM 3235 N N . ASP B 1 93 ? -11.742 -21.969 1.177 1 89.31 93 ASP B N 1
ATOM 3236 C CA . ASP B 1 93 ? -10.977 -21.781 2.408 1 89.31 93 ASP B CA 1
ATOM 3237 C C . ASP B 1 93 ? -11.461 -20.562 3.174 1 89.31 93 ASP B C 1
ATOM 3239 O O . ASP B 1 93 ? -12.633 -20.469 3.549 1 89.31 93 ASP B O 1
ATOM 3243 N N . LEU B 1 94 ? -10.633 -19.531 3.365 1 91.88 94 LEU B N 1
ATOM 3244 C CA . LEU B 1 94 ? -10.977 -18.375 4.18 1 91.88 94 LEU B CA 1
ATOM 3245 C C . LEU B 1 94 ? -11.664 -17.297 3.338 1 91.88 94 LEU B C 1
ATOM 3247 O O . LEU B 1 94 ? -12.125 -16.297 3.871 1 91.88 94 LEU B O 1
ATOM 3251 N N . ALA B 1 95 ? -11.859 -17.547 2.088 1 90.12 95 ALA B N 1
ATOM 3252 C CA . ALA B 1 95 ? -12.383 -16.547 1.168 1 90.12 95 ALA B CA 1
ATOM 3253 C C . ALA B 1 95 ? -13.82 -16.172 1.521 1 90.12 95 ALA B C 1
ATOM 3255 O O . ALA B 1 95 ? -14.273 -15.062 1.245 1 90.12 95 ALA B O 1
ATOM 3256 N N . TRP B 1 96 ? -14.555 -17.078 2.17 1 91.5 96 TRP B N 1
ATOM 3257 C CA . TRP B 1 96 ? -15.945 -16.828 2.547 1 91.5 96 TRP B CA 1
ATOM 3258 C C . TRP B 1 96 ? -16.031 -15.742 3.613 1 91.5 96 TRP B C 1
ATOM 3260 O O . TRP B 1 96 ? -17.016 -15 3.678 1 91.5 96 TRP B O 1
ATOM 3270 N N . PHE B 1 97 ? -15.023 -15.656 4.441 1 94.94 97 PHE B N 1
ATOM 3271 C CA . PHE B 1 97 ? -15.023 -14.727 5.562 1 94.94 97 PHE B CA 1
ATOM 3272 C C . PHE B 1 97 ? -14.281 -13.445 5.199 1 94.94 97 PHE B C 1
ATOM 3274 O O . PHE B 1 97 ? -14.766 -12.344 5.477 1 94.94 97 PHE B O 1
ATOM 3281 N N . GLU B 1 98 ? -13.164 -13.531 4.539 1 94.81 98 GLU B N 1
ATOM 3282 C CA . GLU B 1 98 ? -12.281 -12.391 4.305 1 94.81 98 GLU B CA 1
ATOM 3283 C C . GLU B 1 98 ? -12.867 -11.445 3.258 1 94.81 98 GLU B C 1
ATOM 3285 O O . GLU B 1 98 ? -12.602 -10.242 3.283 1 94.81 98 GLU B O 1
ATOM 3290 N N . VAL B 1 99 ? -13.68 -11.977 2.354 1 94.94 99 VAL B N 1
ATOM 3291 C CA . VAL B 1 99 ? -14.109 -11.109 1.264 1 94.94 99 VAL B CA 1
ATOM 3292 C C . VAL B 1 99 ? -15.523 -10.594 1.534 1 94.94 99 VAL B C 1
ATOM 3294 O O . VAL B 1 99 ? -15.703 -9.438 1.921 1 94.94 99 VAL B O 1
ATOM 3297 N N . PRO B 1 100 ? -16.531 -11.477 1.506 1 95.31 100 PRO B N 1
ATOM 3298 C CA . PRO B 1 100 ? -17.859 -10.883 1.632 1 95.31 100 PRO B CA 1
ATOM 3299 C C . PRO B 1 100 ? -18.156 -10.398 3.047 1 95.31 100 PRO B C 1
ATOM 3301 O O . PRO B 1 100 ? -18.688 -9.305 3.227 1 95.31 100 PRO B O 1
ATOM 3304 N N . ILE B 1 101 ? -17.797 -11.078 4.055 1 97.12 101 ILE B N 1
ATOM 3305 C CA . ILE B 1 101 ? -18.219 -10.773 5.418 1 97.12 101 ILE B CA 1
ATOM 3306 C C . ILE B 1 101 ? -17.469 -9.539 5.926 1 97.12 101 ILE B C 1
ATOM 3308 O O . ILE B 1 101 ? -18.094 -8.547 6.316 1 97.12 101 ILE B O 1
ATOM 3312 N N . ILE B 1 102 ? -16.172 -9.594 5.895 1 98 102 ILE B N 1
ATOM 3313 C CA . ILE B 1 102 ? -15.422 -8.453 6.402 1 98 102 ILE B CA 1
ATOM 3314 C C . ILE B 1 102 ? -15.711 -7.219 5.551 1 98 102 ILE B C 1
ATOM 3316 O O . ILE B 1 102 ? -15.875 -6.117 6.082 1 98 102 ILE B O 1
ATOM 3320 N N . THR B 1 103 ? -15.797 -7.402 4.254 1 98.06 103 THR B N 1
ATOM 3321 C CA . THR B 1 103 ? -16.094 -6.277 3.373 1 98.06 103 THR B CA 1
ATOM 3322 C C . THR B 1 103 ? -17.469 -5.695 3.691 1 98.06 103 THR B C 1
ATOM 3324 O O . THR B 1 103 ? -17.641 -4.477 3.736 1 98.06 103 THR B O 1
ATOM 3327 N N . GLY B 1 104 ? -18.438 -6.582 3.895 1 98.12 104 GLY B N 1
ATOM 3328 C CA . GLY B 1 104 ? -19.766 -6.117 4.258 1 98.12 104 GLY B CA 1
ATOM 3329 C C . GLY B 1 104 ? -19.781 -5.324 5.551 1 98.12 104 GLY B C 1
ATOM 3330 O O . GLY B 1 104 ? -20.469 -4.301 5.645 1 98.12 104 GLY B O 1
ATOM 3331 N N . ILE B 1 105 ? -19.047 -5.754 6.484 1 98.19 105 ILE B N 1
ATOM 3332 C CA . ILE B 1 105 ? -18.984 -5.086 7.777 1 98.19 105 ILE B CA 1
ATOM 3333 C C . ILE B 1 105 ? -18.312 -3.727 7.629 1 98.19 105 ILE B C 1
ATOM 3335 O O . ILE B 1 105 ? -18.812 -2.723 8.148 1 98.19 105 ILE B O 1
ATOM 3339 N N . VAL B 1 106 ? -17.219 -3.721 6.922 1 98.19 106 VAL B N 1
ATOM 3340 C CA . VAL B 1 106 ? -16.484 -2.473 6.734 1 98.19 106 VAL B CA 1
ATOM 3341 C C . VAL B 1 106 ? -17.344 -1.479 5.961 1 98.19 106 VAL B C 1
ATOM 3343 O O . VAL B 1 106 ? -17.406 -0.294 6.305 1 98.19 106 VAL B O 1
ATOM 3346 N N . ALA B 1 107 ? -18.016 -1.957 4.945 1 97.56 107 ALA B N 1
ATOM 3347 C CA . ALA B 1 107 ? -18.922 -1.098 4.176 1 97.56 107 ALA B CA 1
ATOM 3348 C C . ALA B 1 107 ? -20.031 -0.54 5.055 1 97.56 107 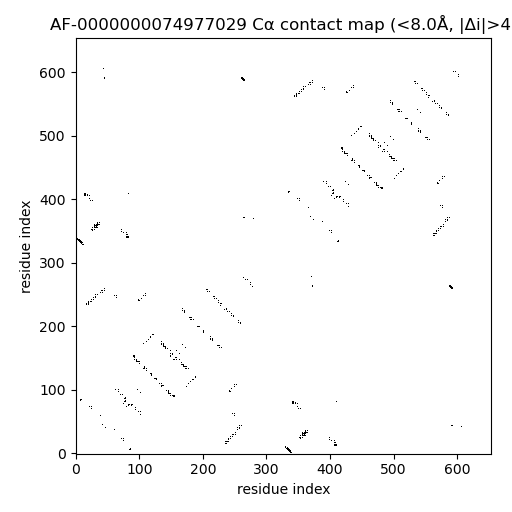ALA B C 1
ATOM 3350 O O . ALA B 1 107 ? -20.359 0.646 4.977 1 97.56 107 ALA B O 1
ATOM 3351 N N . PHE B 1 108 ? -20.562 -1.368 5.891 1 98.06 108 PHE B N 1
ATOM 3352 C CA . PHE B 1 108 ? -21.609 -0.944 6.805 1 98.06 108 PHE B CA 1
ATOM 3353 C C . PHE B 1 108 ? -21.109 0.161 7.73 1 98.06 108 PHE B C 1
ATOM 3355 O O . PHE B 1 108 ? -21.797 1.168 7.926 1 98.06 108 PHE B O 1
ATOM 3362 N N . ILE B 1 109 ? -19.938 -0.038 8.281 1 97.38 109 ILE B N 1
ATOM 3363 C CA . ILE B 1 109 ? -19.359 0.942 9.195 1 97.38 109 ILE B CA 1
ATOM 3364 C C . ILE B 1 109 ? -19.156 2.268 8.461 1 97.38 109 ILE B C 1
ATOM 3366 O O . ILE B 1 109 ? -19.484 3.332 8.984 1 97.38 109 ILE B O 1
ATOM 3370 N N . ALA B 1 110 ? -18.625 2.199 7.281 1 95.5 110 ALA B N 1
ATOM 3371 C CA . ALA B 1 110 ? -18.375 3.41 6.5 1 95.5 110 ALA B CA 1
ATOM 3372 C C . ALA B 1 110 ? -19.688 4.125 6.188 1 95.5 110 ALA B C 1
ATOM 3374 O O . ALA B 1 110 ? -19.797 5.348 6.336 1 95.5 110 ALA B O 1
ATOM 3375 N N . GLU B 1 111 ? -20.672 3.365 5.789 1 96 111 GLU B N 1
ATOM 3376 C CA . GLU B 1 111 ? -21.969 3.945 5.441 1 96 111 GLU B CA 1
ATOM 3377 C C . GLU B 1 111 ? -22.656 4.539 6.668 1 96 111 GLU B C 1
ATOM 3379 O O . GLU B 1 111 ? -23.281 5.594 6.582 1 96 111 GLU B O 1
ATOM 3384 N N . ALA B 1 112 ? -22.5 3.844 7.754 1 94.88 112 ALA B N 1
ATOM 3385 C CA . ALA B 1 112 ? -23.047 4.371 9 1 94.88 112 ALA B CA 1
ATOM 3386 C C . ALA B 1 112 ? -22.344 5.664 9.406 1 94.88 112 ALA B C 1
ATOM 3388 O O . ALA B 1 112 ? -22.984 6.59 9.914 1 94.88 112 ALA B O 1
ATOM 3389 N N . PHE B 1 113 ? -21.125 5.723 9.203 1 92.81 113 PHE B N 1
ATOM 3390 C CA . PHE B 1 113 ? -20.328 6.918 9.453 1 92.81 113 PHE B CA 1
ATOM 3391 C C . PHE B 1 113 ? -20.844 8.094 8.633 1 92.81 113 PHE B C 1
ATOM 3393 O O . PHE B 1 113 ? -21.047 9.188 9.164 1 92.81 113 PHE B O 1
ATOM 3400 N N . TYR B 1 114 ? -21.094 7.844 7.43 1 91.19 114 TYR B N 1
ATOM 3401 C CA . TYR B 1 114 ? -21.578 8.914 6.566 1 91.19 114 TYR B CA 1
ATOM 3402 C C . TYR B 1 114 ? -23.016 9.273 6.902 1 91.19 114 TYR B C 1
ATOM 3404 O O . TYR B 1 114 ? -23.422 10.438 6.809 1 91.19 114 TYR B O 1
ATOM 3412 N N . ALA B 1 115 ? -23.797 8.242 7.266 1 92.25 115 ALA B N 1
ATOM 3413 C CA . ALA B 1 115 ? -25.172 8.508 7.68 1 92.25 115 ALA B CA 1
ATOM 3414 C C . ALA B 1 115 ? -25.203 9.438 8.883 1 92.25 115 ALA B C 1
ATOM 3416 O O . ALA B 1 115 ? -26.031 10.359 8.938 1 92.25 115 ALA B O 1
ATOM 3417 N N . TYR B 1 116 ? -24.375 9.203 9.805 1 88.5 116 TYR B N 1
ATOM 3418 C CA . TYR B 1 116 ? -24.297 10.055 10.984 1 88.5 116 TYR B CA 1
ATOM 3419 C C . TYR B 1 116 ? -23.938 11.484 10.602 1 88.5 116 TYR B C 1
ATOM 3421 O O . TYR B 1 116 ? -24.547 12.438 11.094 1 88.5 116 TYR B O 1
ATOM 3429 N N . ARG B 1 117 ? -23.031 11.656 9.797 1 82.5 117 ARG B N 1
ATOM 3430 C CA . ARG B 1 117 ? -22.594 12.977 9.367 1 82.5 117 ARG B CA 1
ATOM 3431 C C . ARG B 1 117 ? -23.719 13.711 8.641 1 82.5 117 ARG B C 1
ATOM 3433 O O . ARG B 1 117 ? -23.875 14.93 8.797 1 82.5 117 ARG B O 1
ATOM 3440 N N . ILE B 1 118 ? -24.422 12.969 7.906 1 85.88 118 ILE B N 1
ATOM 3441 C CA . ILE B 1 118 ? -25.547 13.539 7.172 1 85.88 118 ILE B CA 1
ATOM 3442 C C . ILE B 1 118 ? -26.656 13.938 8.141 1 85.88 118 ILE B C 1
ATOM 3444 O O . ILE B 1 118 ? -27.312 14.961 7.953 1 85.88 118 ILE B O 1
ATOM 3448 N N . SER B 1 119 ? -26.844 13.156 9.133 1 87.94 119 SER B N 1
ATOM 3449 C CA . SER B 1 119 ? -27.859 13.484 10.125 1 87.94 119 SER B CA 1
ATOM 3450 C C . SER B 1 119 ? -27.531 14.797 10.836 1 87.94 119 SER B C 1
ATOM 3452 O O . SER B 1 119 ? -28.438 15.57 11.156 1 87.94 119 SER B O 1
ATOM 3454 N N . VAL B 1 120 ? -26.266 15.031 11.016 1 79.31 120 VAL B N 1
ATOM 3455 C CA . VAL B 1 120 ? -25.828 16.25 11.68 1 79.31 120 VAL B CA 1
ATOM 3456 C C . VAL B 1 120 ? -25.938 17.438 10.727 1 79.31 120 VAL B C 1
ATOM 3458 O O . VAL B 1 120 ? -26.391 18.516 11.117 1 79.31 120 VAL B O 1
ATOM 3461 N N . LEU B 1 121 ? -25.609 17.188 9.539 1 77.31 121 LEU B N 1
ATOM 3462 C CA . LEU B 1 121 ? -25.625 18.25 8.539 1 77.31 121 LEU B CA 1
ATOM 3463 C C . LEU B 1 121 ? -27.062 18.609 8.164 1 77.31 121 LEU B C 1
ATOM 3465 O O . LEU B 1 121 ? -27.391 19.797 8 1 77.31 121 LEU B O 1
ATOM 3469 N N . ALA B 1 122 ? -27.859 17.594 7.973 1 76.5 122 ALA B N 1
ATOM 3470 C CA . ALA B 1 122 ? -29.234 17.797 7.535 1 76.5 122 ALA B CA 1
ATOM 3471 C C . ALA B 1 122 ? -30.141 18.094 8.727 1 76.5 122 ALA B C 1
ATOM 3473 O O . ALA B 1 122 ? -31.281 18.547 8.547 1 76.5 122 ALA B O 1
ATOM 3474 N N . GLN B 1 123 ? -29.656 17.906 9.859 1 79.38 123 GLN B N 1
ATOM 3475 C CA . GLN B 1 123 ? -30.469 18.031 11.062 1 79.38 123 GLN B CA 1
ATOM 3476 C C . GLN B 1 123 ? -31.75 17.219 10.93 1 79.38 123 GLN B C 1
ATOM 3478 O O . GLN B 1 123 ? -32.844 17.688 11.305 1 79.38 123 GLN B O 1
ATOM 3483 N N . SER B 1 124 ? -31.75 16.234 10.086 1 80.94 124 SER B N 1
ATOM 3484 C CA . SER B 1 124 ? -32.875 15.328 9.883 1 80.94 124 SER B CA 1
ATOM 3485 C C . SER B 1 124 ? -32.438 13.875 9.992 1 80.94 124 SER B C 1
ATOM 3487 O O . SER B 1 124 ? -31.422 13.477 9.391 1 80.94 124 SER B O 1
ATOM 3489 N N . TYR B 1 125 ? -33.219 13.031 10.664 1 88.06 125 TYR B N 1
ATOM 3490 C CA . TYR B 1 125 ? -32.875 11.633 10.906 1 88.06 125 TYR B CA 1
ATOM 3491 C C . TYR B 1 125 ? -33.5 10.734 9.836 1 88.06 125 TYR B C 1
ATOM 3493 O O . TYR B 1 125 ? -33.094 9.578 9.695 1 88.06 125 TYR B O 1
ATOM 3501 N N . TRP B 1 126 ? -34.344 11.32 9.062 1 87.88 126 TRP B N 1
ATOM 3502 C CA . TRP B 1 126 ? -35.031 10.484 8.094 1 87.88 126 TRP B CA 1
ATOM 3503 C C . TRP B 1 126 ? -34.062 10.023 6.992 1 87.88 126 TRP B C 1
ATOM 3505 O O . TRP B 1 126 ? -34.031 8.844 6.645 1 87.88 126 TRP B O 1
ATOM 3515 N N . VAL B 1 127 ? -33.406 10.961 6.488 1 86.44 127 VAL B N 1
ATOM 3516 C CA . VAL B 1 127 ? -32.469 10.609 5.41 1 86.44 127 VAL B CA 1
ATOM 3517 C C . VAL B 1 127 ? -31.406 9.656 5.934 1 86.44 127 VAL B C 1
ATOM 3519 O O . VAL B 1 127 ? -31.078 8.656 5.281 1 86.44 127 VAL B O 1
ATOM 3522 N N . ALA B 1 128 ? -30.891 9.883 7.086 1 91.94 128 ALA B N 1
ATOM 3523 C CA . ALA B 1 128 ? -29.906 9.008 7.719 1 91.94 128 ALA B CA 1
ATOM 3524 C C . ALA B 1 128 ? -30.484 7.621 7.961 1 91.94 128 ALA B C 1
ATOM 3526 O O . ALA B 1 128 ? -29.781 6.613 7.816 1 91.94 128 ALA B O 1
ATOM 3527 N N . GLY B 1 129 ? -31.75 7.602 8.273 1 93.88 129 GLY B N 1
ATOM 3528 C CA . GLY B 1 129 ? -32.406 6.332 8.516 1 93.88 129 GLY B CA 1
ATOM 3529 C C . GLY B 1 129 ? -32.5 5.465 7.273 1 93.88 129 GLY B C 1
ATOM 3530 O O . GLY B 1 129 ? -32.281 4.254 7.34 1 93.88 129 GLY B O 1
ATOM 3531 N N . VAL B 1 130 ? -32.844 6.039 6.215 1 92.31 130 VAL B N 1
ATOM 3532 C CA . VAL B 1 130 ? -32.938 5.309 4.957 1 92.31 130 VAL B CA 1
ATOM 3533 C C . VAL B 1 130 ? -31.562 4.742 4.59 1 92.31 130 VAL B C 1
ATOM 3535 O O . VAL B 1 130 ? -31.469 3.59 4.16 1 92.31 130 VAL B O 1
ATOM 3538 N N . ILE B 1 131 ? -30.5 5.535 4.754 1 94.31 131 ILE B N 1
ATOM 3539 C CA . ILE B 1 131 ? -29.141 5.105 4.453 1 94.31 131 ILE B CA 1
ATOM 3540 C C . ILE B 1 131 ? -28.766 3.926 5.348 1 94.31 131 ILE B C 1
ATOM 3542 O O . ILE B 1 131 ? -28.203 2.932 4.875 1 94.31 131 ILE B O 1
ATOM 3546 N N . LEU B 1 132 ? -29.141 3.996 6.57 1 96.38 132 LEU B N 1
ATOM 3547 C CA . LEU B 1 132 ? -28.812 2.928 7.512 1 96.38 132 LEU B CA 1
ATOM 3548 C C . LEU B 1 132 ? -29.562 1.649 7.164 1 96.38 132 LEU B C 1
ATOM 3550 O O . LEU B 1 132 ? -29.047 0.547 7.328 1 96.38 132 LEU B O 1
ATOM 3554 N N . LEU B 1 133 ? -30.766 1.858 6.727 1 96.56 133 LEU B N 1
ATOM 3555 C CA . LEU B 1 133 ? -31.547 0.699 6.312 1 96.56 133 LEU B CA 1
ATOM 3556 C C . LEU B 1 133 ? -30.906 0.016 5.109 1 96.56 133 LEU B C 1
ATOM 3558 O O . LEU B 1 133 ? -30.75 -1.207 5.094 1 96.56 133 LEU B O 1
ATOM 3562 N N . LEU B 1 134 ? -30.578 0.734 4.156 1 96.44 134 LEU B N 1
ATOM 3563 C CA . LEU B 1 134 ? -29.922 0.185 2.979 1 96.44 134 LEU B CA 1
ATOM 3564 C C . LEU B 1 134 ? -28.578 -0.457 3.352 1 96.44 134 LEU B C 1
ATOM 3566 O O . LEU B 1 134 ? -28.219 -1.492 2.795 1 96.44 134 LEU B O 1
ATOM 3570 N N . ALA B 1 135 ? -27.859 0.197 4.25 1 97.94 135 ALA B N 1
ATOM 3571 C CA . ALA B 1 135 ? -26.594 -0.353 4.734 1 97.94 135 ALA B CA 1
ATOM 3572 C C . ALA B 1 135 ? -26.812 -1.707 5.406 1 97.94 135 ALA B C 1
ATOM 3574 O O . ALA B 1 135 ? -26 -2.621 5.242 1 97.94 135 ALA B O 1
ATOM 3575 N N . THR B 1 136 ? -27.859 -1.839 6.113 1 98.25 136 THR B N 1
ATOM 3576 C CA . THR B 1 136 ? -28.188 -3.102 6.77 1 98.25 136 THR B CA 1
ATOM 3577 C C . THR B 1 136 ? -28.531 -4.172 5.738 1 98.25 136 THR B C 1
ATOM 3579 O O . THR B 1 136 ? -28.156 -5.336 5.895 1 98.25 136 THR B O 1
ATOM 3582 N N . VAL B 1 137 ? -29.219 -3.76 4.738 1 97.56 137 VAL B N 1
ATOM 3583 C CA . VAL B 1 137 ? -29.594 -4.68 3.672 1 97.56 137 VAL B CA 1
ATOM 3584 C C . VAL B 1 137 ? -28.328 -5.199 2.975 1 97.56 137 VAL B C 1
ATOM 3586 O O . VAL B 1 137 ? -28.219 -6.402 2.719 1 97.56 137 VAL B O 1
ATOM 3589 N N . GLN B 1 138 ? -27.453 -4.301 2.639 1 97.88 138 GLN B N 1
ATOM 3590 C CA . GLN B 1 138 ? -26.234 -4.762 1.974 1 97.88 138 GLN B CA 1
ATOM 3591 C C . GLN B 1 138 ? -25.406 -5.652 2.896 1 97.88 138 GLN B C 1
ATOM 3593 O O . GLN B 1 138 ? -24.75 -6.586 2.439 1 97.88 138 GLN B O 1
ATOM 3598 N N . LEU B 1 139 ? -25.375 -5.375 4.191 1 98.5 139 LEU B N 1
ATOM 3599 C CA . LEU B 1 139 ? -24.688 -6.23 5.148 1 98.5 139 LEU B CA 1
ATOM 3600 C C . LEU B 1 139 ? -25.297 -7.625 5.18 1 98.5 139 LEU B C 1
ATOM 3602 O O . LEU B 1 139 ? -24.578 -8.625 5.188 1 98.5 139 LEU B O 1
ATOM 3606 N N . ALA B 1 140 ? -26.594 -7.629 5.188 1 98.19 140 ALA B N 1
ATOM 3607 C CA . ALA B 1 140 ? -27.281 -8.914 5.152 1 98.19 140 ALA B CA 1
ATOM 3608 C C . ALA B 1 140 ? -26.938 -9.688 3.885 1 98.19 140 ALA B C 1
ATOM 3610 O O . ALA B 1 140 ? -26.734 -10.906 3.928 1 98.19 140 ALA B O 1
ATOM 3611 N N . GLY B 1 141 ? -26.906 -9 2.807 1 97.38 141 GLY B N 1
ATOM 3612 C CA . GLY B 1 141 ? -26.5 -9.625 1.559 1 97.38 141 GLY B CA 1
ATOM 3613 C C . GLY B 1 141 ? -25.094 -10.164 1.598 1 97.38 141 GLY B C 1
ATOM 3614 O O . GLY B 1 141 ? -24.828 -11.266 1.11 1 97.38 141 GLY B O 1
ATOM 3615 N N . ALA B 1 142 ? -24.203 -9.406 2.182 1 97.81 142 ALA B N 1
ATOM 3616 C CA . ALA B 1 142 ? -22.812 -9.828 2.301 1 97.81 142 ALA B CA 1
ATOM 3617 C C . ALA B 1 142 ? -22.688 -11.055 3.201 1 97.81 142 ALA B C 1
ATOM 3619 O O . ALA B 1 142 ? -21.938 -11.984 2.887 1 97.81 142 ALA B O 1
ATOM 3620 N N . LEU B 1 143 ? -23.391 -11.023 4.281 1 97.88 143 LEU B N 1
ATOM 3621 C CA . LEU B 1 143 ? -23.375 -12.164 5.191 1 97.88 143 LEU B CA 1
ATOM 3622 C C . LEU B 1 143 ? -23.938 -13.414 4.512 1 97.88 143 LEU B C 1
ATOM 3624 O O . LEU B 1 143 ? -23.391 -14.5 4.648 1 97.88 143 LEU B O 1
ATOM 3628 N N . ALA B 1 144 ? -24.984 -13.258 3.795 1 96.69 144 ALA B N 1
ATOM 3629 C CA . ALA B 1 144 ? -25.562 -14.375 3.062 1 96.69 144 ALA B CA 1
ATOM 3630 C C . ALA B 1 144 ? -24.594 -14.922 2.021 1 96.69 144 ALA B C 1
ATOM 3632 O O . ALA B 1 144 ? -24.438 -16.141 1.882 1 96.69 144 ALA B O 1
ATOM 3633 N N . ALA B 1 145 ? -23.984 -14.023 1.333 1 94.06 145 ALA B N 1
ATOM 3634 C CA . ALA B 1 145 ? -23 -14.438 0.341 1 94.06 145 ALA B CA 1
ATOM 3635 C C . ALA B 1 145 ? -21.859 -15.219 0.992 1 94.06 145 ALA B C 1
ATOM 3637 O O . ALA B 1 145 ? -21.406 -16.219 0.446 1 94.06 145 ALA B O 1
ATOM 3638 N N . GLY B 1 146 ? -21.438 -14.75 2.166 1 94.94 146 GLY B N 1
ATOM 3639 C CA . GLY B 1 146 ? -20.391 -15.469 2.887 1 94.94 146 GLY B CA 1
ATOM 3640 C C . GLY B 1 146 ? -20.797 -16.859 3.307 1 94.94 146 GLY B C 1
ATOM 3641 O O . GLY B 1 146 ? -20.031 -17.812 3.16 1 94.94 146 GLY B O 1
ATOM 3642 N N . ILE B 1 147 ? -21.969 -17 3.766 1 94.75 147 ILE B N 1
ATOM 3643 C CA . ILE B 1 147 ? -22.484 -18.297 4.219 1 94.75 147 ILE B CA 1
ATOM 3644 C C . ILE B 1 147 ? -22.609 -19.234 3.029 1 94.75 147 ILE B C 1
ATOM 3646 O O . ILE B 1 147 ? -22.266 -20.422 3.127 1 94.75 147 ILE B O 1
ATOM 3650 N N . ILE B 1 148 ? -23.078 -18.719 1.937 1 93.12 148 ILE B N 1
ATOM 3651 C CA . ILE B 1 148 ? -23.219 -19.531 0.734 1 93.12 148 ILE B CA 1
ATOM 3652 C C . ILE B 1 148 ? -21.859 -20 0.257 1 93.12 148 ILE B C 1
ATOM 3654 O O . ILE B 1 148 ? -21.688 -21.172 -0.132 1 93.12 148 ILE B O 1
ATOM 3658 N N . LEU B 1 149 ? -20.922 -19.172 0.353 1 91.06 149 LEU B N 1
ATOM 3659 C CA . LEU B 1 149 ? -19.547 -19.531 -0.025 1 91.06 149 LEU B CA 1
ATOM 3660 C C . LEU B 1 149 ? -18.984 -20.594 0.908 1 91.06 149 LEU B C 1
ATOM 3662 O O . LEU B 1 149 ? -18.328 -21.531 0.458 1 91.06 149 LEU B O 1
ATOM 3666 N N . LYS B 1 150 ? -19.234 -20.469 2.123 1 91.56 150 LYS B N 1
ATOM 3667 C CA . LYS B 1 150 ? -18.734 -21.438 3.096 1 91.56 150 LYS B CA 1
ATOM 3668 C C . LYS B 1 150 ? -19.312 -22.828 2.838 1 91.56 150 LYS B C 1
ATOM 3670 O O . LYS B 1 150 ? -18.594 -23.828 2.916 1 91.56 150 LYS B O 1
ATOM 3675 N N . ARG B 1 151 ? -20.516 -22.859 2.434 1 90.88 151 ARG B N 1
ATOM 3676 C CA . ARG B 1 151 ? -21.203 -24.125 2.197 1 90.88 151 ARG B CA 1
ATOM 3677 C C . ARG B 1 151 ? -20.766 -24.75 0.877 1 90.88 151 ARG B C 1
ATOM 3679 O O . ARG B 1 151 ? -20.75 -25.969 0.738 1 90.88 151 ARG B O 1
ATOM 3686 N N . ALA B 1 152 ? -20.391 -23.969 -0.102 1 86.62 152 ALA B N 1
ATOM 3687 C CA . ALA B 1 152 ? -19.969 -24.469 -1.409 1 86.62 152 ALA B CA 1
ATOM 3688 C C . ALA B 1 152 ? -18.641 -25.188 -1.319 1 86.62 152 ALA B C 1
ATOM 3690 O O . ALA B 1 152 ? -18.359 -26.109 -2.1 1 86.62 152 ALA B O 1
ATOM 3691 N N . VAL B 1 153 ? -17.75 -24.922 -0.415 1 82.62 153 VAL B N 1
ATOM 3692 C CA . VAL B 1 153 ? -16.438 -25.5 -0.152 1 82.62 153 VAL B CA 1
ATOM 3693 C C . VAL B 1 153 ? -15.523 -25.281 -1.356 1 82.62 153 VAL B C 1
ATOM 3695 O O . VAL B 1 153 ? -14.328 -25 -1.198 1 82.62 153 VAL B O 1
ATOM 3698 N N . LEU B 1 154 ? -16.125 -25.422 -2.625 1 82.12 154 LEU B N 1
ATOM 3699 C CA . LEU B 1 154 ? -15.391 -25.203 -3.865 1 82.12 154 LEU B CA 1
ATOM 3700 C C . LEU B 1 154 ? -16.016 -24.062 -4.672 1 82.12 154 LEU B C 1
ATOM 3702 O O . LEU B 1 154 ? -17.234 -23.938 -4.75 1 82.12 154 LEU B O 1
ATOM 3706 N N . PHE B 1 155 ? -15.125 -23.266 -5.281 1 80.31 155 PHE B N 1
ATOM 3707 C CA . PHE B 1 155 ? -15.602 -22.172 -6.121 1 80.31 155 PHE B CA 1
ATOM 3708 C C . PHE B 1 155 ? -16.391 -22.719 -7.312 1 80.31 155 PHE B C 1
ATOM 3710 O O . PHE B 1 155 ? -17.328 -22.078 -7.781 1 80.31 155 PHE B O 1
ATOM 3717 N N . SER B 1 156 ? -16.016 -23.797 -7.801 1 75.25 156 SER B N 1
ATOM 3718 C CA . SER B 1 156 ? -16.688 -24.391 -8.961 1 75.25 156 SER B CA 1
ATOM 3719 C C . SER B 1 156 ? -18.125 -24.766 -8.648 1 75.25 156 SER B C 1
ATOM 3721 O O . SER B 1 156 ? -18.953 -24.891 -9.555 1 75.25 156 SER B O 1
ATOM 3723 N N . HIS B 1 157 ? -18.391 -24.797 -7.336 1 73.75 157 HIS B N 1
ATOM 3724 C CA . HIS B 1 157 ? -19.75 -25.156 -6.938 1 73.75 157 HIS B CA 1
ATOM 3725 C C . HIS B 1 157 ? -20.609 -23.906 -6.723 1 73.75 157 HIS B C 1
ATOM 3727 O O . HIS B 1 157 ? -21.812 -24.016 -6.461 1 73.75 157 HIS B O 1
ATOM 3733 N N . LEU B 1 158 ? -19.953 -22.734 -6.703 1 67.62 158 LEU B N 1
ATOM 3734 C CA . LEU B 1 158 ? -20.641 -21.484 -6.383 1 67.62 158 LEU B CA 1
ATOM 3735 C C . LEU B 1 158 ? -21.547 -21.047 -7.531 1 67.62 158 LEU B C 1
ATOM 3737 O O . LEU B 1 158 ? -22.5 -20.312 -7.324 1 67.62 158 LEU B O 1
ATOM 3741 N N . LEU B 1 159 ? -21.297 -21.375 -8.797 1 58.72 159 LEU B N 1
ATOM 3742 C CA . LEU B 1 159 ? -21.938 -20.75 -9.953 1 58.72 159 LEU B CA 1
ATOM 3743 C C . LEU B 1 159 ? -23.453 -20.953 -9.898 1 58.72 159 LEU B C 1
ATOM 3745 O O . LEU B 1 159 ? -24.141 -20.703 -10.891 1 58.72 159 LEU B O 1
ATOM 3749 N N . GLY B 1 160 ? -23.891 -20.984 -8.68 1 65 160 GLY B N 1
ATOM 3750 C CA . GLY B 1 160 ? -25.328 -21.109 -8.75 1 65 160 GLY B CA 1
ATOM 3751 C C . GLY B 1 160 ? -26.062 -19.797 -8.5 1 65 160 GLY B C 1
ATOM 3752 O O . GLY B 1 160 ? -25.422 -18.766 -8.258 1 65 160 GLY B O 1
ATOM 3753 N N . ARG B 1 161 ? -27.297 -19.672 -8.898 1 76.06 161 ARG B N 1
ATOM 3754 C CA . ARG B 1 161 ? -28.234 -18.562 -8.812 1 76.06 161 ARG B CA 1
ATOM 3755 C C . ARG B 1 161 ? -28.266 -17.984 -7.406 1 76.06 161 ARG B C 1
ATOM 3757 O O . ARG B 1 161 ? -28.391 -16.766 -7.238 1 76.06 161 ARG B O 1
ATOM 3764 N N . SER B 1 162 ? -27.906 -18.75 -6.406 1 82.69 162 SER B N 1
ATOM 3765 C CA . SER B 1 162 ? -28.031 -18.281 -5.027 1 82.69 162 SER B CA 1
ATOM 3766 C C . SER B 1 162 ? -26.906 -17.312 -4.672 1 82.69 162 SER B C 1
ATOM 3768 O O . SER B 1 162 ? -27.156 -16.297 -4.016 1 82.69 162 SER B O 1
ATOM 3770 N N . TYR B 1 163 ? -25.75 -17.531 -5.09 1 86.44 163 TYR B N 1
ATOM 3771 C CA . TYR B 1 163 ? -24.641 -16.625 -4.805 1 86.44 163 TYR B CA 1
ATOM 3772 C C . TYR B 1 163 ? -24.812 -15.312 -5.566 1 86.44 163 TYR B C 1
ATOM 3774 O O . TYR B 1 163 ? -24.547 -14.234 -5.02 1 86.44 163 TYR B O 1
ATOM 3782 N N . SER B 1 164 ? -25.281 -15.445 -6.758 1 85.94 164 SER B N 1
ATOM 3783 C CA . SER B 1 164 ? -25.438 -14.242 -7.578 1 85.94 164 SER B CA 1
ATOM 3784 C C . SER B 1 164 ? -26.469 -13.297 -6.969 1 85.94 164 SER B C 1
ATOM 3786 O O . SER B 1 164 ? -26.281 -12.078 -7.008 1 85.94 164 SER B O 1
ATOM 3788 N N . ILE B 1 165 ? -27.469 -13.797 -6.414 1 89.69 165 ILE B N 1
ATOM 3789 C CA . ILE B 1 165 ? -28.5 -12.977 -5.801 1 89.69 165 ILE B CA 1
ATOM 3790 C C . ILE B 1 165 ? -27.953 -12.312 -4.543 1 89.69 165 ILE B C 1
ATOM 3792 O O . ILE B 1 165 ? -28.109 -11.102 -4.359 1 89.69 165 ILE B O 1
ATOM 3796 N N . SER B 1 166 ? -27.375 -13.094 -3.707 1 92.75 166 SER B N 1
ATOM 3797 C CA . SER B 1 166 ? -26.844 -12.539 -2.465 1 92.75 166 SER B CA 1
ATOM 3798 C C . SER B 1 166 ? -25.75 -11.516 -2.738 1 92.75 166 SER B C 1
ATOM 3800 O O . SER B 1 166 ? -25.719 -10.453 -2.119 1 92.75 166 SER B O 1
ATOM 3802 N N . ALA B 1 167 ? -24.859 -11.844 -3.664 1 92.12 167 ALA B N 1
ATOM 3803 C CA . ALA B 1 167 ? -23.812 -10.906 -4.055 1 92.12 167 ALA B CA 1
ATOM 3804 C C . ALA B 1 167 ? -24.406 -9.656 -4.695 1 92.12 167 ALA B C 1
ATOM 3806 O O . ALA B 1 167 ? -23.875 -8.555 -4.535 1 92.12 167 ALA B O 1
ATOM 3807 N N . GLY B 1 168 ? -25.484 -9.867 -5.402 1 92.69 168 GLY B N 1
ATOM 3808 C CA . GLY B 1 168 ? -26.188 -8.734 -5.98 1 92.69 168 GLY B CA 1
ATOM 3809 C C . GLY B 1 168 ? -26.766 -7.797 -4.938 1 92.69 168 GLY B C 1
ATOM 3810 O O . GLY B 1 168 ? -26.656 -6.578 -5.062 1 92.69 168 GLY B O 1
ATOM 3811 N N . ILE B 1 169 ? -27.312 -8.344 -3.955 1 95.12 169 ILE B N 1
ATOM 3812 C CA . ILE B 1 169 ? -27.875 -7.559 -2.861 1 95.12 169 ILE B CA 1
ATOM 3813 C C . ILE B 1 169 ? -26.75 -6.84 -2.121 1 95.12 169 ILE B C 1
ATOM 3815 O O . ILE B 1 169 ? -26.875 -5.664 -1.774 1 95.12 169 ILE B O 1
ATOM 3819 N N . TRP B 1 170 ? -25.672 -7.516 -1.91 1 96.88 170 TRP B N 1
ATOM 3820 C CA . TRP B 1 170 ? -24.5 -6.961 -1.243 1 96.88 170 TRP B CA 1
ATOM 3821 C C . TRP B 1 170 ? -23.922 -5.797 -2.041 1 96.88 170 TRP B C 1
ATOM 3823 O O . TRP B 1 170 ? -23.969 -4.648 -1.597 1 96.88 170 TRP B O 1
ATOM 3833 N N . ASN B 1 171 ? -23.531 -6.043 -3.246 1 95.75 171 ASN B N 1
ATOM 3834 C CA . ASN B 1 171 ? -22.859 -5.035 -4.059 1 95.75 171 ASN B CA 1
ATOM 3835 C C . ASN B 1 171 ? -23.828 -3.982 -4.57 1 95.75 171 ASN B C 1
ATOM 3837 O O . ASN B 1 171 ? -23.516 -2.791 -4.582 1 95.75 171 ASN B O 1
ATOM 3841 N N . GLY B 1 172 ? -24.969 -4.434 -4.996 1 95 172 GLY B N 1
ATOM 3842 C CA . GLY B 1 172 ? -25.984 -3.486 -5.426 1 95 172 GLY B CA 1
ATOM 3843 C C . GLY B 1 172 ? -26.469 -2.584 -4.305 1 95 172 GLY B C 1
ATOM 3844 O O . GLY B 1 172 ? -26.641 -1.379 -4.504 1 95 172 GLY B O 1
ATOM 3845 N N . GLY B 1 173 ? -26.688 -3.188 -3.201 1 96 173 GLY B N 1
ATOM 3846 C CA . GLY B 1 173 ? -27.078 -2.4 -2.039 1 96 173 GLY B CA 1
ATOM 3847 C C . GLY B 1 173 ? -26 -1.403 -1.623 1 96 173 GLY B C 1
ATOM 3848 O O . GLY B 1 173 ? -26.328 -0.265 -1.268 1 96 173 GLY B O 1
ATOM 3849 N N . SER B 1 174 ? -24.781 -1.836 -1.606 1 96.25 174 SER B N 1
ATOM 3850 C CA . SER B 1 174 ? -23.672 -0.948 -1.269 1 96.25 174 SER B CA 1
ATOM 3851 C C . SER B 1 174 ? -23.594 0.226 -2.238 1 96.25 174 SER B C 1
ATOM 3853 O O . SER B 1 174 ? -23.469 1.378 -1.818 1 96.25 174 SER B O 1
ATOM 3855 N N . ALA B 1 175 ? -23.656 -0.116 -3.496 1 95.44 175 ALA B N 1
ATOM 3856 C CA . ALA B 1 175 ? -23.578 0.931 -4.512 1 95.44 175 ALA B CA 1
ATOM 3857 C C . ALA B 1 175 ? -24.734 1.924 -4.359 1 95.44 175 ALA B C 1
ATOM 3859 O O . ALA B 1 175 ? -24.531 3.137 -4.438 1 95.44 175 ALA B O 1
ATOM 3860 N N . ALA B 1 176 ? -25.875 1.42 -4.18 1 94.94 176 ALA B N 1
ATOM 3861 C CA . ALA B 1 176 ? -27.047 2.277 -4.004 1 94.94 176 ALA B CA 1
ATOM 3862 C C . ALA B 1 176 ? -26.875 3.201 -2.801 1 94.94 176 ALA B C 1
ATOM 3864 O O . ALA B 1 176 ? -27.172 4.395 -2.879 1 94.94 176 ALA B O 1
ATOM 3865 N N . CYS B 1 177 ? -26.453 2.646 -1.75 1 95.19 177 CYS B N 1
ATOM 3866 C CA . CYS B 1 177 ? -26.219 3.422 -0.538 1 95.19 177 CYS B CA 1
ATOM 3867 C C . CYS B 1 177 ? -25.203 4.535 -0.795 1 95.19 177 CYS B C 1
ATOM 3869 O O . CYS B 1 177 ? -25.438 5.688 -0.432 1 95.19 177 CYS B O 1
ATOM 3871 N N . ASP B 1 178 ? -24.141 4.223 -1.429 1 94.62 178 ASP B N 1
ATOM 3872 C CA . ASP B 1 178 ? -23.078 5.191 -1.702 1 94.62 178 ASP B CA 1
ATOM 3873 C C . ASP B 1 178 ? -23.578 6.301 -2.625 1 94.62 178 ASP B C 1
ATOM 3875 O O . ASP B 1 178 ? -23.234 7.473 -2.434 1 94.62 178 ASP B O 1
ATOM 3879 N N . VAL B 1 179 ? -24.375 5.902 -3.557 1 91.25 179 VAL B N 1
ATOM 3880 C CA . VAL B 1 179 ? -24.922 6.883 -4.484 1 91.25 179 VAL B CA 1
ATOM 3881 C C . VAL B 1 179 ? -25.844 7.836 -3.736 1 91.25 179 VAL B C 1
ATOM 3883 O O . VAL B 1 179 ? -25.781 9.055 -3.93 1 91.25 179 VAL B O 1
ATOM 3886 N N . ILE B 1 180 ? -26.641 7.344 -2.908 1 92.06 180 ILE B N 1
ATOM 3887 C CA . ILE B 1 180 ? -27.547 8.164 -2.129 1 92.06 180 ILE B CA 1
ATOM 3888 C C . ILE B 1 180 ? -26.766 9.117 -1.231 1 92.06 180 ILE B C 1
ATOM 3890 O O . ILE B 1 180 ? -27.078 10.305 -1.136 1 92.06 180 ILE B O 1
ATOM 3894 N N . ILE B 1 181 ? -25.766 8.633 -0.604 1 91.69 181 ILE B N 1
ATOM 3895 C CA . ILE B 1 181 ? -24.922 9.453 0.254 1 91.69 181 ILE B CA 1
ATOM 3896 C C . ILE B 1 181 ? -24.297 10.594 -0.562 1 91.69 181 ILE B C 1
ATOM 3898 O O . ILE B 1 181 ? -24.344 11.75 -0.152 1 91.69 181 ILE B O 1
ATOM 3902 N N . ALA B 1 182 ? -23.781 10.242 -1.724 1 87.5 182 ALA B N 1
ATOM 3903 C CA . ALA B 1 182 ? -23.141 11.242 -2.574 1 87.5 182 ALA B CA 1
ATOM 3904 C C . ALA B 1 182 ? -24.156 12.297 -3.031 1 87.5 182 ALA B C 1
ATOM 3906 O O . ALA B 1 182 ? -23.859 13.492 -3.012 1 87.5 182 ALA B O 1
ATOM 3907 N N . VAL B 1 183 ? -25.328 11.867 -3.363 1 86.56 183 VAL B N 1
ATOM 3908 C CA . VAL B 1 183 ? -26.359 12.766 -3.863 1 86.56 183 VAL B CA 1
ATOM 3909 C C . VAL B 1 183 ? -26.828 13.688 -2.74 1 86.56 183 VAL B C 1
ATOM 3911 O O . VAL B 1 183 ? -26.969 14.898 -2.934 1 86.56 183 VAL B O 1
ATOM 3914 N N . VAL B 1 184 ? -27.047 13.172 -1.6 1 86.88 184 VAL B N 1
ATOM 3915 C CA . VAL B 1 184 ? -27.5 13.953 -0.457 1 86.88 184 VAL B CA 1
ATOM 3916 C C . VAL B 1 184 ? -26.422 14.953 -0.044 1 86.88 184 VAL B C 1
ATOM 3918 O O . VAL B 1 184 ? -26.719 16.125 0.227 1 86.88 184 VAL B O 1
ATOM 3921 N N . MET B 1 185 ? -25.234 14.469 0.014 1 84.44 185 MET B N 1
ATOM 3922 C CA . MET B 1 185 ? -24.141 15.352 0.367 1 84.44 185 MET B CA 1
ATOM 3923 C C . MET B 1 185 ? -23.984 16.469 -0.659 1 84.44 185 MET B C 1
ATOM 3925 O O . MET B 1 185 ? -23.688 17.609 -0.302 1 84.44 185 MET B O 1
ATOM 3929 N N . THR B 1 186 ? -24.125 16.141 -1.893 1 80.44 186 THR B N 1
ATOM 3930 C CA . THR B 1 186 ? -24.062 17.141 -2.953 1 80.44 186 THR B CA 1
ATOM 3931 C C . THR B 1 186 ? -25.172 18.188 -2.779 1 80.44 186 THR B C 1
ATOM 3933 O O . THR B 1 186 ? -24.938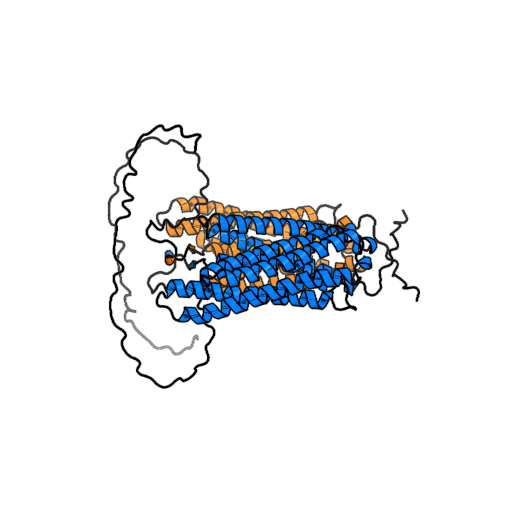 19.391 -2.959 1 80.44 186 THR B O 1
ATOM 3936 N N . TYR B 1 187 ? -26.297 17.75 -2.447 1 82.81 187 TYR B N 1
ATOM 3937 C CA . TYR B 1 187 ? -27.422 18.641 -2.207 1 82.81 187 TYR B CA 1
ATOM 3938 C C . TYR B 1 187 ? -27.109 19.625 -1.096 1 82.81 187 TYR B C 1
ATOM 3940 O O . TYR B 1 187 ? -27.344 20.828 -1.244 1 82.81 187 TYR B O 1
ATOM 3948 N N . TYR B 1 188 ? -26.516 19.234 -0.046 1 78.88 188 TYR B N 1
ATOM 3949 C CA . TYR B 1 188 ? -26.203 20.109 1.085 1 78.88 188 TYR B CA 1
ATOM 3950 C C . TYR B 1 188 ? -25.016 21 0.779 1 78.88 188 TYR B C 1
ATOM 3952 O O . TYR B 1 188 ? -24.922 22.125 1.292 1 78.88 188 TYR B O 1
ATOM 3960 N N . LEU B 1 189 ? -24.109 20.5 0.003 1 76.12 189 LEU B N 1
ATOM 3961 C CA . LEU B 1 189 ? -23.016 21.344 -0.452 1 76.12 189 LEU B CA 1
ATOM 3962 C C . LEU B 1 189 ? -23.531 22.547 -1.246 1 76.12 189 LEU B C 1
ATOM 3964 O O . LEU B 1 189 ? -23.047 23.656 -1.08 1 76.12 189 LEU B O 1
ATOM 3968 N N . LEU B 1 190 ? -24.5 22.375 -1.993 1 75.19 190 LEU B N 1
ATOM 3969 C CA . LEU B 1 190 ? -25.078 23.406 -2.826 1 75.19 190 LEU B CA 1
ATOM 3970 C C . LEU B 1 190 ? -25.906 24.375 -1.984 1 75.19 190 LEU B C 1
ATOM 3972 O O . LEU B 1 190 ? -25.938 25.578 -2.262 1 75.19 190 LEU B O 1
ATOM 3976 N N . LYS B 1 191 ? -26.375 23.938 -0.959 1 74 191 LYS B N 1
ATOM 3977 C CA . LYS B 1 191 ? -27.219 24.766 -0.09 1 74 191 LYS B CA 1
ATOM 3978 C C . LYS B 1 191 ? -26.375 25.594 0.866 1 74 191 LYS B C 1
ATOM 3980 O O . LYS B 1 191 ? -26.734 26.719 1.198 1 74 191 LYS B O 1
ATOM 3985 N N . ARG B 1 192 ? -25.312 25.078 1.479 1 66.31 192 ARG B N 1
ATOM 3986 C CA . ARG B 1 192 ? -24.469 25.766 2.469 1 66.31 192 ARG B CA 1
ATOM 3987 C C . ARG B 1 192 ? -23.562 26.781 1.807 1 66.31 192 ARG B C 1
ATOM 3989 O O . ARG B 1 192 ? -23.062 27.703 2.469 1 66.31 192 ARG B O 1
ATOM 3996 N N . GLY B 1 193 ? -23.016 26.734 0.562 1 57.94 193 GLY B N 1
ATOM 3997 C CA . GLY B 1 193 ? -22.266 27.812 -0.076 1 57.94 193 GLY B CA 1
ATOM 3998 C C . GLY B 1 193 ? -22.859 29.188 0.171 1 57.94 193 GLY B C 1
ATOM 3999 O O . GLY B 1 193 ? -22.219 30.203 -0.073 1 57.94 193 GLY B O 1
ATOM 4000 N N . SER B 1 194 ? -23.969 29.266 0.781 1 52.97 194 SER B N 1
ATOM 4001 C CA . SER B 1 194 ? -24.625 30.562 0.885 1 52.97 194 SER B CA 1
ATOM 4002 C C . SER B 1 194 ? -24.422 31.172 2.27 1 52.97 194 SER B C 1
ATOM 4004 O O . SER B 1 194 ? -24.812 32.312 2.508 1 52.97 194 SER B O 1
ATOM 4006 N N . GLY B 1 195 ? -23.703 30.469 3.164 1 51.97 195 GLY B N 1
ATOM 4007 C CA . GLY B 1 195 ? -23.781 31.062 4.492 1 51.97 195 GLY B CA 1
ATOM 4008 C C . GLY B 1 195 ? -22.531 31.828 4.875 1 51.97 195 GLY B C 1
ATOM 4009 O O . GLY B 1 195 ? -21.531 31.781 4.16 1 51.97 195 GLY B O 1
ATOM 4010 N N . THR B 1 196 ? -22.516 32.75 5.988 1 49.09 196 THR B N 1
ATOM 4011 C CA . THR B 1 196 ? -21.688 33.812 6.484 1 49.09 196 THR B CA 1
ATOM 4012 C C . THR B 1 196 ? -20.391 33.281 7.078 1 49.09 196 THR B C 1
ATOM 4014 O O . THR B 1 196 ? -19.406 34.031 7.246 1 49.09 196 THR B O 1
ATOM 4017 N N . MET B 1 197 ? -20.375 32.031 7.738 1 55.22 197 MET B N 1
ATOM 4018 C CA . MET B 1 197 ? -19.125 31.609 8.391 1 55.22 197 MET B CA 1
ATOM 4019 C C . MET B 1 197 ? -18.219 30.906 7.402 1 55.22 197 MET B C 1
ATOM 4021 O O . MET B 1 197 ? -18.297 29.688 7.238 1 55.22 197 MET B O 1
ATOM 4025 N N . LYS B 1 198 ? -17.312 31.672 6.883 1 58.53 198 LYS B N 1
ATOM 4026 C CA . LYS B 1 198 ? -16.547 31.328 5.684 1 58.53 198 LYS B CA 1
ATOM 4027 C C . LYS B 1 198 ? -15.609 30.156 5.949 1 58.53 198 LYS B C 1
ATOM 4029 O O . LYS B 1 198 ? -15.531 29.234 5.148 1 58.53 198 LYS B O 1
ATOM 4034 N N . GLU B 1 199 ? -14.961 30.156 7.223 1 60.53 199 GLU B N 1
ATOM 4035 C CA . GLU B 1 199 ? -13.945 29.125 7.465 1 60.53 199 GLU B CA 1
ATOM 4036 C C . GLU B 1 199 ? -14.586 27.766 7.688 1 60.53 199 GLU B C 1
ATOM 4038 O O . GLU B 1 199 ? -14.125 26.75 7.133 1 60.53 199 GLU B O 1
ATOM 4043 N N . THR B 1 200 ? -15.602 27.781 8.562 1 63 200 THR B N 1
ATOM 4044 C CA . THR B 1 200 ? -16.344 26.547 8.812 1 63 200 THR B CA 1
ATOM 4045 C C . THR B 1 200 ? -17.031 26.062 7.539 1 63 200 THR B C 1
ATOM 4047 O O . THR B 1 200 ? -17.047 24.859 7.266 1 63 200 THR B O 1
ATOM 4050 N N . ASN B 1 201 ? -17.281 27.062 6.742 1 71.56 201 ASN B N 1
ATOM 4051 C CA . ASN B 1 201 ? -17.953 26.703 5.496 1 71.56 201 ASN B CA 1
ATOM 4052 C C . ASN B 1 201 ? -16.969 26.094 4.488 1 71.56 201 ASN B C 1
ATOM 4054 O O . ASN B 1 201 ? -17.312 25.172 3.752 1 71.56 201 ASN B O 1
ATOM 4058 N N . ALA B 1 202 ? -15.719 26.625 4.617 1 72.56 202 ALA B N 1
ATOM 4059 C CA . ALA B 1 202 ? -14.719 26.094 3.693 1 72.56 202 ALA B CA 1
ATOM 4060 C C . ALA B 1 202 ? -14.344 24.656 4.055 1 72.56 202 ALA B C 1
ATOM 4062 O O . ALA B 1 202 ? -14.195 23.812 3.17 1 72.56 202 ALA B O 1
ATOM 4063 N N . LEU B 1 203 ? -14.227 24.438 5.266 1 73.12 203 LEU B N 1
ATOM 4064 C CA . LEU B 1 203 ? -13.914 23.078 5.73 1 73.12 203 LEU B CA 1
ATOM 4065 C C . LEU B 1 203 ? -15.055 22.125 5.426 1 73.12 203 LEU B C 1
ATOM 4067 O O . LEU B 1 203 ? -14.82 21 4.973 1 73.12 203 LEU B O 1
ATOM 4071 N N . LEU B 1 204 ? -16.172 22.656 5.691 1 73.69 204 LEU B N 1
ATOM 4072 C CA . LEU B 1 204 ? -17.344 21.828 5.434 1 73.69 204 LEU B CA 1
ATOM 4073 C C . LEU B 1 204 ? -17.469 21.5 3.947 1 73.69 204 LEU B C 1
ATOM 4075 O O . LEU B 1 204 ? -17.766 20.359 3.58 1 73.69 204 LEU B O 1
ATOM 4079 N N . LYS B 1 205 ? -17.203 22.453 3.15 1 77.19 205 LYS B N 1
ATOM 4080 C CA . LYS B 1 205 ? -17.234 22.219 1.709 1 77.19 205 LYS B CA 1
ATOM 4081 C C . LYS B 1 205 ? -16.188 21.203 1.287 1 77.19 205 LYS B C 1
ATOM 4083 O O . LYS B 1 205 ? -16.453 20.344 0.444 1 77.19 205 LYS B O 1
ATOM 4088 N N . ARG B 1 206 ? -15.102 21.281 1.916 1 78.56 206 ARG B N 1
ATOM 4089 C CA . ARG B 1 206 ? -14.031 20.328 1.613 1 78.56 206 ARG B CA 1
ATOM 4090 C C . ARG B 1 206 ? -14.43 18.922 2.012 1 78.56 206 ARG B C 1
ATOM 4092 O O . ARG B 1 206 ? -14.25 17.984 1.233 1 78.56 206 ARG B O 1
ATOM 4099 N N . VAL B 1 207 ? -14.953 18.812 3.109 1 73.88 207 VAL B N 1
ATOM 4100 C CA . VAL B 1 207 ? -15.375 17.516 3.607 1 73.88 207 VAL B CA 1
ATOM 4101 C C . VAL B 1 207 ? -16.484 16.953 2.715 1 73.88 207 VAL B C 1
ATOM 4103 O O . VAL B 1 207 ? -16.438 15.781 2.324 1 73.88 207 VAL B O 1
ATOM 4106 N N . ILE B 1 208 ? -17.375 17.781 2.359 1 75.94 208 ILE B N 1
ATOM 4107 C CA . ILE B 1 208 ? -18.5 17.344 1.531 1 75.94 208 ILE B CA 1
ATOM 4108 C C . ILE B 1 208 ? -17.984 16.906 0.162 1 75.94 208 ILE B C 1
ATOM 4110 O O . ILE B 1 208 ? -18.375 15.852 -0.342 1 75.94 208 ILE B O 1
ATOM 4114 N N . THR B 1 209 ? -17.125 17.641 -0.407 1 80.06 209 THR B N 1
ATOM 4115 C CA . THR B 1 209 ? -16.578 17.297 -1.719 1 80.06 209 THR B CA 1
ATOM 4116 C C . THR B 1 209 ? -15.82 15.977 -1.666 1 80.06 209 THR B C 1
ATOM 4118 O O . THR B 1 209 ? -15.953 15.148 -2.566 1 80.06 209 THR B O 1
ATOM 4121 N N . LEU B 1 210 ? -15.141 15.766 -0.654 1 78.81 210 LEU B N 1
ATOM 4122 C CA . LEU B 1 210 ? -14.398 14.523 -0.494 1 78.81 210 LEU B CA 1
ATOM 4123 C C . LEU B 1 210 ? -15.344 13.336 -0.325 1 78.81 210 LEU B C 1
ATOM 4125 O O . LEU B 1 210 ? -15.086 12.25 -0.85 1 78.81 210 LEU B O 1
ATOM 4129 N N . VAL B 1 211 ? -16.375 13.578 0.377 1 75.62 211 VAL B N 1
ATOM 4130 C CA . VAL B 1 211 ? -17.344 12.516 0.574 1 75.62 211 VAL B CA 1
ATOM 4131 C C . VAL B 1 211 ? -17.969 12.133 -0.766 1 75.62 211 VAL B C 1
ATOM 4133 O O . VAL B 1 211 ? -18.156 10.945 -1.054 1 75.62 211 VAL B O 1
ATOM 4136 N N . ILE B 1 212 ? -18.219 13.078 -1.546 1 78.69 212 ILE B N 1
ATOM 4137 C CA . ILE B 1 212 ? -18.781 12.828 -2.867 1 78.69 212 ILE B CA 1
ATOM 4138 C C . ILE B 1 212 ? -17.766 12.07 -3.725 1 78.69 212 ILE B C 1
ATOM 4140 O O . ILE B 1 212 ? -18.125 11.07 -4.363 1 78.69 212 ILE B O 1
ATOM 4144 N N . GLU B 1 213 ? -16.609 12.469 -3.664 1 81.94 213 GLU B N 1
ATOM 4145 C CA . GLU B 1 213 ? -15.562 11.852 -4.477 1 81.94 213 GLU B CA 1
ATOM 4146 C C . GLU B 1 213 ? -15.281 10.422 -4.023 1 81.94 213 GLU B C 1
ATOM 4148 O O . GLU B 1 213 ? -15.25 9.5 -4.844 1 81.94 213 GLU B O 1
ATOM 4153 N N . THR B 1 214 ? -15.07 10.281 -2.791 1 83.5 214 THR B N 1
ATOM 4154 C CA . THR B 1 214 ? -14.766 8.961 -2.26 1 83.5 214 THR B CA 1
ATOM 4155 C C . THR B 1 214 ? -15.977 8.039 -2.361 1 83.5 214 THR B C 1
ATOM 4157 O O . THR B 1 214 ? -15.836 6.848 -2.645 1 83.5 214 THR B O 1
ATOM 4160 N N . GLY B 1 215 ? -17.188 8.625 -2.15 1 85.75 215 GLY B N 1
ATOM 4161 C CA . GLY B 1 215 ? -18.406 7.855 -2.338 1 85.75 215 GLY B CA 1
ATOM 4162 C C . GLY B 1 215 ? -18.609 7.391 -3.768 1 85.75 215 GLY B C 1
ATOM 4163 O O . GLY B 1 215 ? -19.062 6.266 -4.004 1 85.75 215 GLY B O 1
ATOM 4164 N N . SER B 1 216 ? -18.203 8.25 -4.656 1 88.06 216 SER B N 1
ATOM 4165 C CA . SER B 1 216 ? -18.297 7.883 -6.066 1 88.06 216 SER B CA 1
ATOM 4166 C C . SER B 1 216 ? -17.344 6.75 -6.41 1 88.06 216 SER B C 1
ATOM 4168 O O . SER B 1 216 ? -17.688 5.852 -7.184 1 88.06 216 SER B O 1
ATOM 4170 N N . ILE B 1 217 ? -16.203 6.742 -5.809 1 91.75 217 ILE B N 1
ATOM 4171 C CA . ILE B 1 217 ? -15.219 5.703 -6.074 1 91.75 217 ILE B CA 1
ATOM 4172 C C . ILE B 1 217 ? -15.711 4.371 -5.512 1 91.75 217 ILE B C 1
ATOM 4174 O O . ILE B 1 217 ? -15.656 3.344 -6.195 1 91.75 217 ILE B O 1
ATOM 4178 N N . THR B 1 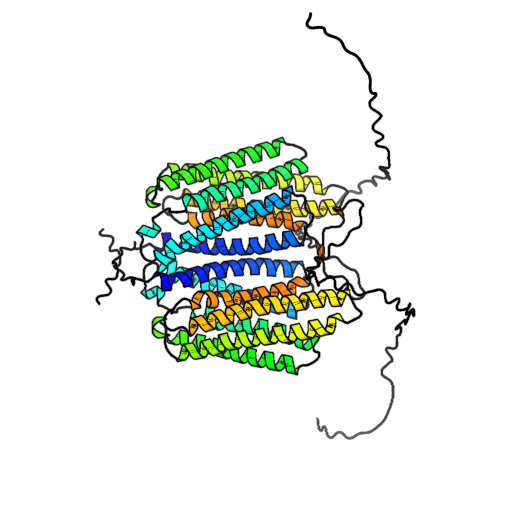218 ? -16.188 4.367 -4.281 1 94.88 218 THR B N 1
ATOM 4179 C CA . THR B 1 218 ? -16.688 3.135 -3.68 1 94.88 218 THR B CA 1
ATOM 4180 C C . THR B 1 218 ? -17.906 2.617 -4.434 1 94.88 218 THR B C 1
ATOM 4182 O O . THR B 1 218 ? -18.047 1.411 -4.645 1 94.88 218 THR B O 1
ATOM 4185 N N . ALA B 1 219 ? -18.75 3.527 -4.898 1 94.44 219 ALA B N 1
ATOM 4186 C CA . ALA B 1 219 ? -19.906 3.127 -5.691 1 94.44 219 ALA B CA 1
ATOM 4187 C C . ALA B 1 219 ? -19.469 2.5 -7.016 1 94.44 219 ALA B C 1
ATOM 4189 O O . ALA B 1 219 ? -20.016 1.473 -7.43 1 94.44 219 ALA B O 1
ATOM 4190 N N . ALA B 1 220 ? -18.531 3.111 -7.637 1 94.56 220 ALA B N 1
ATOM 4191 C CA . ALA B 1 220 ? -18.047 2.607 -8.914 1 94.56 220 ALA B CA 1
ATOM 4192 C C . ALA B 1 220 ? -17.469 1.203 -8.773 1 94.56 220 ALA B C 1
ATOM 4194 O O . ALA B 1 220 ? -17.734 0.326 -9.594 1 94.56 220 ALA B O 1
ATOM 4195 N N . VAL B 1 221 ? -16.688 1.011 -7.754 1 96 221 VAL B N 1
ATOM 4196 C CA . VAL B 1 221 ? -16.078 -0.292 -7.535 1 96 221 VAL B CA 1
ATOM 4197 C C . VAL B 1 221 ? -17.141 -1.32 -7.18 1 96 221 VAL B C 1
ATOM 4199 O O . VAL B 1 221 ? -17.094 -2.465 -7.637 1 96 221 VAL B O 1
ATOM 4202 N N . ALA B 1 222 ? -18.109 -0.914 -6.406 1 95.81 222 ALA B N 1
ATOM 4203 C CA . ALA B 1 222 ? -19.203 -1.819 -6.055 1 95.81 222 ALA B CA 1
ATOM 4204 C C . ALA B 1 222 ? -20.016 -2.191 -7.285 1 95.81 222 ALA B C 1
ATOM 4206 O O . ALA B 1 222 ? -20.422 -3.348 -7.449 1 95.81 222 ALA B O 1
ATOM 4207 N N . ILE B 1 223 ? -20.266 -1.27 -8.125 1 94.44 223 ILE B N 1
ATOM 4208 C CA . ILE B 1 223 ? -21.016 -1.526 -9.352 1 94.44 223 ILE B CA 1
ATOM 4209 C C . ILE B 1 223 ? -20.203 -2.451 -10.258 1 94.44 223 ILE B C 1
ATOM 4211 O O . ILE B 1 223 ? -20.75 -3.377 -10.859 1 94.44 223 ILE B O 1
ATOM 4215 N N . LEU B 1 224 ? -18.938 -2.133 -10.359 1 93.56 224 LEU B N 1
ATOM 4216 C CA . LEU B 1 224 ? -18.062 -2.996 -11.148 1 93.56 224 LEU B CA 1
ATOM 4217 C C . LEU B 1 224 ? -18.109 -4.434 -10.641 1 93.56 224 LEU B C 1
ATOM 4219 O O . LEU B 1 224 ? -18.219 -5.371 -11.438 1 93.56 224 LEU B O 1
ATOM 4223 N N . ASP B 1 225 ? -18.031 -4.586 -9.359 1 93.88 225 ASP B N 1
ATOM 4224 C CA . ASP B 1 225 ? -18.109 -5.914 -8.758 1 93.88 225 ASP B CA 1
ATOM 4225 C C . ASP B 1 225 ? -19.438 -6.582 -9.078 1 93.88 225 ASP B C 1
ATOM 4227 O O . ASP B 1 225 ? -19.484 -7.758 -9.445 1 93.88 225 ASP B O 1
ATOM 4231 N N . LEU B 1 226 ? -20.516 -5.848 -9.031 1 91.81 226 LEU B N 1
ATOM 4232 C CA . LEU B 1 226 ? -21.859 -6.352 -9.312 1 91.81 226 LEU B CA 1
ATOM 4233 C C . LEU B 1 226 ? -21.953 -6.828 -10.758 1 91.81 226 LEU B C 1
ATOM 4235 O O . LEU B 1 226 ? -22.438 -7.938 -11.016 1 91.81 226 LEU B O 1
ATOM 4239 N N . VAL B 1 227 ? -21.453 -6.051 -11.68 1 90.75 227 VAL B N 1
ATOM 4240 C CA . VAL B 1 227 ? -21.531 -6.375 -13.102 1 90.75 227 VAL B CA 1
ATOM 4241 C C . VAL B 1 227 ? -20.703 -7.629 -13.383 1 90.75 227 VAL B C 1
ATOM 4243 O O . VAL B 1 227 ? -21.156 -8.523 -14.109 1 90.75 227 VAL B O 1
ATOM 4246 N N . LEU B 1 228 ? -19.594 -7.73 -12.75 1 89.38 228 LEU B N 1
ATOM 4247 C CA . LEU B 1 228 ? -18.688 -8.844 -13.023 1 89.38 228 LEU B CA 1
ATOM 4248 C C . LEU B 1 228 ? -19.203 -10.125 -12.375 1 89.38 228 LEU B C 1
ATOM 4250 O O . LEU B 1 228 ? -19 -11.219 -12.906 1 89.38 228 LEU B O 1
ATOM 4254 N N . VAL B 1 229 ? -19.875 -10.023 -11.289 1 84.88 229 VAL B N 1
ATOM 4255 C CA . VAL B 1 229 ? -20.406 -11.195 -10.617 1 84.88 229 VAL B CA 1
ATOM 4256 C C . VAL B 1 229 ? -21.578 -11.758 -11.414 1 84.88 229 VAL B C 1
ATOM 4258 O O . VAL B 1 229 ? -21.797 -12.969 -11.445 1 84.88 229 VAL B O 1
ATOM 4261 N N . VAL B 1 230 ? -22.328 -10.945 -12.07 1 81 230 VAL B N 1
ATOM 4262 C CA . VAL B 1 230 ? -23.531 -11.367 -12.773 1 81 230 VAL B CA 1
ATOM 4263 C C . VAL B 1 230 ? -23.188 -11.797 -14.195 1 81 230 VAL B C 1
ATOM 4265 O O . VAL B 1 230 ? -23.922 -12.57 -14.812 1 81 230 VAL B O 1
ATOM 4268 N N . LEU B 1 231 ? -22 -11.461 -14.68 1 76.94 231 LEU B N 1
ATOM 4269 C CA . LEU B 1 231 ? -21.609 -11.852 -16.031 1 76.94 231 LEU B CA 1
ATOM 4270 C C . LEU B 1 231 ? -21.234 -13.328 -16.094 1 76.94 231 LEU B C 1
ATOM 4272 O O . LEU B 1 231 ? -20.406 -13.789 -15.297 1 76.94 231 LEU B O 1
ATOM 4276 N N . PRO B 1 232 ? -21.953 -14.203 -16.781 1 63.56 232 PRO B N 1
ATOM 4277 C CA . PRO B 1 232 ? -21.797 -15.664 -16.812 1 63.56 232 PRO B CA 1
ATOM 4278 C C . PRO B 1 232 ? -20.422 -16.109 -17.281 1 63.56 232 PRO B C 1
ATOM 4280 O O . PRO B 1 232 ? -19.906 -17.141 -16.828 1 63.56 232 PRO B O 1
ATOM 4283 N N . SER B 1 233 ? -19.766 -15.562 -18.234 1 58.88 233 SER B N 1
ATOM 4284 C CA . SER B 1 233 ? -18.625 -16.141 -18.938 1 58.88 233 SER B CA 1
ATOM 4285 C C . SER B 1 233 ? -17.328 -15.844 -18.203 1 58.88 233 SER B C 1
ATOM 4287 O O . SER B 1 233 ? -16.266 -16.391 -18.562 1 58.88 233 SER B O 1
ATOM 4289 N N . GLN B 1 234 ? -17.422 -15.094 -17.109 1 60.91 234 GLN B N 1
ATOM 4290 C CA . GLN B 1 234 ? -16.109 -14.688 -16.625 1 60.91 234 GLN B CA 1
ATOM 4291 C C . GLN B 1 234 ? -16.031 -14.828 -15.109 1 60.91 234 GLN B C 1
ATOM 4293 O O . GLN B 1 234 ? -16.125 -13.836 -14.375 1 60.91 234 GLN B O 1
ATOM 4298 N N . PRO B 1 235 ? -15.773 -16.156 -14.68 1 65.31 235 PRO B N 1
ATOM 4299 C CA . PRO B 1 235 ? -16.141 -16.453 -13.289 1 65.31 235 PRO B CA 1
ATOM 4300 C C . PRO B 1 235 ? -15.156 -15.852 -12.281 1 65.31 235 PRO B C 1
ATOM 4302 O O . PRO B 1 235 ? -15.508 -15.664 -11.109 1 65.31 235 PRO B O 1
ATOM 4305 N N . SER B 1 236 ? -14.023 -15.32 -12.812 1 80.31 236 SER B N 1
ATOM 4306 C CA . SER B 1 236 ? -13.133 -14.969 -11.711 1 80.31 236 SER B CA 1
ATOM 4307 C C . SER B 1 236 ? -12.766 -13.484 -11.742 1 80.31 236 SER B C 1
ATOM 4309 O O . SER B 1 236 ? -12.07 -12.992 -10.859 1 80.31 236 SER B O 1
ATOM 4311 N N . TYR B 1 237 ? -13.375 -12.68 -12.641 1 85.19 237 TYR B N 1
ATOM 4312 C CA . TYR B 1 237 ? -13.008 -11.273 -12.773 1 85.19 237 TYR B CA 1
ATOM 4313 C C . TYR B 1 237 ? -13.508 -10.469 -11.586 1 85.19 237 TYR B C 1
ATOM 4315 O O . TYR B 1 237 ? -12.906 -9.453 -11.211 1 85.19 237 TYR B O 1
ATOM 4323 N N . TYR B 1 238 ? -14.562 -10.914 -10.992 1 87.75 238 TYR B N 1
ATOM 4324 C CA . TYR B 1 238 ? -15.156 -10.18 -9.883 1 87.75 238 TYR B CA 1
ATOM 4325 C C . TYR B 1 238 ? -14.266 -10.242 -8.648 1 87.75 238 TYR B C 1
ATOM 4327 O O . TYR B 1 238 ? -14.438 -9.445 -7.719 1 87.75 238 TYR B O 1
ATOM 4335 N N . LEU B 1 239 ? -13.312 -11.094 -8.672 1 88.44 239 LEU B N 1
ATOM 4336 C CA . LEU B 1 239 ? -12.477 -11.281 -7.488 1 88.44 239 LEU B CA 1
ATOM 4337 C C . LEU B 1 239 ? -11.602 -10.062 -7.238 1 88.44 239 LEU B C 1
ATOM 4339 O O . LEU B 1 239 ? -11.344 -9.703 -6.086 1 88.44 239 LEU B O 1
ATOM 4343 N N . THR B 1 240 ? -11.211 -9.375 -8.273 1 92.69 240 THR B N 1
ATOM 4344 C CA . THR B 1 240 ? -10.344 -8.211 -8.117 1 92.69 240 THR B CA 1
ATOM 4345 C C . THR B 1 240 ? -11.078 -7.086 -7.391 1 92.69 240 THR B C 1
ATOM 4347 O O . THR B 1 240 ? -10.641 -6.633 -6.332 1 92.69 240 THR B O 1
ATOM 4350 N N . PRO B 1 241 ? -12.18 -6.684 -7.887 1 94.5 241 PRO B N 1
ATOM 4351 C CA . PRO B 1 241 ? -12.867 -5.613 -7.164 1 94.5 241 PRO B CA 1
ATOM 4352 C C . PRO B 1 241 ? -13.422 -6.07 -5.812 1 94.5 241 PRO B C 1
ATOM 4354 O O . PRO B 1 241 ? -13.461 -5.289 -4.863 1 94.5 241 PRO B O 1
ATOM 4357 N N . SER B 1 242 ? -13.82 -7.289 -5.695 1 93.44 242 SER B N 1
ATOM 4358 C CA . SER B 1 242 ? -14.367 -7.789 -4.441 1 93.44 242 SER B CA 1
ATOM 4359 C C . SER B 1 242 ? -13.328 -7.773 -3.33 1 93.44 242 SER B C 1
ATOM 4361 O O . SER B 1 242 ? -13.633 -7.43 -2.186 1 93.44 242 SER B O 1
ATOM 4363 N N . GLU B 1 243 ? -12.125 -8.094 -3.664 1 94.94 243 GLU B N 1
ATOM 4364 C CA . GLU B 1 243 ? -11.047 -8.172 -2.676 1 94.94 243 GLU B CA 1
ATOM 4365 C C . GLU B 1 243 ? -10.562 -6.785 -2.279 1 94.94 243 GLU B C 1
ATOM 4367 O O . GLU B 1 243 ? -9.93 -6.617 -1.23 1 94.94 243 GLU B O 1
ATOM 4372 N N . THR B 1 244 ? -10.812 -5.84 -3.062 1 97.12 244 THR B N 1
ATOM 4373 C CA . THR B 1 244 ? -10.273 -4.512 -2.801 1 97.12 244 THR B CA 1
ATOM 4374 C C . THR B 1 244 ? -11.352 -3.578 -2.266 1 97.12 244 THR B C 1
ATOM 4376 O O . THR B 1 244 ? -11.055 -2.516 -1.719 1 97.12 244 THR B O 1
ATOM 4379 N N . LEU B 1 245 ? -12.609 -3.93 -2.381 1 97.12 245 LEU B N 1
ATOM 4380 C CA . LEU B 1 245 ? -13.734 -3.049 -2.094 1 97.12 245 LEU B CA 1
ATOM 4381 C C . LEU B 1 245 ? -13.68 -2.547 -0.655 1 97.12 245 LEU B C 1
ATOM 4383 O O . LEU B 1 245 ? -13.883 -1.357 -0.4 1 97.12 245 LEU B O 1
ATOM 4387 N N . ALA B 1 246 ? -13.414 -3.402 0.277 1 97.81 246 ALA B N 1
ATOM 4388 C CA . ALA B 1 246 ? -13.328 -3.002 1.68 1 97.81 246 ALA B CA 1
ATOM 4389 C C . ALA B 1 246 ? -12.281 -1.907 1.875 1 97.81 246 ALA B C 1
ATOM 4391 O O . ALA B 1 246 ? -12.492 -0.967 2.643 1 97.81 246 ALA B O 1
ATOM 4392 N N . LYS B 1 247 ? -11.172 -2.008 1.186 1 98 247 LYS B N 1
ATOM 4393 C CA . LYS B 1 247 ? -10.086 -1.044 1.316 1 98 247 LYS B CA 1
ATOM 4394 C C . LYS B 1 247 ? -10.492 0.323 0.774 1 98 247 LYS B C 1
ATOM 4396 O O . LYS B 1 247 ? -10.031 1.355 1.267 1 98 247 LYS B O 1
ATOM 4401 N N . PHE B 1 248 ? -11.297 0.272 -0.255 1 97.06 248 PHE B N 1
ATOM 4402 C CA . PHE B 1 248 ? -11.789 1.543 -0.773 1 97.06 248 PHE B CA 1
ATOM 4403 C C . PHE B 1 248 ? -12.672 2.242 0.256 1 97.06 248 PHE B C 1
ATOM 4405 O O . PHE B 1 248 ? -12.602 3.461 0.418 1 97.06 248 PHE B O 1
ATOM 4412 N N . TYR B 1 249 ? -13.469 1.51 0.955 1 97.19 249 TYR B N 1
ATOM 4413 C CA . TYR B 1 249 ? -14.32 2.086 1.992 1 97.19 249 TYR B CA 1
ATOM 4414 C C . TYR B 1 249 ? -13.477 2.66 3.127 1 97.19 249 TYR B C 1
ATOM 4416 O O . TYR B 1 249 ? -13.695 3.797 3.553 1 97.19 249 TYR B O 1
ATOM 4424 N N . SER B 1 250 ? -12.547 1.894 3.586 1 97.31 250 SER B N 1
ATOM 4425 C CA . SER B 1 250 ? -11.742 2.318 4.723 1 97.31 250 SER B CA 1
ATOM 4426 C C . SER B 1 250 ? -10.867 3.52 4.363 1 97.31 250 SER B C 1
ATOM 4428 O O . SER B 1 250 ? -10.781 4.48 5.129 1 97.31 250 SER B O 1
ATOM 4430 N N . ASN B 1 251 ? -10.242 3.422 3.213 1 96.38 251 ASN B N 1
ATOM 4431 C CA . ASN B 1 251 ? -9.43 4.551 2.773 1 96.38 251 ASN B CA 1
ATOM 4432 C C . ASN B 1 251 ? -10.273 5.805 2.57 1 96.38 251 ASN B C 1
ATOM 4434 O O . ASN B 1 251 ? -9.836 6.91 2.908 1 96.38 251 ASN B O 1
ATOM 4438 N N . SER B 1 252 ? -11.469 5.645 2.004 1 93.62 252 SER B N 1
ATOM 4439 C CA . SER B 1 252 ? -12.359 6.777 1.803 1 93.62 252 SER B CA 1
ATOM 4440 C C . SER B 1 252 ? -12.734 7.43 3.131 1 93.62 252 SER B C 1
ATOM 4442 O O . SER B 1 252 ? -12.734 8.656 3.248 1 93.62 252 SER B O 1
ATOM 4444 N N . MET B 1 253 ? -13.039 6.641 4.086 1 93.75 253 MET B N 1
ATOM 4445 C CA . MET B 1 253 ? -13.375 7.148 5.414 1 93.75 253 MET B CA 1
ATOM 4446 C C . MET B 1 253 ? -12.195 7.906 6.016 1 93.75 253 MET B C 1
ATOM 4448 O O . MET B 1 253 ? -12.375 9 6.566 1 93.75 253 MET B O 1
ATOM 4452 N N . MET B 1 254 ? -11.016 7.379 5.852 1 94.19 254 MET B N 1
ATOM 4453 C CA . MET B 1 254 ? -9.828 7.996 6.434 1 94.19 254 MET B CA 1
ATOM 4454 C C . MET B 1 254 ? -9.492 9.305 5.73 1 94.19 254 MET B C 1
ATOM 4456 O O . MET B 1 254 ? -9.055 10.266 6.371 1 94.19 254 MET B O 1
ATOM 4460 N N . VAL B 1 255 ? -9.688 9.32 4.422 1 90.94 255 VAL B N 1
ATOM 4461 C CA . VAL B 1 255 ? -9.438 10.539 3.668 1 90.94 255 VAL B CA 1
ATOM 4462 C C . VAL B 1 255 ? -10.344 11.664 4.188 1 90.94 255 VAL B C 1
ATOM 4464 O O . VAL B 1 255 ? -9.898 12.797 4.355 1 90.94 255 VAL B O 1
ATOM 4467 N N . VAL B 1 256 ? -11.555 11.352 4.488 1 88 256 VAL B N 1
ATOM 4468 C CA . VAL B 1 256 ? -12.523 12.328 4.973 1 88 256 VAL B CA 1
ATOM 4469 C C . VAL B 1 256 ? -12.141 12.773 6.383 1 88 256 VAL B C 1
ATOM 4471 O O . VAL B 1 256 ? -12.148 13.969 6.688 1 88 256 VAL B O 1
ATOM 4474 N N . LEU B 1 257 ? -11.758 11.875 7.223 1 88.31 257 LEU B N 1
ATOM 4475 C CA . LEU B 1 257 ? -11.352 12.211 8.586 1 88.31 257 LEU B CA 1
ATOM 4476 C C . LEU B 1 257 ? -10.086 13.062 8.578 1 88.31 257 LEU B C 1
ATOM 4478 O O . LEU B 1 257 ? -9.969 14.016 9.352 1 88.31 257 LEU B O 1
ATOM 4482 N N . ASN B 1 258 ? -9.18 12.797 7.684 1 87.56 258 ASN B N 1
ATOM 4483 C CA . ASN B 1 258 ? -7.895 13.484 7.621 1 87.56 258 ASN B CA 1
ATOM 4484 C C . ASN B 1 258 ? -8.016 14.836 6.922 1 87.56 258 ASN B C 1
ATOM 4486 O O . ASN B 1 258 ? -7.117 15.672 7.027 1 87.56 258 ASN B O 1
ATOM 4490 N N . SER B 1 259 ? -9.062 15.016 6.246 1 83.25 259 SER B N 1
ATOM 4491 C CA . SER B 1 259 ? -9.242 16.266 5.516 1 83.25 259 SER B CA 1
ATOM 4492 C C . SER B 1 259 ? -9.398 17.453 6.469 1 83.25 259 SER B C 1
ATOM 4494 O O . SER B 1 259 ? -9.266 18.609 6.062 1 83.25 259 SER B O 1
ATOM 4496 N N . ARG B 1 260 ? -9.617 17.109 7.629 1 76.38 260 ARG B N 1
ATOM 4497 C CA . ARG B 1 260 ? -9.75 18.156 8.648 1 76.38 260 ARG B CA 1
ATOM 4498 C C . ARG B 1 260 ? -8.383 18.703 9.047 1 76.38 260 ARG B C 1
ATOM 4500 O O . ARG B 1 260 ? -8.297 19.734 9.711 1 76.38 260 ARG B O 1
ATOM 4507 N N . MET B 1 261 ? -7.422 18.031 8.617 1 77.25 261 MET B N 1
ATOM 4508 C CA . MET B 1 261 ? -6.062 18.406 8.992 1 77.25 261 MET B CA 1
ATOM 4509 C C . MET B 1 261 ? -5.598 19.625 8.211 1 77.25 261 MET B C 1
ATOM 4511 O O . MET B 1 261 ? -5.922 19.766 7.031 1 77.25 261 MET B O 1
ATOM 4515 N N . ARG B 1 262 ? -4.969 20.625 8.93 1 69.06 262 ARG B N 1
ATOM 4516 C CA . ARG B 1 262 ? -4.27 21.734 8.289 1 69.06 262 ARG B CA 1
ATOM 4517 C C . ARG B 1 262 ? -2.793 21.406 8.086 1 69.06 262 ARG B C 1
ATOM 4519 O O . ARG B 1 262 ? -2.109 20.984 9.023 1 69.06 262 ARG B O 1
ATOM 4526 N N . ILE B 1 263 ? -2.52 21.438 6.879 1 62.81 263 ILE B N 1
ATOM 4527 C CA . ILE B 1 263 ? -1.124 21.172 6.547 1 62.81 263 ILE B CA 1
ATOM 4528 C C . ILE B 1 263 ? -0.387 22.5 6.332 1 62.81 263 ILE B C 1
ATOM 4530 O O . ILE B 1 263 ? -0.858 23.359 5.594 1 62.81 263 ILE B O 1
ATOM 4534 N N . GLY B 1 264 ? 0.331 23 7.234 1 61.16 264 GLY B N 1
ATOM 4535 C CA . GLY B 1 264 ? 1.096 24.234 7.098 1 61.16 264 GLY B CA 1
ATOM 4536 C C . GLY B 1 264 ? 2.594 24.016 7.211 1 61.16 264 GLY B C 1
ATOM 4537 O O . GLY B 1 264 ? 3.049 22.906 7.469 1 61.16 264 GLY B O 1
ATOM 4538 N N . ILE B 1 265 ? 3.307 24.984 6.531 1 56.91 265 ILE B N 1
ATOM 4539 C CA . ILE B 1 265 ? 4.758 25 6.684 1 56.91 265 ILE B CA 1
ATOM 4540 C C . ILE B 1 265 ? 5.129 25.578 8.039 1 56.91 265 ILE B C 1
ATOM 4542 O O . ILE B 1 265 ? 4.469 26.5 8.531 1 56.91 265 ILE B O 1
ATOM 4546 N N . GLU B 1 266 ? 5.98 25.031 8.75 1 51.88 266 GLU B N 1
ATOM 4547 C CA . GLU B 1 266 ? 6.457 25.625 9.984 1 51.88 266 GLU B CA 1
ATOM 4548 C C . GLU B 1 266 ? 6.992 27.031 9.742 1 51.88 266 GLU B C 1
ATOM 4550 O O . GLU B 1 266 ? 7.703 27.281 8.766 1 51.88 266 GLU B O 1
ATOM 4555 N N . PRO B 1 267 ? 6.344 28.188 10.336 1 45.34 267 PRO B N 1
ATOM 4556 C CA . PRO B 1 267 ? 6.762 29.578 10.141 1 45.34 267 PRO B CA 1
ATOM 4557 C C . PRO B 1 267 ? 8.281 29.719 10.055 1 45.34 267 PRO B C 1
ATOM 4559 O O . PRO B 1 267 ? 8.773 30.703 9.5 1 45.34 267 PRO B O 1
ATOM 4562 N N . GLY B 1 268 ? 9.047 29.109 10.781 1 42.78 268 GLY B N 1
ATOM 4563 C CA . GLY B 1 268 ? 10.461 29.438 10.789 1 42.78 268 GLY B CA 1
ATOM 4564 C C . GLY B 1 268 ? 11.109 29.328 9.422 1 42.78 268 GLY B C 1
ATOM 4565 O O . GLY B 1 268 ? 12.281 29.656 9.258 1 42.78 268 GLY B O 1
ATOM 4566 N N . TYR B 1 269 ? 10.633 28.547 8.625 1 40.91 269 TYR B N 1
ATOM 4567 C CA . TYR B 1 269 ? 11.32 28.422 7.344 1 40.91 269 TYR B CA 1
ATOM 4568 C C . TYR B 1 269 ? 11.016 29.609 6.441 1 40.91 269 TYR B C 1
ATOM 4570 O O . TYR B 1 269 ? 11.531 29.703 5.324 1 40.91 269 TYR B O 1
ATOM 4578 N N . GLU B 1 270 ? 9.766 30.297 6.398 1 35.41 270 GLU B N 1
ATOM 4579 C CA . GLU B 1 270 ? 9.664 31.5 5.586 1 35.41 270 GLU B CA 1
ATOM 4580 C C . GLU B 1 270 ? 10.5 32.625 6.172 1 35.41 270 GLU B C 1
ATOM 4582 O O . GLU B 1 270 ? 10.312 33.031 7.328 1 35.41 270 GLU B O 1
ATOM 4587 N N . GLY B 1 271 ? 11.672 33.031 6.016 1 32.72 271 GLY B N 1
ATOM 4588 C CA . GLY B 1 271 ? 12.023 34.438 6.238 1 32.72 271 GLY B CA 1
ATOM 4589 C C . GLY B 1 271 ? 10.82 35.375 6.207 1 32.72 271 GLY B C 1
ATOM 4590 O O . GLY B 1 271 ? 9.695 34.906 5.988 1 32.72 271 GLY B O 1
ATOM 4591 N N . GLY B 1 272 ? 10.992 36.875 5.848 1 31.25 272 GLY B N 1
ATOM 4592 C CA . GLY B 1 272 ? 10.156 38.062 5.875 1 31.25 272 GLY B CA 1
ATOM 4593 C C . GLY B 1 272 ? 8.781 37.844 5.277 1 31.25 272 GLY B C 1
ATOM 4594 O O . GLY B 1 272 ? 7.914 38.719 5.355 1 31.25 272 GLY B O 1
ATOM 4595 N N . SER B 1 273 ? 8.648 37.438 3.922 1 31.17 273 SER B N 1
ATOM 4596 C CA . SER B 1 273 ? 7.441 37.906 3.254 1 31.17 273 SER B CA 1
ATOM 4597 C C . SER B 1 273 ? 6.195 37.25 3.832 1 31.17 273 SER B C 1
ATOM 4599 O O . SER B 1 273 ? 6.289 36.219 4.492 1 31.17 273 SER B O 1
ATOM 4601 N N . ASN B 1 274 ? 4.902 37.688 3.375 1 28.84 274 ASN B N 1
ATOM 4602 C CA . ASN B 1 274 ? 3.473 37.5 3.609 1 28.84 274 ASN B CA 1
ATOM 4603 C C . ASN B 1 274 ? 3.072 36.031 3.584 1 28.84 274 ASN B C 1
ATOM 4605 O O . ASN B 1 274 ? 3.309 35.344 2.594 1 28.84 274 ASN B O 1
ATOM 4609 N N . SER B 1 275 ? 3.174 35.375 4.609 1 34 275 SER B N 1
ATOM 4610 C CA . SER B 1 275 ? 2.68 34.031 4.914 1 34 275 SER B CA 1
ATOM 4611 C C . SER B 1 275 ? 1.387 33.719 4.164 1 34 275 SER B C 1
ATOM 4613 O O . SER B 1 275 ? 0.298 34.062 4.637 1 34 275 SER B O 1
ATOM 4615 N N . THR B 1 276 ? 1.308 33.969 2.799 1 29.58 276 THR B N 1
ATOM 4616 C CA . THR B 1 276 ? 0.107 33.5 2.098 1 29.58 276 THR B CA 1
ATOM 4617 C C . THR B 1 276 ? -0.146 32.031 2.35 1 29.58 276 THR B C 1
ATOM 4619 O O . THR B 1 276 ? 0.679 31.188 1.994 1 29.58 276 THR B O 1
ATOM 4622 N N . THR B 1 277 ? -0.685 31.734 3.4 1 32.69 277 THR B N 1
ATOM 4623 C CA . THR B 1 277 ? -1.312 30.453 3.676 1 32.69 277 THR B CA 1
ATOM 4624 C C . THR B 1 277 ? -1.873 29.828 2.395 1 32.69 277 THR B C 1
ATOM 4626 O O . THR B 1 277 ? -2.791 30.391 1.786 1 32.69 277 THR B O 1
ATOM 4629 N N . ALA B 1 278 ? -1.079 29.359 1.563 1 32.44 278 ALA B N 1
ATOM 4630 C CA . ALA B 1 278 ? -1.614 28.703 0.375 1 32.44 278 ALA B CA 1
ATOM 4631 C C . ALA B 1 278 ? -2.709 27.703 0.746 1 32.44 278 ALA B C 1
ATOM 4633 O O . ALA B 1 278 ? -2.439 26.688 1.392 1 32.44 278 ALA B O 1
ATOM 4634 N N . ARG B 1 279 ? -3.895 28.109 0.944 1 33.5 279 ARG B N 1
ATOM 4635 C CA . ARG B 1 279 ? -5.168 27.406 0.871 1 33.5 279 ARG B CA 1
ATOM 4636 C C . ARG B 1 279 ? -5.27 26.578 -0.412 1 33.5 279 ARG B C 1
ATOM 4638 O O . ARG B 1 279 ? -5.117 27.125 -1.512 1 33.5 279 ARG B O 1
ATOM 4645 N N . ILE B 1 280 ? -4.793 25.484 -0.492 1 30.75 280 ILE B N 1
ATOM 4646 C CA . ILE B 1 280 ? -5.039 24.656 -1.664 1 30.75 280 ILE B CA 1
ATOM 4647 C C . ILE B 1 280 ? -6.484 24.828 -2.131 1 30.75 280 ILE B C 1
ATOM 4649 O O . ILE B 1 280 ? -7.418 24.391 -1.46 1 30.75 280 ILE B O 1
ATOM 4653 N N . ARG B 1 281 ? -6.879 26 -2.805 1 27.66 281 ARG B N 1
ATOM 4654 C CA . ARG B 1 281 ? -8.109 26.203 -3.559 1 27.66 281 ARG B CA 1
ATOM 4655 C C . ARG B 1 281 ? -8.25 25.188 -4.684 1 27.66 281 ARG B C 1
ATOM 4657 O O . ARG B 1 281 ? -7.516 25.25 -5.676 1 27.66 281 ARG B O 1
ATOM 4664 N N . THR B 1 282 ? -8.492 24 -4.445 1 28.36 282 THR B N 1
ATOM 4665 C CA . THR B 1 282 ? -8.953 23.219 -5.586 1 28.36 282 THR B CA 1
ATOM 4666 C C . THR B 1 282 ? -10.078 23.938 -6.316 1 28.36 282 THR B C 1
ATOM 4668 O O . THR B 1 282 ? -11.242 23.844 -5.918 1 28.36 282 THR B O 1
ATOM 4671 N N . GLY B 1 283 ? -10.07 25.266 -6.586 1 26.06 283 GLY B N 1
ATOM 4672 C CA . GLY B 1 283 ? -11.07 26.047 -7.293 1 26.06 283 GLY B CA 1
ATOM 4673 C C . GLY B 1 283 ? -11.359 25.516 -8.688 1 26.06 283 GLY B C 1
ATOM 4674 O O . GLY B 1 283 ? -10.438 25.25 -9.461 1 26.06 283 GLY B O 1
ATOM 4675 N N . VAL B 1 284 ? -12.438 24.797 -8.836 1 25.81 284 VAL B N 1
ATOM 4676 C CA . VAL B 1 284 ? -13.055 24.703 -10.156 1 25.81 284 VAL B CA 1
ATOM 4677 C C . VAL B 1 284 ? -13.062 26.094 -10.812 1 25.81 284 VAL B C 1
ATOM 4679 O O . VAL B 1 284 ? -13.461 27.078 -10.188 1 25.81 284 VAL B O 1
ATOM 4682 N N . THR B 1 285 ? -12.234 26.328 -11.812 1 25.89 285 THR B N 1
ATOM 4683 C CA . THR B 1 285 ? -12.281 27.453 -12.734 1 25.89 285 THR B CA 1
ATOM 4684 C C . THR B 1 285 ? -13.719 27.766 -13.141 1 25.89 285 THR B C 1
ATOM 4686 O O . THR B 1 285 ? -14.359 26.969 -13.836 1 25.89 285 THR B O 1
ATOM 4689 N N . THR B 1 286 ? -14.617 28.219 -12.281 1 23.77 286 THR B N 1
ATOM 4690 C CA . THR B 1 286 ? -15.859 28.781 -12.805 1 23.77 286 THR B CA 1
ATOM 4691 C C . THR B 1 286 ? -15.57 29.781 -13.922 1 23.77 286 THR B C 1
ATOM 4693 O O . THR B 1 286 ? -14.633 30.578 -13.82 1 23.77 286 THR B O 1
ATOM 4696 N N . ALA B 1 287 ? -16.219 29.594 -15.086 1 24.11 287 ALA B N 1
ATOM 4697 C CA . ALA B 1 287 ? -16.359 30.484 -16.234 1 24.11 287 ALA B CA 1
ATOM 4698 C C . ALA B 1 287 ? -16.625 31.922 -15.805 1 24.11 287 ALA B C 1
ATOM 4700 O O . ALA B 1 287 ? -17.375 32.156 -14.859 1 24.11 287 ALA B O 1
ATOM 4701 N N . ALA B 1 288 ? -15.711 32.812 -16.109 1 25.58 288 ALA B N 1
ATOM 4702 C CA . ALA B 1 288 ? -15.688 34.281 -16.031 1 25.58 288 ALA B CA 1
ATOM 4703 C C . ALA B 1 288 ? -17 34.875 -16.531 1 25.58 288 ALA B C 1
ATOM 4705 O O . ALA B 1 288 ? -17.281 34.844 -17.734 1 25.58 288 ALA B O 1
ATOM 4706 N N . THR B 1 289 ? -18.203 34.469 -15.977 1 21.75 289 THR B N 1
ATOM 4707 C CA . THR B 1 289 ? -19.25 35.406 -16.406 1 21.75 289 THR B CA 1
ATOM 4708 C C . THR B 1 289 ? -18.859 36.844 -16.078 1 21.75 289 THR B C 1
ATOM 4710 O O . THR B 1 289 ? -18.531 37.156 -14.93 1 21.75 289 THR B O 1
ATOM 4713 N N . HIS B 1 290 ? -18.547 37.656 -17.047 1 22.84 290 HIS B N 1
ATOM 4714 C CA . HIS B 1 290 ? -18.375 39.094 -17.125 1 22.84 290 HIS B CA 1
ATOM 4715 C C . HIS B 1 290 ? -19.547 39.844 -16.5 1 22.84 290 HIS B C 1
ATOM 4717 O O . HIS B 1 290 ? -20.516 40.188 -17.188 1 22.84 290 HIS B O 1
ATOM 4723 N N . THR B 1 291 ? -20.188 39.375 -15.375 1 21.92 291 THR B N 1
ATOM 4724 C CA . THR B 1 291 ? -21.25 40.312 -14.969 1 21.92 291 THR B CA 1
ATOM 4725 C C . THR B 1 291 ? -20.672 41.688 -14.672 1 21.92 291 THR B C 1
ATOM 4727 O O . THR B 1 291 ? -19.578 41.812 -14.125 1 21.92 291 THR B O 1
ATOM 4730 N N . MET B 1 292 ? -21.281 42.75 -15.266 1 21.23 292 MET B N 1
ATOM 4731 C CA . MET B 1 292 ? -21.219 44.188 -15.203 1 21.23 292 MET B CA 1
ATOM 4732 C C . MET B 1 292 ? -21.219 44.688 -13.758 1 21.23 292 MET B C 1
ATOM 4734 O O . MET B 1 292 ? -21.625 43.938 -12.852 1 21.23 292 MET B O 1
ATOM 4738 N N . ASP B 1 293 ? -21.453 46.031 -13.5 1 21 293 ASP B N 1
ATOM 4739 C CA . ASP B 1 293 ? -21.125 47.156 -12.625 1 21 293 ASP B CA 1
ATOM 4740 C C . ASP B 1 293 ? -21.953 47.125 -11.344 1 21 293 ASP B C 1
ATOM 4742 O O . ASP B 1 293 ? -21.75 47.938 -10.445 1 21 293 ASP B O 1
ATOM 4746 N N . THR B 1 294 ? -23.047 46.281 -11.102 1 21.61 294 THR B N 1
ATOM 4747 C CA . THR B 1 294 ? -23.906 47.125 -10.273 1 21.61 294 THR B CA 1
ATOM 4748 C C . THR B 1 294 ? -23.25 47.438 -8.938 1 21.61 294 THR B C 1
ATOM 4750 O O . THR B 1 294 ? -22.656 46.531 -8.32 1 21.61 294 THR B O 1
ATOM 4753 N N . ASP B 1 295 ? -23.172 48.781 -8.461 1 19.66 295 ASP B N 1
ATOM 4754 C CA . ASP B 1 295 ? -22.719 49.625 -7.355 1 19.66 295 ASP B CA 1
ATOM 4755 C C . ASP B 1 295 ? -23.344 49.156 -6.035 1 19.66 295 ASP B C 1
ATOM 4757 O O . ASP B 1 295 ? -23.453 49.969 -5.098 1 19.66 295 ASP B O 1
ATOM 4761 N N . ALA B 1 296 ? -23.938 47.938 -5.895 1 21.16 296 ALA B N 1
ATOM 4762 C CA . ALA B 1 296 ? -24.75 47.938 -4.684 1 21.16 296 ALA B CA 1
ATOM 4763 C C . ALA B 1 296 ? -23.922 48.312 -3.459 1 21.16 296 ALA B C 1
ATOM 4765 O O . ALA B 1 296 ? -22.734 48 -3.379 1 21.16 296 ALA B O 1
ATOM 4766 N N . TYR B 1 297 ? -24.578 49.156 -2.516 1 18.8 297 TYR B N 1
ATOM 4767 C CA . TYR B 1 297 ? -24.375 49.938 -1.295 1 18.8 297 TYR B CA 1
ATOM 4768 C C . TYR B 1 297 ? -23.844 49.062 -0.172 1 18.8 297 TYR B C 1
ATOM 4770 O O . TYR B 1 297 ? -24.016 47.844 -0.187 1 18.8 297 TYR B O 1
ATOM 4778 N N . GLU B 1 298 ? -23.328 49.688 0.944 1 19.44 298 GLU B N 1
ATOM 4779 C CA . GLU B 1 298 ? -22.484 49.656 2.137 1 19.44 298 GLU B CA 1
ATOM 4780 C C . GLU B 1 298 ? -23.156 48.906 3.277 1 19.44 298 GLU B C 1
ATOM 4782 O O . GLU B 1 298 ? -23.734 49.531 4.176 1 19.44 298 GLU B O 1
ATOM 4787 N N . LEU B 1 299 ? -24.031 47.906 3.105 1 17.31 299 LEU B N 1
ATOM 4788 C CA . LEU B 1 299 ? -24.703 47.594 4.371 1 17.31 299 LEU B CA 1
ATOM 4789 C C . LEU B 1 299 ? -23.672 47.375 5.48 1 17.31 299 LEU B C 1
ATOM 4791 O O . LEU B 1 299 ? -22.812 46.5 5.367 1 17.31 299 LEU B O 1
ATOM 4795 N N . GLY B 1 300 ? -23.562 48.344 6.469 1 17.62 300 GLY B N 1
ATOM 4796 C CA . GLY B 1 300 ? -22.812 48.75 7.652 1 17.62 300 GLY B CA 1
ATOM 4797 C C . GLY B 1 300 ? -22.844 47.719 8.758 1 17.62 300 GLY B C 1
ATOM 4798 O O . GLY B 1 300 ? -21.781 47.312 9.273 1 17.62 300 GLY B O 1
ATOM 4799 N N . ASP B 1 301 ? -23.969 47.594 9.672 1 19.2 301 ASP B N 1
ATOM 4800 C CA . ASP B 1 301 ? -23.953 47.688 11.133 1 19.2 301 ASP B CA 1
ATOM 4801 C C . ASP B 1 301 ? -23.5 46.375 11.758 1 19.2 301 ASP B C 1
ATOM 4803 O O . ASP B 1 301 ? -23.609 45.312 11.125 1 19.2 301 ASP B O 1
ATOM 4807 N N . GLY B 1 302 ? -22.969 46.469 13.203 1 18.66 302 GLY B N 1
ATOM 4808 C CA . GLY B 1 302 ? -22.188 45.969 14.32 1 18.66 302 GLY B CA 1
ATOM 4809 C C . GLY B 1 302 ? -22.906 44.875 15.102 1 18.66 302 GLY B C 1
ATOM 4810 O O . GLY B 1 302 ? -22.562 44.625 16.25 1 18.66 302 GLY B O 1
ATOM 4811 N N . ILE B 1 303 ? -24.062 44.312 14.547 1 18.42 303 ILE B N 1
ATOM 4812 C CA . ILE B 1 303 ? -24.844 43.656 15.586 1 18.42 303 ILE B CA 1
ATOM 4813 C C . ILE B 1 303 ? -23.969 42.625 16.312 1 18.42 303 ILE B C 1
ATOM 4815 O O . ILE B 1 303 ? -23.453 41.688 15.711 1 18.42 303 ILE B O 1
ATOM 4819 N N . VAL B 1 304 ? -23.641 43.062 17.625 1 19.12 304 VAL B N 1
ATOM 4820 C CA . VAL B 1 304 ? -22.922 42.562 18.797 1 19.12 304 VAL B CA 1
ATOM 4821 C C . VAL B 1 304 ? -23.672 41.344 19.391 1 19.12 304 VAL B C 1
ATOM 4823 O O . VAL B 1 304 ? -24.797 41.5 19.859 1 19.12 304 VAL B O 1
ATOM 4826 N N . VAL B 1 305 ? -24.062 40.344 18.859 1 20.44 305 VAL B N 1
ATOM 4827 C CA . VAL B 1 305 ? -24.906 39.406 19.578 1 20.44 305 VAL B CA 1
ATOM 4828 C C . VAL B 1 305 ? -24.203 38.938 20.859 1 20.44 305 VAL B C 1
ATOM 4830 O O . VAL B 1 305 ? -23.203 38.219 20.797 1 20.44 305 VAL B O 1
ATOM 4833 N N . ALA B 1 306 ? -24.406 39.812 22 1 18.42 306 ALA B N 1
ATOM 4834 C CA . ALA B 1 306 ? -23.812 39.656 23.328 1 18.42 306 ALA B CA 1
ATOM 4835 C C . ALA B 1 306 ? -24.219 38.344 23.969 1 18.42 306 ALA B C 1
ATOM 4837 O O . ALA B 1 306 ? -23.359 37.562 24.359 1 18.42 306 ALA B O 1
ATOM 4838 N N . ARG B 1 307 ? -25.359 38.25 25.109 1 18.19 307 ARG B N 1
ATOM 4839 C CA . ARG B 1 307 ? -25.188 38.25 26.562 1 18.19 307 ARG B CA 1
ATOM 4840 C C . ARG B 1 307 ? -25.266 36.844 27.125 1 18.19 307 ARG B C 1
ATOM 4842 O O . ARG B 1 307 ? -25.766 35.938 26.469 1 18.19 307 ARG B O 1
ATOM 4849 N N . GLU B 1 308 ? -25.547 36.688 28.719 1 18.98 308 GLU B N 1
ATOM 4850 C CA . GLU B 1 308 ? -25.156 36.094 29.984 1 18.98 308 GLU B CA 1
ATOM 4851 C C . GLU B 1 308 ? -26.062 34.906 30.359 1 18.98 308 GLU B C 1
ATOM 4853 O O . GLU B 1 308 ? -25.578 33.844 30.656 1 18.98 308 GLU B O 1
ATOM 4858 N N . GLN B 1 309 ? -27.531 34.906 30.953 1 18.5 309 GLN B N 1
ATOM 4859 C CA . GLN B 1 309 ? -27.781 34.625 32.375 1 18.5 309 GLN B CA 1
ATOM 4860 C C . GLN B 1 309 ? -28.078 33.156 32.594 1 18.5 309 GLN B C 1
ATOM 4862 O O . GLN B 1 309 ? -28.953 32.594 31.953 1 18.5 309 GLN B O 1
ATOM 4867 N N . VAL B 1 310 ? -27.312 32.406 33.531 1 20.88 310 VAL B N 1
ATOM 4868 C CA . VAL B 1 310 ? -27.312 31.078 34.156 1 20.88 310 VAL B CA 1
ATOM 4869 C C . VAL B 1 310 ? -28.453 31 35.156 1 20.88 310 VAL B C 1
ATOM 4871 O O . VAL B 1 310 ? -28.594 30 35.875 1 20.88 310 VAL B O 1
ATOM 4874 N N . LEU B 1 311 ? -29.609 31.766 35.219 1 19.92 311 LEU B N 1
ATOM 4875 C CA . LEU B 1 311 ? -30.156 31.734 36.562 1 19.92 311 LEU B CA 1
ATOM 4876 C C . LEU B 1 311 ? -30.5 30.312 36.969 1 19.92 311 LEU B C 1
ATOM 4878 O O . LEU B 1 311 ? -30.75 29.453 36.125 1 19.92 311 LEU B O 1
ATOM 4882 N N . PHE B 1 312 ? -30.625 30.172 38.562 1 19.39 312 PHE B N 1
ATOM 4883 C CA . PHE B 1 312 ? -30.656 29.453 39.844 1 19.39 312 PHE B CA 1
ATOM 4884 C C . PHE B 1 312 ? -31.969 28.688 40 1 19.39 312 PHE B C 1
ATOM 4886 O O . PHE B 1 312 ? -33.031 29.172 39.594 1 19.39 312 PHE B O 1
ATOM 4893 N N . PRO B 1 313 ? -31.875 27.5 40.406 1 21.31 313 PRO B N 1
ATOM 4894 C CA . PRO B 1 313 ? -33 26.578 40.688 1 21.31 313 PRO B CA 1
ATOM 4895 C C . PRO B 1 313 ? -34 27.172 41.656 1 21.31 313 PRO B C 1
ATOM 4897 O O . PRO B 1 313 ? -33.656 27.484 42.812 1 21.31 313 PRO B O 1
ATOM 4900 N N . ASN B 1 314 ? -34.844 28.078 41.219 1 18.66 314 ASN B N 1
ATOM 4901 C CA . ASN B 1 314 ? -35.781 28.688 42.188 1 18.66 314 ASN B CA 1
ATOM 4902 C C . ASN B 1 314 ? -36.344 27.641 43.125 1 18.66 314 ASN B C 1
ATOM 4904 O O . ASN B 1 314 ? -36.344 26.438 42.844 1 18.66 314 ASN B O 1
ATOM 4908 N N . GLY B 1 315 ? -37.5 28.062 43.844 1 18.77 315 GLY B N 1
ATOM 4909 C CA . GLY B 1 315 ? -38.188 28.156 45.094 1 18.77 315 GLY B CA 1
ATOM 4910 C C . GLY B 1 315 ? -38.938 26.875 45.469 1 18.77 315 GLY B C 1
ATOM 4911 O O . GLY B 1 315 ? -38.969 25.922 44.688 1 18.77 315 GLY B O 1
ATOM 4912 N N . LYS B 1 316 ? -40.25 26.906 45.781 1 19.22 316 LYS B N 1
ATOM 4913 C CA . LYS B 1 316 ? -41.062 26.812 47 1 19.22 316 LYS B CA 1
ATOM 4914 C C . LYS B 1 316 ? -41.719 25.453 47.125 1 19.22 316 LYS B C 1
ATOM 4916 O O . LYS B 1 316 ? -41.719 24.828 48.188 1 19.22 316 LYS B O 1
ATOM 4921 N N . GLU B 1 317 ? -43.031 25.125 46.5 1 18.95 317 GLU B N 1
ATOM 4922 C CA . GLU B 1 317 ? -44.156 25.016 47.438 1 18.95 317 GLU B CA 1
ATOM 4923 C C . GLU B 1 317 ? -44.188 23.641 48.094 1 18.95 317 GLU B C 1
ATOM 4925 O O . GLU B 1 317 ? -43.594 22.688 47.594 1 18.95 317 GLU B O 1
ATOM 4930 N N . SER B 1 318 ? -45.5 23.172 48.531 1 19.2 318 SER B N 1
ATOM 4931 C CA . SER B 1 318 ? -46.156 22.656 49.719 1 19.2 318 SER B CA 1
ATOM 4932 C C . SER B 1 318 ? -45.875 21.156 49.906 1 19.2 318 SER B C 1
ATOM 4934 O O . SER B 1 318 ? -45.375 20.516 48.969 1 19.2 318 SER B O 1
ATOM 4936 N N . SER B 1 319 ? -47.031 20.312 50.188 1 18.88 319 SER B N 1
ATOM 4937 C CA . SER B 1 319 ? -47.594 19.734 51.406 1 18.88 319 SER B CA 1
ATOM 4938 C C . SER B 1 319 ? -47.25 18.266 51.562 1 18.88 319 SER B C 1
ATOM 4940 O O . SER B 1 319 ? -46.75 17.656 50.594 1 18.88 319 SER B O 1
ATOM 4942 N N . ILE B 1 320 ? -48.344 17.328 51.906 1 20.97 320 ILE B N 1
ATOM 4943 C CA . ILE B 1 320 ? -48.656 16.312 52.906 1 20.97 320 ILE B CA 1
ATOM 4944 C C . ILE B 1 320 ? -48.062 14.969 52.469 1 20.97 320 ILE B C 1
ATOM 4946 O O . ILE B 1 320 ? -47.844 14.742 51.281 1 20.97 320 ILE B O 1
ATOM 4950 N N . GLY B 1 321 ? -48.688 13.805 53.094 1 20.25 321 GLY B N 1
ATOM 4951 C CA . GLY B 1 321 ? -48.469 12.766 54.062 1 20.25 321 GLY B CA 1
ATOM 4952 C C . GLY B 1 321 ? -48.125 11.414 53.469 1 20.25 321 GLY B C 1
ATOM 4953 O O . GLY B 1 321 ? -47.5 10.586 54.125 1 20.25 321 GLY B O 1
ATOM 4954 N N . GLN B 1 322 ? -49.156 10.914 52.469 1 20.8 322 GLN B N 1
ATOM 4955 C CA . GLN B 1 322 ? -49.656 9.547 52.625 1 20.8 322 GLN B CA 1
ATOM 4956 C C . GLN B 1 322 ? -48.656 8.547 52.062 1 20.8 322 GLN B C 1
ATOM 4958 O O . GLN B 1 322 ? -48.156 8.719 50.938 1 20.8 322 GLN B O 1
ATOM 4963 N N . LYS B 1 323 ? -48.125 7.469 52.844 1 23.66 323 LYS B N 1
ATOM 4964 C CA . LYS B 1 323 ? -47.219 6.355 53.156 1 23.66 323 LYS B CA 1
ATOM 4965 C C . LYS B 1 323 ? -47.375 5.242 52.125 1 23.66 323 LYS B C 1
ATOM 4967 O O . LYS B 1 323 ? -46.781 4.172 52.281 1 23.66 323 LYS B O 1
ATOM 4972 N N . GLY B 1 324 ? -48.531 5.254 51.188 1 23.67 324 GLY B N 1
ATOM 4973 C CA . GLY B 1 324 ? -48.844 3.986 50.531 1 23.67 324 GLY B CA 1
ATOM 4974 C C . GLY B 1 324 ? -47.875 3.674 49.375 1 23.67 324 GLY B C 1
ATOM 4975 O O . GLY B 1 324 ? -47.781 4.449 48.438 1 23.67 324 GLY B O 1
ATOM 4976 N N . TYR B 1 325 ? -46.656 3.039 49.406 1 19.5 325 TYR B N 1
ATOM 4977 C CA . TYR B 1 325 ? -45.469 3.271 48.594 1 19.5 325 TYR B CA 1
ATOM 4978 C C . TYR B 1 325 ? -45.781 3.146 47.094 1 19.5 325 TYR B C 1
ATOM 4980 O O . TYR B 1 325 ? -46.094 2.053 46.625 1 19.5 325 TYR B O 1
ATOM 4988 N N . LEU B 1 326 ? -46.812 3.729 46.375 1 18.75 326 LEU B N 1
ATOM 4989 C CA . LEU B 1 326 ? -47 3.123 45.062 1 18.75 326 LEU B CA 1
ATOM 4990 C C . LEU B 1 326 ? -45.719 3.189 44.25 1 18.75 326 LEU B C 1
ATOM 4992 O O . LEU B 1 326 ? -45.281 4.273 43.844 1 18.75 326 LEU B O 1
ATOM 4996 N N . VAL B 1 327 ? -44.625 2.129 44.625 1 17.66 327 VAL B N 1
ATOM 4997 C CA . VAL B 1 327 ? -43.281 2.697 44.531 1 17.66 327 VAL B CA 1
ATOM 4998 C C . VAL B 1 327 ? -43.188 3.52 43.25 1 17.66 327 VAL B C 1
ATOM 5000 O O . VAL B 1 327 ? -43.688 3.119 42.219 1 17.66 327 VAL B O 1
#

Radius of gyration: 31.41 Å; Cα contacts (8 Å, |Δi|>4): 843; chains: 2; bounding box: 106×93×86 Å